Protein AF-0000000080884188 (afdb_homodimer)

Organism: NCBI:txid3140254

pLDDT: mean 85.02, std 20.29, range [23.5, 98.81]

Structure (mmCIF, N/CA/C/O backbone):
data_AF-0000000080884188-model_v1
#
loop_
_entity.id
_entity.type
_entity.pdbx_description
1 polymer 'N-terminal acetyltransferase'
#
loop_
_atom_site.group_PDB
_atom_site.id
_atom_site.type_symbol
_atom_site.label_atom_id
_atom_site.label_alt_id
_atom_site.label_comp_id
_atom_site.label_asym_id
_atom_site.label_entity_id
_atom_site.label_seq_id
_atom_site.pdbx_PDB_ins_code
_atom_site.Cartn_x
_atom_site.Cartn_y
_atom_site.Cartn_z
_atom_site.occupancy
_atom_site.B_iso_or_equiv
_atom_site.auth_seq_id
_atom_site.auth_comp_id
_atom_site.auth_asym_id
_atom_site.auth_atom_id
_atom_site.pdbx_PDB_model_num
ATOM 1 N N . MET A 1 1 ? 6.68 25.391 -14.719 1 25.48 1 MET A N 1
ATOM 2 C CA . MET A 1 1 ? 6.379 24.016 -14.344 1 25.48 1 MET A CA 1
ATOM 3 C C . MET A 1 1 ? 6.785 23.047 -15.461 1 25.48 1 MET A C 1
ATOM 5 O O . MET A 1 1 ? 6.293 23.156 -16.578 1 25.48 1 MET A O 1
ATOM 9 N N . SER A 1 2 ? 7.973 22.719 -15.477 1 29.36 2 SER A N 1
ATOM 10 C CA . SER A 1 2 ? 8.477 21.891 -16.562 1 29.36 2 SER A CA 1
ATOM 11 C C . SER A 1 2 ? 7.531 20.734 -16.859 1 29.36 2 SER A C 1
ATOM 13 O O . SER A 1 2 ? 6.785 20.297 -15.984 1 29.36 2 SER A O 1
ATOM 15 N N . ASN A 1 3 ? 7.16 20.531 -18.078 1 31.23 3 ASN A N 1
ATOM 16 C CA . ASN A 1 3 ? 6.355 19.484 -18.719 1 31.23 3 ASN A CA 1
ATOM 17 C C . ASN A 1 3 ? 6.785 18.094 -18.266 1 31.23 3 ASN A C 1
ATOM 19 O O . ASN A 1 3 ? 7.633 17.469 -18.891 1 31.23 3 ASN A O 1
ATOM 23 N N . CYS A 1 4 ? 7.07 17.953 -16.969 1 35.69 4 CYS A N 1
ATOM 24 C CA . CYS A 1 4 ? 7.43 16.594 -16.594 1 35.69 4 CYS A CA 1
ATOM 25 C C . CYS A 1 4 ? 6.273 15.633 -16.844 1 35.69 4 CYS A C 1
ATOM 27 O O . CYS A 1 4 ? 5.125 15.938 -16.516 1 35.69 4 CYS A O 1
ATOM 29 N N . THR A 1 5 ? 6.312 14.938 -17.953 1 39.62 5 THR A N 1
ATOM 30 C CA . THR A 1 5 ? 5.312 13.922 -18.234 1 39.62 5 THR A CA 1
ATOM 31 C C . THR A 1 5 ? 5.297 12.852 -17.141 1 39.62 5 THR A C 1
ATOM 33 O O . THR A 1 5 ? 6.254 12.727 -16.375 1 39.62 5 THR A O 1
ATOM 36 N N . ALA A 1 6 ? 4.137 12.312 -16.797 1 41.5 6 ALA A N 1
ATOM 37 C CA . ALA A 1 6 ? 4 11.172 -15.906 1 41.5 6 ALA A CA 1
ATOM 38 C C . ALA A 1 6 ? 5.109 10.148 -16.141 1 41.5 6 ALA A C 1
ATOM 40 O O . ALA A 1 6 ? 5.586 9.508 -15.195 1 41.5 6 ALA A O 1
ATOM 41 N N . THR A 1 7 ? 5.516 10.023 -17.453 1 41.81 7 THR A N 1
ATOM 42 C CA . THR A 1 7 ? 6.531 9.039 -17.812 1 41.81 7 THR A CA 1
ATOM 43 C C . THR A 1 7 ? 7.875 9.391 -17.172 1 41.81 7 THR A C 1
ATOM 45 O O . THR A 1 7 ? 8.695 8.508 -16.906 1 41.81 7 THR A O 1
ATOM 48 N N . ASP A 1 8 ? 7.969 10.641 -17.062 1 42.22 8 ASP A N 1
ATOM 49 C CA . ASP A 1 8 ? 9.266 11.086 -16.562 1 42.22 8 ASP A CA 1
ATOM 50 C C . ASP A 1 8 ? 9.453 10.688 -15.102 1 42.22 8 ASP A C 1
ATOM 52 O O . ASP A 1 8 ? 10.578 10.625 -14.609 1 42.22 8 ASP A O 1
ATOM 56 N N . PHE A 1 9 ? 8.406 10.641 -14.578 1 44.25 9 PHE A N 1
ATOM 57 C CA . PHE A 1 9 ? 8.531 10.336 -13.164 1 44.25 9 PHE A CA 1
ATOM 58 C C . PHE A 1 9 ? 8.422 8.828 -12.922 1 44.25 9 PHE A C 1
ATOM 60 O O . PHE A 1 9 ? 8.258 8.391 -11.781 1 44.25 9 PHE A O 1
ATOM 67 N N . GLY A 1 10 ? 8.68 8.086 -14.047 1 43.31 10 GLY A N 1
ATOM 68 C CA . GLY A 1 10 ? 8.695 6.641 -13.922 1 43.31 10 GLY A CA 1
ATOM 69 C C . GLY A 1 10 ? 7.355 6.059 -13.508 1 43.31 10 GLY A C 1
ATOM 70 O O . GLY A 1 10 ? 7.238 4.852 -13.289 1 43.31 10 GLY A O 1
ATOM 71 N N . TYR A 1 11 ? 6.688 7.074 -12.875 1 48.78 11 TYR A N 1
ATOM 72 C CA . TYR A 1 11 ? 5.398 6.488 -12.523 1 48.78 11 TYR A CA 1
ATOM 73 C C . TYR A 1 11 ? 4.699 5.934 -13.758 1 48.78 11 TYR A C 1
ATOM 75 O O . TYR A 1 11 ? 4.871 6.453 -14.859 1 48.78 11 TYR A O 1
ATOM 83 N N . LEU A 1 12 ? 3.787 4.875 -13.789 1 51.31 12 LEU A N 1
ATOM 84 C CA . LEU A 1 12 ? 3.346 3.764 -14.625 1 51.31 12 LEU A CA 1
ATOM 85 C C . LEU A 1 12 ? 2.441 4.254 -15.75 1 51.31 12 LEU A C 1
ATOM 87 O O . LEU A 1 12 ? 1.378 4.824 -15.492 1 51.31 12 LEU A O 1
ATOM 91 N N . GLU A 1 13 ? 2.934 4.855 -16.844 1 51.28 13 GLU A N 1
ATOM 92 C CA . GLU A 1 13 ? 2.049 4.875 -18 1 51.28 13 GLU A CA 1
ATOM 93 C C . GLU A 1 13 ? 0.921 3.857 -17.859 1 51.28 13 GLU A C 1
ATOM 95 O O . GLU A 1 13 ? -0.228 4.141 -18.203 1 51.28 13 GLU A O 1
ATOM 100 N N . GLY A 1 14 ? 1.145 2.771 -17.234 1 58.62 14 GLY A N 1
ATOM 101 C CA . GLY A 1 14 ? 0.171 1.691 -17.219 1 58.62 14 GLY A CA 1
ATOM 102 C C . GLY A 1 14 ? -0.686 1.683 -15.961 1 58.62 14 GLY A C 1
ATOM 103 O O . GLY A 1 14 ? -1.571 0.837 -15.812 1 58.62 14 GLY A O 1
ATOM 104 N N . ALA A 1 15 ? -0.556 2.834 -15.094 1 64.81 15 ALA A N 1
ATOM 105 C CA . ALA A 1 15 ? -1.295 2.725 -13.836 1 64.81 15 ALA A CA 1
ATOM 106 C C . ALA A 1 15 ? -2.533 3.615 -13.852 1 64.81 15 ALA A C 1
ATOM 108 O O . ALA A 1 15 ? -3.184 3.801 -12.812 1 64.81 15 ALA A O 1
ATOM 109 N N . LEU A 1 16 ? -2.939 4.082 -15.023 1 76.69 16 LEU A N 1
ATOM 110 C CA . LEU A 1 16 ? -4.098 4.969 -15.07 1 76.69 16 LEU A CA 1
ATOM 111 C C . LEU A 1 16 ? -5.352 4.199 -15.477 1 76.69 16 LEU A C 1
ATOM 113 O O . LEU A 1 16 ? -6.445 4.773 -15.531 1 76.69 16 LEU A O 1
ATOM 117 N N . GLU A 1 17 ? -5.156 2.975 -15.75 1 85.31 17 GLU A N 1
ATOM 118 C CA . GLU A 1 17 ? -6.23 2.033 -16.062 1 85.31 17 GLU A CA 1
ATOM 119 C C . GLU A 1 17 ? -5.969 0.669 -15.422 1 85.31 17 GLU A C 1
ATOM 121 O O . GLU A 1 17 ? -4.832 0.353 -15.07 1 85.31 17 GLU A O 1
ATOM 126 N N . PRO A 1 18 ? -7.062 -0.036 -15.258 1 92.06 18 PRO A N 1
ATOM 127 C CA . PRO A 1 18 ? -6.801 -1.403 -14.805 1 92.06 18 PRO A CA 1
ATOM 128 C C . PRO A 1 18 ? -5.957 -2.203 -15.797 1 92.06 18 PRO A C 1
ATOM 130 O O . PRO A 1 18 ? -6.008 -1.947 -17 1 92.06 18 PRO A O 1
ATOM 133 N N . PRO A 1 19 ? -5.168 -3.129 -15.305 1 93.62 19 PRO A N 1
ATOM 134 C CA . PRO A 1 19 ? -4.398 -3.969 -16.219 1 93.62 19 PRO A CA 1
ATOM 135 C C . PRO A 1 19 ? -5.27 -4.645 -17.281 1 93.62 19 PRO A C 1
ATOM 137 O O . PRO A 1 19 ? -6.309 -5.219 -16.953 1 93.62 19 PRO A O 1
ATOM 140 N N . ALA A 1 20 ? -4.824 -4.578 -18.5 1 94.62 20 ALA A N 1
ATOM 141 C CA . ALA A 1 20 ? -5.594 -5.137 -19.609 1 94.62 20 ALA A CA 1
ATOM 142 C C . ALA A 1 20 ? -4.676 -5.738 -20.672 1 94.62 20 ALA A C 1
ATOM 144 O O . ALA A 1 20 ? -3.564 -5.25 -20.875 1 94.62 20 ALA A O 1
ATOM 145 N N . LEU A 1 21 ? -5.18 -6.762 -21.297 1 97.38 21 LEU A N 1
ATOM 146 C CA . LEU A 1 21 ? -4.473 -7.43 -22.391 1 97.38 21 LEU A CA 1
ATOM 147 C C . LEU A 1 21 ? -5.223 -7.262 -23.703 1 97.38 21 LEU A C 1
ATOM 149 O O . LEU A 1 21 ? -6.457 -7.223 -23.719 1 97.38 21 LEU A O 1
ATOM 153 N N . THR A 1 22 ? -4.477 -7.145 -24.719 1 96.44 22 THR A N 1
ATOM 154 C CA . THR A 1 22 ? -5.094 -7.195 -26.031 1 96.44 22 THR A CA 1
ATOM 155 C C . THR A 1 22 ? -5.566 -8.609 -26.359 1 96.44 22 THR A C 1
ATOM 157 O O . THR A 1 22 ? -5.145 -9.57 -25.719 1 96.44 22 THR A O 1
ATOM 160 N N . ASP A 1 23 ? -6.406 -8.664 -27.359 1 95.94 23 ASP A N 1
ATOM 161 C CA . ASP A 1 23 ? -6.895 -9.977 -27.781 1 95.94 23 ASP A CA 1
ATOM 162 C C . ASP A 1 23 ? -5.734 -10.883 -28.188 1 95.94 23 ASP A C 1
ATOM 164 O O . ASP A 1 23 ? -5.738 -12.078 -27.891 1 95.94 23 ASP A O 1
ATOM 168 N N . SER A 1 24 ? -4.82 -10.32 -28.875 1 97.12 24 SER A N 1
ATOM 169 C CA . SER A 1 24 ? -3.666 -11.094 -29.312 1 97.12 24 SER A CA 1
ATOM 170 C C . SER A 1 24 ? -2.85 -11.594 -28.125 1 97.12 24 SER A C 1
ATOM 172 O O . SER A 1 24 ? -2.371 -12.727 -28.125 1 97.12 24 SER A O 1
ATOM 174 N N . GLU A 1 25 ? -2.711 -10.781 -27.125 1 97.75 25 GLU A N 1
ATOM 175 C CA . GLU A 1 25 ? -1.977 -11.172 -25.922 1 97.75 25 GLU A CA 1
ATOM 176 C C . GLU A 1 25 ? -2.715 -12.266 -25.156 1 97.75 25 GLU A C 1
ATOM 178 O O . GLU A 1 25 ? -2.088 -13.156 -24.594 1 97.75 25 GLU A O 1
ATOM 183 N N . VAL A 1 26 ? -4.027 -12.148 -25.156 1 97.81 26 VAL A N 1
ATOM 184 C CA . VAL A 1 26 ? -4.832 -13.172 -24.484 1 97.81 26 VAL A CA 1
ATOM 185 C C . VAL A 1 26 ? -4.59 -14.531 -25.156 1 97.81 26 VAL A C 1
ATOM 187 O O . VAL A 1 26 ? -4.355 -15.523 -24.469 1 97.81 26 VAL A O 1
ATOM 190 N N . ILE A 1 27 ? -4.582 -14.539 -26.406 1 96.81 27 ILE A N 1
ATOM 191 C CA . ILE A 1 27 ? -4.391 -15.781 -27.156 1 96.81 27 ILE A CA 1
ATOM 192 C C . ILE A 1 27 ? -2.977 -16.312 -26.906 1 96.81 27 ILE A C 1
ATOM 194 O O . ILE A 1 27 ? -2.781 -17.516 -26.719 1 96.81 27 ILE A O 1
ATOM 198 N N . GLU A 1 28 ? -1.988 -15.43 -26.953 1 97.69 28 GLU A N 1
ATOM 199 C CA . GLU A 1 28 ? -0.61 -15.828 -26.688 1 97.69 28 GLU A CA 1
ATOM 200 C C . GLU A 1 28 ? -0.472 -16.422 -25.297 1 97.69 28 GLU A C 1
ATOM 202 O O . GLU A 1 28 ? 0.2 -17.438 -25.109 1 97.69 28 GLU A O 1
ATOM 207 N N . TYR A 1 29 ? -1.124 -15.805 -24.359 1 98.44 29 TYR A N 1
ATOM 208 C CA . TYR A 1 29 ? -1.114 -16.25 -22.969 1 98.44 29 TYR A CA 1
ATOM 209 C C . TYR A 1 29 ? -1.756 -17.641 -22.844 1 98.44 29 TYR A C 1
ATOM 211 O O . TYR A 1 29 ? -1.186 -18.531 -22.219 1 98.44 29 TYR A O 1
ATOM 219 N N . LEU A 1 30 ? -2.889 -17.828 -23.422 1 97.88 30 LEU A N 1
ATOM 220 C CA . LEU A 1 30 ? -3.602 -19.094 -23.359 1 97.88 30 LEU A CA 1
ATOM 221 C C . LEU A 1 30 ? -2.84 -20.188 -24.094 1 97.88 30 LEU A C 1
ATOM 223 O O . LEU A 1 30 ? -2.842 -21.344 -23.672 1 97.88 30 LEU A O 1
ATOM 227 N N . ARG A 1 31 ? -2.209 -19.859 -25.188 1 97.12 31 ARG A N 1
ATOM 228 C CA . ARG A 1 31 ? -1.385 -20.828 -25.906 1 97.12 31 ARG A CA 1
ATOM 229 C C . ARG A 1 31 ? -0.219 -21.297 -25.031 1 97.12 31 ARG A C 1
ATOM 231 O O . ARG A 1 31 ? 0.137 -22.484 -25.047 1 97.12 31 ARG A O 1
ATOM 238 N N . PHE A 1 32 ? 0.342 -20.422 -24.344 1 97.25 32 PHE A N 1
ATOM 239 C CA . PHE A 1 32 ? 1.433 -20.734 -23.438 1 97.25 32 PHE A CA 1
ATOM 240 C C . PHE A 1 32 ? 0.973 -21.703 -22.359 1 97.25 32 PHE A C 1
ATOM 242 O O . PHE A 1 32 ? 1.666 -22.672 -22.047 1 97.25 32 PHE A O 1
ATOM 249 N N . LEU A 1 33 ? -0.262 -21.516 -21.812 1 96.62 33 LEU A N 1
ATOM 250 C CA . LEU A 1 33 ? -0.763 -22.312 -20.703 1 96.62 33 LEU A CA 1
ATOM 251 C C . LEU A 1 33 ? -1.332 -23.641 -21.188 1 96.62 33 LEU A C 1
ATOM 253 O O . LEU A 1 33 ? -1.262 -24.641 -20.484 1 96.62 33 LEU A O 1
ATOM 257 N N . PHE A 1 34 ? -2.021 -23.781 -22.312 1 94.12 34 PHE A N 1
ATOM 258 C CA . PHE A 1 34 ? -2.85 -24.922 -22.703 1 94.12 34 PHE A CA 1
ATOM 259 C C . PHE A 1 34 ? -2.416 -25.469 -24.047 1 94.12 34 PHE A C 1
ATOM 261 O O . PHE A 1 34 ? -2.729 -26.625 -24.375 1 94.12 34 PHE A O 1
ATOM 268 N N . GLY A 1 35 ? -1.848 -24.797 -24.875 1 87.94 35 GLY A N 1
ATOM 269 C CA . GLY A 1 35 ? -1.688 -25.156 -26.281 1 87.94 35 GLY A CA 1
ATOM 270 C C . GLY A 1 35 ? -2.875 -24.766 -27.141 1 87.94 35 GLY A C 1
ATOM 271 O O . GLY A 1 35 ? -3.961 -24.5 -26.625 1 87.94 35 GLY A O 1
ATOM 272 N N . ASN A 1 36 ? -2.818 -24.938 -28.344 1 85.69 36 ASN A N 1
ATOM 273 C CA . ASN A 1 36 ? -3.791 -24.406 -29.297 1 85.69 36 ASN A CA 1
ATOM 274 C C . ASN A 1 36 ? -5.105 -25.172 -29.25 1 85.69 36 ASN A C 1
ATOM 276 O O . ASN A 1 36 ? -6.184 -24.578 -29.281 1 85.69 36 ASN A O 1
ATOM 280 N N . ASP A 1 37 ? -5.141 -26.391 -29.078 1 85 37 ASP A N 1
ATOM 281 C CA . ASP A 1 37 ? -6.324 -27.219 -29.25 1 85 37 ASP A CA 1
ATOM 282 C C . ASP A 1 37 ? -7.262 -27.094 -28.047 1 85 37 ASP A C 1
ATOM 284 O O . ASP A 1 37 ? -8.469 -27.328 -28.172 1 85 37 ASP A O 1
ATOM 288 N N . GLU A 1 38 ? -6.875 -26.641 -26.984 1 87.12 38 GLU A N 1
ATOM 289 C CA . GLU A 1 38 ? -7.664 -26.562 -25.766 1 87.12 38 GLU A CA 1
ATOM 290 C C . GLU A 1 38 ? -8.289 -25.188 -25.578 1 87.12 38 GLU A C 1
ATOM 292 O O . GLU A 1 38 ? -9.188 -25 -24.75 1 87.12 38 GLU A O 1
ATOM 297 N N . ILE A 1 39 ? -7.953 -24.266 -26.344 1 88.56 39 ILE A N 1
ATOM 298 C CA . ILE A 1 39 ? -8.25 -22.844 -26.109 1 88.56 39 ILE A CA 1
ATOM 299 C C . ILE A 1 39 ? -9.758 -22.609 -26.188 1 88.56 39 ILE A C 1
ATOM 301 O O . ILE A 1 39 ? -10.344 -21.984 -25.312 1 88.56 39 ILE A O 1
ATOM 305 N N . PRO A 1 40 ? -10.484 -23.172 -27.172 1 86.06 40 PRO A N 1
ATOM 306 C CA . PRO A 1 40 ? -11.914 -22.875 -27.266 1 86.06 40 PRO A CA 1
ATOM 307 C C . PRO A 1 40 ? -12.688 -23.297 -26.016 1 86.06 40 PRO A C 1
ATOM 309 O O . PRO A 1 40 ? -13.586 -22.578 -25.578 1 86.06 40 PRO A O 1
ATOM 312 N N . GLY A 1 41 ? -12.312 -24.312 -25.438 1 88.94 41 GLY A N 1
ATOM 313 C CA . GLY A 1 41 ? -13.023 -24.844 -24.297 1 88.94 41 GLY A CA 1
ATOM 314 C C . GLY A 1 41 ? -12.773 -24.062 -23.016 1 88.94 41 GLY A C 1
ATOM 315 O O . GLY A 1 41 ? -13.57 -24.125 -22.078 1 88.94 41 GLY A O 1
ATOM 316 N N . ILE A 1 42 ? -11.711 -23.25 -23.031 1 91.44 42 ILE A N 1
ATOM 317 C CA . ILE A 1 42 ? -11.312 -22.594 -21.797 1 91.44 42 ILE A CA 1
ATOM 318 C C . ILE A 1 42 ? -11.773 -21.141 -21.828 1 91.44 42 ILE A C 1
ATOM 320 O O . ILE A 1 42 ? -11.719 -20.438 -20.812 1 91.44 42 ILE A O 1
ATOM 324 N N . LEU A 1 43 ? -12.375 -20.656 -22.828 1 92.56 43 LEU A N 1
ATOM 325 C CA . LEU A 1 43 ? -12.727 -19.25 -23.031 1 92.56 43 LEU A CA 1
ATOM 326 C C . LEU A 1 43 ? -13.898 -18.844 -22.156 1 92.56 43 LEU A C 1
ATOM 328 O O . LEU A 1 43 ? -13.898 -17.75 -21.578 1 92.56 43 LEU A O 1
ATOM 332 N N . PRO A 1 44 ? -15 -19.75 -22.016 1 95.75 44 PRO A N 1
ATOM 333 C CA . PRO A 1 44 ? -16.141 -19.312 -21.203 1 95.75 44 PRO A CA 1
ATOM 334 C C . PRO A 1 44 ? -15.758 -19.094 -19.734 1 95.75 44 PRO A C 1
ATOM 336 O O . PRO A 1 44 ? -15.07 -19.906 -19.141 1 95.75 44 PRO A O 1
ATOM 339 N N . PRO A 1 45 ? -16.203 -17.984 -19.156 1 97 45 PRO A N 1
ATOM 340 C CA . PRO A 1 45 ? -15.859 -17.641 -17.766 1 97 45 PRO A CA 1
ATOM 341 C C . PRO A 1 45 ? -16.672 -18.438 -16.75 1 97 45 PRO A C 1
ATOM 343 O O . PRO A 1 45 ? -17.5 -17.859 -16.031 1 97 45 PRO A O 1
ATOM 346 N N . THR A 1 46 ? -16.344 -19.703 -16.562 1 96.38 46 THR A N 1
ATOM 347 C CA . THR A 1 46 ? -17.016 -20.578 -15.602 1 96.38 46 THR A CA 1
ATOM 348 C C . THR A 1 46 ? -16.078 -20.922 -14.445 1 96.38 46 THR A C 1
ATOM 350 O O . THR A 1 46 ? -14.852 -20.781 -14.57 1 96.38 46 THR A O 1
ATOM 353 N N . LEU A 1 47 ? -16.688 -21.328 -13.344 1 96.62 47 LEU A N 1
ATOM 354 C CA . LEU A 1 47 ? -15.883 -21.75 -12.203 1 96.62 47 LEU A CA 1
ATOM 355 C C . LEU A 1 47 ? -14.977 -22.922 -12.578 1 96.62 47 LEU A C 1
ATOM 357 O O . LEU A 1 47 ? -13.828 -23 -12.133 1 96.62 47 LEU A O 1
ATOM 361 N N . GLY A 1 48 ? -15.516 -23.859 -13.352 1 96.62 48 GLY A N 1
ATOM 362 C CA . GLY A 1 48 ? -14.719 -24.969 -13.836 1 96.62 48 GLY A CA 1
ATOM 363 C C . GLY A 1 48 ? -13.508 -24.531 -14.633 1 96.62 48 GLY A C 1
ATOM 364 O O . GLY A 1 48 ? -12.398 -25.031 -14.414 1 96.62 48 GLY A O 1
ATOM 365 N N . ASN A 1 49 ? -13.719 -23.641 -15.586 1 97.44 49 ASN A N 1
ATOM 366 C CA . ASN A 1 49 ? -12.617 -23.141 -16.391 1 97.44 49 ASN A CA 1
ATOM 367 C C . ASN A 1 49 ? -11.617 -22.344 -15.547 1 97.44 49 ASN A C 1
ATOM 369 O O . ASN A 1 49 ? -10.406 -22.438 -15.766 1 97.44 49 ASN A O 1
ATOM 373 N N . LEU A 1 50 ? -12.109 -21.516 -14.594 1 98.38 50 LEU A N 1
ATOM 374 C CA . LEU A 1 50 ? -11.211 -20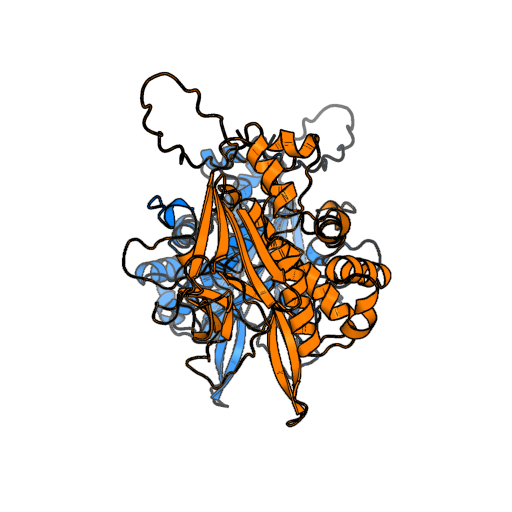.812 -13.688 1 98.38 50 LEU A CA 1
ATOM 375 C C . LEU A 1 50 ? -10.312 -21.781 -12.938 1 98.38 50 LEU A C 1
ATOM 377 O O . LEU A 1 50 ? -9.109 -21.547 -12.797 1 98.38 50 LEU A O 1
ATOM 381 N N . THR A 1 51 ? -10.906 -22.875 -12.438 1 97.69 51 THR A N 1
ATOM 382 C CA . THR A 1 51 ? -10.164 -23.906 -11.734 1 97.69 51 THR A CA 1
ATOM 383 C C . THR A 1 51 ? -9.055 -24.484 -12.617 1 97.69 51 THR A C 1
ATOM 385 O O . THR A 1 51 ? -7.914 -24.625 -12.188 1 97.69 51 THR A O 1
ATOM 388 N N . THR A 1 52 ? -9.422 -24.75 -13.82 1 97.06 52 THR A N 1
ATOM 389 C CA . THR A 1 52 ? -8.477 -25.312 -14.773 1 97.06 52 THR A CA 1
ATOM 390 C C . THR A 1 52 ? -7.367 -24.312 -15.094 1 97.06 52 THR A C 1
ATOM 392 O O . THR A 1 52 ? -6.188 -24.672 -15.141 1 97.06 52 THR A O 1
ATOM 395 N N . ILE A 1 53 ? -7.727 -23.062 -15.383 1 98.06 53 ILE A N 1
ATOM 396 C CA . ILE A 1 53 ? -6.754 -22.031 -15.711 1 98.06 53 ILE A CA 1
ATOM 397 C C . ILE A 1 53 ? -5.781 -21.844 -14.547 1 98.06 53 ILE A C 1
ATOM 399 O O . ILE A 1 53 ? -4.57 -21.719 -14.758 1 98.06 53 ILE A O 1
ATOM 403 N N . MET A 1 54 ? -6.289 -21.828 -13.297 1 98.31 54 MET A N 1
ATOM 404 C CA . MET A 1 54 ? -5.438 -21.672 -12.125 1 98.31 54 MET A CA 1
ATOM 405 C C . MET A 1 54 ? -4.414 -22.797 -12.039 1 98.31 54 MET A C 1
ATOM 407 O O . MET A 1 54 ? -3.219 -22.547 -11.867 1 98.31 54 MET A O 1
ATOM 411 N N . LEU A 1 55 ? -4.871 -24 -12.148 1 97.25 55 LEU A N 1
ATOM 412 C CA . LEU A 1 55 ? -3.975 -25.141 -12.023 1 97.25 55 LEU A CA 1
ATOM 413 C C . LEU A 1 55 ? -2.928 -25.141 -13.133 1 97.25 55 LEU A C 1
ATOM 415 O O . LEU A 1 55 ? -1.752 -25.422 -12.891 1 97.25 55 LEU A O 1
ATOM 419 N N . ARG A 1 56 ? -3.369 -24.844 -14.336 1 97.38 56 ARG A N 1
ATOM 420 C CA . ARG A 1 56 ? -2.428 -24.766 -15.453 1 97.38 56 ARG A CA 1
ATOM 421 C C . ARG A 1 56 ? -1.387 -23.672 -15.211 1 97.38 56 ARG A C 1
ATOM 423 O O . ARG A 1 56 ? -0.201 -23.875 -15.484 1 97.38 56 ARG A O 1
ATOM 430 N N . HIS A 1 57 ? -1.83 -22.562 -14.766 1 98.12 57 HIS A N 1
ATOM 431 C CA . HIS A 1 57 ? -0.912 -21.469 -14.477 1 98.12 57 HIS A CA 1
ATOM 432 C C . HIS A 1 57 ? 0.109 -21.875 -13.414 1 98.12 57 HIS A C 1
ATOM 434 O O . HIS A 1 57 ? 1.312 -21.672 -13.602 1 98.12 57 HIS A O 1
ATOM 440 N N . LEU A 1 58 ? -0.339 -22.453 -12.328 1 97.94 58 LEU A N 1
ATOM 441 C CA . LEU A 1 58 ? 0.517 -22.875 -11.227 1 97.94 58 LEU A CA 1
ATOM 442 C C . LEU A 1 58 ? 1.567 -23.859 -11.695 1 97.94 58 LEU A C 1
ATOM 444 O O . LEU A 1 58 ? 2.67 -23.922 -11.148 1 97.94 58 LEU A O 1
ATOM 448 N N . SER A 1 59 ? 1.237 -24.625 -12.711 1 96.88 59 SER A N 1
ATOM 449 C CA . SER A 1 59 ? 2.139 -25.672 -13.195 1 96.88 59 SER A CA 1
ATOM 450 C C . SER A 1 59 ? 3.078 -25.125 -14.266 1 96.88 59 SER A C 1
ATOM 452 O O . SER A 1 59 ? 4.184 -25.641 -14.445 1 96.88 59 SER A O 1
ATOM 454 N N . CYS A 1 60 ? 2.701 -24.094 -14.977 1 96.62 60 CYS A N 1
ATOM 455 C CA . CYS A 1 60 ? 3.469 -23.578 -16.109 1 96.62 60 CYS A CA 1
ATOM 456 C C . CYS A 1 60 ? 4.348 -22.406 -15.68 1 96.62 60 CYS A C 1
ATOM 458 O O . CYS A 1 60 ? 5.414 -22.172 -16.266 1 96.62 60 CYS A O 1
ATOM 460 N N . VAL A 1 61 ? 3.869 -21.641 -14.766 1 98.25 61 VAL A N 1
ATOM 461 C CA . VAL A 1 61 ? 4.516 -20.391 -14.406 1 98.25 61 VAL A CA 1
ATOM 462 C C . VAL A 1 61 ? 5.055 -20.469 -12.977 1 98.25 61 VAL A C 1
ATOM 464 O O . VAL A 1 61 ? 4.297 -20.312 -12.016 1 98.25 61 VAL A O 1
ATOM 467 N N . PRO A 1 62 ? 6.344 -20.641 -12.859 1 98.19 62 PRO A N 1
ATOM 468 C CA . PRO A 1 62 ? 6.891 -20.672 -11.5 1 98.19 62 PRO A CA 1
ATOM 469 C C . PRO A 1 62 ? 6.723 -19.344 -10.773 1 98.19 62 PRO A C 1
ATOM 471 O O . PRO A 1 62 ? 6.852 -18.266 -11.375 1 98.19 62 PRO A O 1
ATOM 474 N N . CYS A 1 63 ? 6.324 -19.391 -9.523 1 97.69 63 CYS A N 1
ATOM 475 C CA . CYS A 1 63 ? 6.41 -18.25 -8.625 1 97.69 63 CYS A CA 1
ATOM 476 C C . CYS A 1 63 ? 7.824 -18.094 -8.078 1 97.69 63 CYS A C 1
ATOM 478 O O . CYS A 1 63 ? 8.336 -18.984 -7.406 1 97.69 63 CYS A O 1
ATOM 480 N N . ASN A 1 64 ? 8.484 -16.938 -8.391 1 96.56 64 ASN A N 1
ATOM 481 C CA . ASN A 1 64 ? 9.891 -16.844 -8.023 1 96.56 64 ASN A CA 1
ATOM 482 C C . ASN A 1 64 ? 10.367 -15.398 -7.957 1 96.56 64 ASN A C 1
ATOM 484 O O . ASN A 1 64 ? 9.594 -14.477 -8.242 1 96.56 64 ASN A O 1
ATOM 488 N N . ASN A 1 65 ? 11.523 -15.234 -7.43 1 93.94 65 ASN A N 1
ATOM 489 C CA . ASN A 1 65 ? 12.18 -13.938 -7.395 1 93.94 65 ASN A CA 1
ATOM 490 C C . ASN A 1 65 ? 13.508 -13.961 -8.156 1 93.94 65 ASN A C 1
ATOM 492 O O . ASN A 1 65 ? 14.461 -13.281 -7.77 1 93.94 65 ASN A O 1
ATOM 496 N N . ILE A 1 66 ? 13.586 -14.758 -9.211 1 95.19 66 ILE A N 1
ATOM 497 C CA . ILE A 1 66 ? 14.812 -15.008 -9.945 1 95.19 66 ILE A CA 1
ATOM 498 C C . ILE A 1 66 ? 15.352 -13.695 -10.523 1 95.19 66 ILE A C 1
ATOM 500 O O . ILE A 1 66 ? 16.562 -13.477 -10.562 1 95.19 66 ILE A O 1
ATOM 504 N N . GLU A 1 67 ? 14.5 -12.844 -10.914 1 93.12 67 GLU A N 1
ATOM 505 C CA . GLU A 1 67 ? 14.891 -11.57 -11.523 1 93.12 67 GLU A CA 1
ATOM 506 C C . GLU A 1 67 ? 15.68 -10.711 -10.539 1 93.12 67 GLU A C 1
ATOM 508 O O . GLU A 1 67 ? 16.562 -9.953 -10.945 1 93.12 67 GLU A O 1
ATOM 513 N N . MET A 1 68 ? 15.445 -10.828 -9.328 1 91 68 MET A N 1
ATOM 514 C CA . MET A 1 68 ? 16.141 -10.055 -8.305 1 91 68 MET A CA 1
ATOM 515 C C . MET A 1 68 ? 17.594 -10.492 -8.188 1 91 68 MET A C 1
ATOM 517 O O . MET A 1 68 ? 18.438 -9.75 -7.68 1 91 68 MET A O 1
ATOM 521 N N . HIS A 1 69 ? 17.859 -11.695 -8.625 1 92.94 69 HIS A N 1
ATOM 522 C CA . HIS A 1 69 ? 19.172 -12.273 -8.414 1 92.94 69 HIS A CA 1
ATOM 523 C C . HIS A 1 69 ? 19.938 -12.422 -9.734 1 92.94 69 HIS A C 1
ATOM 525 O O . HIS A 1 69 ? 21.141 -12.219 -9.781 1 92.94 69 HIS A O 1
ATOM 531 N N . TYR A 1 70 ? 19.172 -12.781 -10.727 1 95.31 70 TYR A N 1
ATOM 532 C CA . TYR A 1 70 ? 19.781 -13.086 -12.016 1 95.31 70 TYR A CA 1
ATOM 533 C C . TYR A 1 70 ? 19.406 -12.031 -13.055 1 95.31 70 TYR A C 1
ATOM 535 O O . TYR A 1 70 ? 18.984 -12.367 -14.164 1 95.31 70 TYR A O 1
ATOM 543 N N . SER A 1 71 ? 19.484 -10.789 -12.75 1 93.25 71 SER A N 1
ATOM 544 C CA . SER A 1 71 ? 19.375 -9.641 -13.656 1 93.25 71 SER A CA 1
ATOM 545 C C . SER A 1 71 ? 20.312 -8.516 -13.227 1 93.25 71 SER A C 1
ATOM 547 O O . SER A 1 71 ? 20.594 -8.352 -12.039 1 93.25 71 SER A O 1
ATOM 549 N N . PRO A 1 72 ? 20.734 -7.773 -14.18 1 89.31 72 PRO A N 1
ATOM 550 C CA . PRO A 1 72 ? 21.672 -6.699 -13.836 1 89.31 72 PRO A CA 1
ATOM 551 C C . PRO A 1 72 ? 21.047 -5.645 -12.922 1 89.31 72 PRO A C 1
ATOM 553 O O . PRO A 1 72 ? 21.734 -5.043 -12.102 1 89.31 72 PRO A O 1
ATOM 556 N N . SER A 1 73 ? 19.781 -5.445 -13.047 1 85.81 73 SER A N 1
ATOM 557 C CA . SER A 1 73 ? 19.125 -4.41 -12.25 1 85.81 73 SER A CA 1
ATOM 558 C C . SER A 1 73 ? 18.828 -4.906 -10.836 1 85.81 73 SER A C 1
ATOM 560 O O . SER A 1 73 ? 18.641 -4.105 -9.922 1 85.81 73 SER A O 1
ATOM 562 N N . HIS A 1 74 ? 18.719 -6.203 -10.656 1 89.25 74 HIS A N 1
ATOM 563 C CA . HIS A 1 74 ? 18.344 -6.855 -9.406 1 89.25 74 HIS A CA 1
ATOM 564 C C . HIS A 1 74 ? 17.047 -6.301 -8.852 1 89.25 74 HIS A C 1
ATOM 566 O O . HIS A 1 74 ? 16.875 -6.199 -7.633 1 89.25 74 HIS A O 1
ATOM 572 N N . MET A 1 75 ? 16.172 -5.797 -9.781 1 87.06 75 MET A N 1
ATOM 573 C CA . MET A 1 75 ? 14.898 -5.207 -9.414 1 87.06 75 MET A CA 1
ATOM 574 C C . MET A 1 75 ? 13.766 -5.824 -10.234 1 87.06 75 MET A C 1
ATOM 576 O O . MET A 1 75 ? 13.953 -6.191 -11.391 1 87.06 75 MET A O 1
ATOM 580 N N . ILE A 1 76 ? 12.68 -5.91 -9.609 1 89.94 76 ILE A N 1
ATOM 581 C CA . ILE A 1 76 ? 11.461 -6.332 -10.305 1 89.94 76 ILE A CA 1
ATOM 582 C C . ILE A 1 76 ? 10.703 -5.105 -10.797 1 89.94 76 ILE A C 1
ATOM 584 O O . ILE A 1 76 ? 10.422 -4.188 -10.016 1 89.94 76 ILE A O 1
ATOM 588 N N . THR A 1 77 ? 10.352 -5.062 -12.039 1 88.06 77 THR A N 1
ATOM 589 C CA . THR A 1 77 ? 9.648 -3.953 -12.672 1 88.06 77 THR A CA 1
ATOM 590 C C . THR A 1 77 ? 8.156 -4.242 -12.781 1 88.06 77 THR A C 1
ATOM 592 O O . THR A 1 77 ? 7.758 -5.293 -13.289 1 88.06 77 THR A O 1
ATOM 595 N N . MET A 1 78 ? 7.352 -3.273 -12.328 1 91.44 78 MET A N 1
ATOM 596 C CA . MET A 1 78 ? 5.902 -3.439 -12.383 1 91.44 78 MET A CA 1
ATOM 597 C C . MET A 1 78 ? 5.312 -2.686 -13.57 1 91.44 78 MET A C 1
ATOM 599 O O . MET A 1 78 ? 4.824 -1.563 -13.422 1 91.44 78 MET A O 1
ATOM 603 N N . SER A 1 79 ? 5.383 -3.152 -14.672 1 91.69 79 SER A N 1
ATOM 604 C CA . SER A 1 79 ? 4.746 -2.75 -15.922 1 91.69 79 SER A CA 1
ATOM 605 C C . SER A 1 79 ? 4.125 -3.947 -16.641 1 91.69 79 SER A C 1
ATOM 607 O O . SER A 1 79 ? 4.789 -4.961 -16.859 1 91.69 79 SER A O 1
ATOM 609 N N . LEU A 1 80 ? 2.85 -3.768 -17 1 94.06 80 LEU A N 1
ATOM 610 C CA . LEU A 1 80 ? 2.141 -4.934 -17.516 1 94.06 80 LEU A CA 1
ATOM 611 C C . LEU A 1 80 ? 2.82 -5.469 -18.781 1 94.06 80 LEU A C 1
ATOM 613 O O . LEU A 1 80 ? 2.988 -6.68 -18.922 1 94.06 80 LEU A O 1
ATOM 617 N N . PRO A 1 81 ? 3.248 -4.562 -19.734 1 94.81 81 PRO A N 1
ATOM 618 C CA . PRO A 1 81 ? 3.969 -5.102 -20.891 1 94.81 81 PRO A CA 1
ATOM 619 C C . PRO A 1 81 ? 5.238 -5.855 -20.5 1 94.81 81 PRO A C 1
ATOM 621 O O . PRO A 1 81 ? 5.543 -6.898 -21.078 1 94.81 81 PRO A O 1
ATOM 624 N N . HIS A 1 82 ? 5.941 -5.348 -19.516 1 94.5 82 HIS A N 1
ATOM 625 C CA . HIS A 1 82 ? 7.152 -6.016 -19.062 1 94.5 82 HIS A CA 1
ATOM 626 C C . HIS A 1 82 ? 6.828 -7.352 -18.391 1 94.5 82 HIS A C 1
ATOM 628 O O . HIS A 1 82 ? 7.504 -8.352 -18.641 1 94.5 82 HIS A O 1
ATOM 634 N N . ILE A 1 83 ? 5.84 -7.305 -17.609 1 97.12 83 ILE A N 1
ATOM 635 C CA . ILE A 1 83 ? 5.426 -8.523 -16.922 1 97.12 83 ILE A CA 1
ATOM 636 C C . ILE A 1 83 ? 4.988 -9.57 -17.938 1 97.12 83 ILE A C 1
ATOM 638 O O . ILE A 1 83 ? 5.383 -10.734 -17.844 1 97.12 83 ILE A O 1
ATOM 642 N N . PHE A 1 84 ? 4.164 -9.18 -18.891 1 98.12 84 PHE A N 1
ATOM 643 C CA . PHE A 1 84 ? 3.695 -10.086 -19.922 1 98.12 84 PHE A CA 1
ATOM 644 C C . PHE A 1 84 ? 4.871 -10.719 -20.672 1 98.12 84 PHE A C 1
ATOM 646 O O . PHE A 1 84 ? 4.922 -11.938 -20.844 1 98.12 84 PHE A O 1
ATOM 653 N N . ASP A 1 85 ? 5.738 -9.891 -21.078 1 97.56 85 ASP A N 1
ATOM 654 C CA . ASP A 1 85 ? 6.906 -10.391 -21.797 1 97.56 85 ASP A CA 1
ATOM 655 C C . ASP A 1 85 ? 7.703 -11.367 -20.953 1 97.56 85 ASP A C 1
ATOM 657 O O . ASP A 1 85 ? 8.055 -12.461 -21.406 1 97.56 85 ASP A O 1
ATOM 661 N N . LYS A 1 86 ? 7.945 -11.023 -19.734 1 96.94 86 LYS A N 1
ATOM 662 C CA . LYS A 1 86 ? 8.742 -11.82 -18.797 1 96.94 86 LYS A CA 1
ATOM 663 C C . LYS A 1 86 ? 8.078 -13.172 -18.531 1 96.94 86 LYS A C 1
ATOM 665 O O . LYS A 1 86 ? 8.734 -14.219 -18.609 1 96.94 86 LYS A O 1
ATOM 670 N N . VAL A 1 87 ? 6.82 -13.172 -18.266 1 98.12 87 VAL A N 1
ATOM 671 C CA . VAL A 1 87 ? 6.121 -14.359 -17.781 1 98.12 87 VAL A CA 1
ATOM 672 C C . VAL A 1 87 ? 5.727 -15.242 -18.969 1 98.12 87 VAL A C 1
ATOM 674 O O . VAL A 1 87 ? 5.949 -16.453 -18.938 1 98.12 87 VAL A O 1
ATOM 677 N N . VAL A 1 88 ? 5.191 -14.641 -20 1 98.25 88 VAL A N 1
ATOM 678 C CA . VAL A 1 88 ? 4.57 -15.406 -21.078 1 98.25 88 VAL A CA 1
ATOM 679 C C . VAL A 1 88 ? 5.594 -15.68 -22.188 1 98.25 88 VAL A C 1
ATOM 681 O O . VAL A 1 88 ? 5.766 -16.828 -22.609 1 98.25 88 VAL A O 1
ATOM 684 N N . ARG A 1 89 ? 6.301 -14.727 -22.578 1 97.69 89 ARG A N 1
ATOM 685 C CA . ARG A 1 89 ? 7.172 -14.883 -23.75 1 97.69 89 ARG A CA 1
ATOM 686 C C . ARG A 1 89 ? 8.531 -15.445 -23.344 1 97.69 89 ARG A C 1
ATOM 688 O O . ARG A 1 89 ? 9.07 -16.328 -24.016 1 97.69 89 ARG A O 1
ATOM 695 N N . ARG A 1 90 ? 9.031 -14.961 -22.25 1 96.75 90 ARG A N 1
ATOM 696 C CA . ARG A 1 90 ? 10.359 -15.406 -21.812 1 96.75 90 ARG A CA 1
ATOM 697 C C . ARG A 1 90 ? 10.25 -16.547 -20.812 1 96.75 90 ARG A C 1
ATOM 699 O O . ARG A 1 90 ? 11.266 -17.141 -20.422 1 96.75 90 ARG A O 1
ATOM 706 N N . GLU A 1 91 ? 9.117 -16.812 -20.297 1 97.06 91 GLU A N 1
ATOM 707 C CA . GLU A 1 91 ? 8.82 -17.938 -19.438 1 97.06 91 GLU A CA 1
ATOM 708 C C . GLU A 1 91 ? 9.68 -17.922 -18.172 1 97.06 91 GLU A C 1
ATOM 710 O O . GLU A 1 91 ? 10.227 -18.938 -17.766 1 97.06 91 GLU A O 1
ATOM 715 N N . ARG A 1 92 ? 9.781 -16.766 -17.562 1 96.69 92 ARG A N 1
ATOM 716 C CA . ARG A 1 92 ? 10.688 -16.562 -16.453 1 96.69 92 ARG A CA 1
ATOM 717 C C . ARG A 1 92 ? 9.953 -16.656 -15.117 1 96.69 92 ARG A C 1
ATOM 719 O O . ARG A 1 92 ? 10.57 -16.609 -14.055 1 96.69 92 ARG A O 1
ATOM 726 N N . GLY A 1 93 ? 8.711 -16.781 -15.18 1 97.69 93 GLY A N 1
ATOM 727 C CA . GLY A 1 93 ? 7.945 -16.719 -13.945 1 97.69 93 GLY A CA 1
ATOM 728 C C . GLY A 1 93 ? 7.906 -15.32 -13.352 1 97.69 93 GLY A C 1
ATOM 729 O O . GLY A 1 93 ? 8.117 -14.336 -14.055 1 97.69 93 GLY A O 1
ATOM 730 N N . GLY A 1 94 ? 7.535 -15.273 -12.109 1 97.06 94 GLY A N 1
ATOM 731 C CA . GLY A 1 94 ? 7.418 -13.984 -11.445 1 97.06 94 GLY A CA 1
ATOM 732 C C . GLY A 1 94 ? 6.977 -14.094 -10 1 97.06 94 GLY A C 1
ATOM 733 O O . GLY A 1 94 ? 6.711 -15.195 -9.508 1 97.06 94 GLY A O 1
ATOM 734 N N . TRP A 1 95 ? 7.027 -13.016 -9.281 1 94.06 95 TRP A N 1
ATOM 735 C CA . TRP A 1 95 ? 6.555 -13.062 -7.902 1 94.06 95 TRP A CA 1
ATOM 736 C C . TRP A 1 95 ? 5.098 -12.633 -7.809 1 94.06 95 TRP A C 1
ATOM 738 O O . TRP A 1 95 ? 4.445 -12.398 -8.828 1 94.06 95 TRP A O 1
ATOM 748 N N . SER A 1 96 ? 4.555 -12.555 -6.625 1 95.31 96 SER A N 1
ATOM 749 C CA . SER A 1 96 ? 3.121 -12.539 -6.359 1 95.31 96 SER A CA 1
ATOM 750 C C . SER A 1 96 ? 2.445 -11.367 -7.062 1 95.31 96 SER A C 1
ATOM 752 O O . SER A 1 96 ? 1.446 -11.547 -7.762 1 95.31 96 SER A O 1
ATOM 754 N N . MET A 1 97 ? 3.029 -10.141 -6.965 1 94.88 97 MET A N 1
ATOM 755 C CA . MET A 1 97 ? 2.418 -8.945 -7.535 1 94.88 97 MET A CA 1
ATOM 756 C C . MET A 1 97 ? 2.391 -9.023 -9.062 1 94.88 97 MET A C 1
ATOM 758 O O . MET A 1 97 ? 1.424 -8.594 -9.688 1 94.88 97 MET A O 1
ATOM 762 N N . GLU A 1 98 ? 3.43 -9.547 -9.656 1 97 98 GLU A N 1
ATOM 763 C CA . GLU A 1 98 ? 3.48 -9.719 -11.102 1 97 98 GLU A CA 1
ATOM 764 C C . GLU A 1 98 ? 2.434 -10.719 -11.578 1 97 98 GLU A C 1
ATOM 766 O O . GLU A 1 98 ? 1.633 -10.422 -12.461 1 97 98 GLU A O 1
ATOM 771 N N . LEU A 1 99 ? 2.473 -11.828 -10.961 1 98.5 99 LEU A N 1
ATOM 772 C CA . LEU A 1 99 ? 1.658 -12.945 -11.438 1 98.5 99 LEU A CA 1
ATOM 773 C C . LEU A 1 99 ? 0.173 -12.648 -11.258 1 98.5 99 LEU A C 1
ATOM 775 O O . LEU A 1 99 ? -0.624 -12.875 -12.172 1 98.5 99 LEU A O 1
ATOM 779 N N . ASN A 1 100 ? -0.209 -12.117 -10.125 1 98.5 100 ASN A N 1
ATOM 780 C CA . ASN A 1 100 ? -1.625 -11.875 -9.875 1 98.5 100 ASN A CA 1
ATOM 781 C C . ASN A 1 100 ? -2.139 -10.672 -10.664 1 98.5 100 ASN A C 1
ATOM 783 O O . ASN A 1 100 ? -3.312 -10.625 -11.039 1 98.5 100 ASN A O 1
ATOM 787 N N . THR A 1 101 ? -1.27 -9.695 -10.953 1 97.25 101 THR A N 1
ATOM 788 C CA . THR A 1 101 ? -1.668 -8.602 -11.82 1 97.25 101 THR A CA 1
ATOM 789 C C . THR A 1 101 ? -1.887 -9.094 -13.25 1 97.25 101 THR A C 1
ATOM 791 O O . THR A 1 101 ? -2.873 -8.727 -13.898 1 97.25 101 THR A O 1
ATOM 794 N N . LEU A 1 102 ? -1.004 -9.883 -13.734 1 98.38 102 LEU A N 1
ATOM 795 C CA . LEU A 1 102 ? -1.147 -10.453 -15.062 1 98.38 102 LEU A CA 1
ATOM 796 C C . LEU A 1 102 ? -2.383 -11.344 -15.141 1 98.38 102 LEU A C 1
ATOM 798 O O . LEU A 1 102 ? -3.125 -11.297 -16.125 1 98.38 102 LEU A O 1
ATOM 802 N N . PHE A 1 103 ? -2.551 -12.086 -14.133 1 98.81 103 PHE A N 1
ATOM 803 C CA . PHE A 1 103 ? -3.674 -13.016 -14.062 1 98.81 103 PHE A CA 1
ATOM 804 C C . PHE A 1 103 ? -5 -12.258 -14.07 1 98.81 103 PHE A C 1
ATOM 806 O O . PHE A 1 103 ? -5.945 -12.672 -14.75 1 98.81 103 PHE A O 1
ATOM 813 N N . THR A 1 104 ? -5.109 -11.195 -13.32 1 98.31 104 THR A N 1
ATOM 814 C CA . THR A 1 104 ? -6.328 -10.391 -13.297 1 98.31 104 THR A CA 1
ATOM 815 C C . THR A 1 104 ? -6.652 -9.867 -14.695 1 98.31 104 THR A C 1
ATOM 817 O O . THR A 1 104 ? -7.816 -9.836 -15.094 1 98.31 104 THR A O 1
ATOM 820 N N . ALA A 1 105 ? -5.688 -9.438 -15.438 1 98.06 105 ALA A N 1
ATOM 821 C CA . ALA A 1 105 ? -5.875 -8.945 -16.797 1 98.06 105 ALA A CA 1
ATOM 822 C C . ALA A 1 105 ? -6.418 -10.039 -17.719 1 98.06 105 ALA A C 1
ATOM 824 O O . ALA A 1 105 ? -7.316 -9.797 -18.516 1 98.06 105 ALA A O 1
ATOM 825 N N . LEU A 1 106 ? -5.863 -11.234 -17.562 1 98.75 106 LEU A N 1
ATOM 826 C CA . LEU A 1 106 ? -6.324 -12.367 -18.359 1 98.75 106 LEU A CA 1
ATOM 827 C C . LEU A 1 106 ? -7.785 -12.688 -18.047 1 98.75 106 LEU A C 1
ATOM 829 O O . LEU A 1 106 ? -8.602 -12.805 -18.969 1 98.75 106 LEU A O 1
ATOM 833 N N . LEU A 1 107 ? -8.086 -12.812 -16.766 1 98.69 107 LEU A N 1
ATOM 834 C CA . LEU A 1 107 ? -9.438 -13.18 -16.359 1 98.69 107 LEU A CA 1
ATOM 835 C C . LEU A 1 107 ? -10.453 -12.141 -16.828 1 98.69 107 LEU A C 1
ATOM 837 O O . LEU A 1 107 ? -11.531 -12.492 -17.297 1 98.69 107 LEU A O 1
ATOM 841 N N . ALA A 1 108 ? -10.062 -10.914 -16.672 1 98 108 ALA A N 1
ATOM 842 C CA . ALA A 1 108 ? -10.945 -9.844 -17.125 1 98 108 ALA A CA 1
ATOM 843 C C . ALA A 1 108 ? -11.195 -9.945 -18.625 1 98 108 ALA A C 1
ATOM 845 O O . ALA A 1 108 ? -12.328 -9.797 -19.094 1 98 108 ALA A O 1
ATOM 846 N N . ALA A 1 109 ? -10.18 -10.148 -19.391 1 97.94 109 ALA A N 1
ATOM 847 C CA . ALA A 1 109 ? -10.281 -10.258 -20.844 1 97.94 109 ALA A CA 1
ATOM 848 C C . ALA A 1 109 ? -11.172 -11.43 -21.234 1 97.94 109 ALA A C 1
ATOM 850 O O . ALA A 1 109 ? -11.859 -11.375 -22.266 1 97.94 109 ALA A O 1
ATOM 851 N N . LEU A 1 110 ? -11.18 -12.461 -20.453 1 98.06 110 LEU A N 1
ATOM 852 C CA . LEU A 1 110 ? -11.977 -13.656 -20.734 1 98.06 110 LEU A CA 1
ATOM 853 C C . LEU A 1 110 ? -13.43 -13.445 -20.312 1 98.06 110 LEU A C 1
ATOM 855 O O . LEU A 1 110 ? -14.281 -14.305 -20.562 1 98.06 110 LEU A O 1
ATOM 859 N N . GLY A 1 111 ? -13.664 -12.383 -19.594 1 97.12 111 GLY A N 1
ATOM 860 C CA . GLY A 1 111 ? -15.047 -12.047 -19.266 1 97.12 111 GLY A CA 1
ATOM 861 C C . GLY A 1 111 ? -15.406 -12.312 -17.828 1 97.12 111 GLY A C 1
ATOM 862 O O . GLY A 1 111 ? -16.578 -12.203 -17.438 1 97.12 111 GLY A O 1
ATOM 863 N N . TYR A 1 112 ? -14.484 -12.68 -17.016 1 97.94 112 TYR A N 1
ATOM 864 C CA . TYR A 1 112 ? -14.766 -12.859 -15.594 1 97.94 112 TYR A CA 1
ATOM 865 C C . TYR A 1 112 ? -14.977 -11.516 -14.906 1 97.94 112 TYR A C 1
ATOM 867 O O . TYR A 1 112 ? -14.352 -10.516 -15.273 1 97.94 112 TYR A O 1
ATOM 875 N N . THR A 1 113 ? -15.883 -11.445 -13.938 1 96.88 113 THR A N 1
ATOM 876 C CA . THR A 1 113 ? -15.938 -10.336 -12.992 1 96.88 113 THR A CA 1
ATOM 877 C C . THR A 1 113 ? -14.867 -10.484 -11.914 1 96.88 113 THR A C 1
ATOM 879 O O . THR A 1 113 ? -15.062 -11.234 -10.953 1 96.88 113 THR A O 1
ATOM 882 N N . VAL A 1 114 ? -13.797 -9.797 -12.141 1 98.19 114 VAL A N 1
ATOM 883 C CA . VAL A 1 114 ? -12.617 -10.039 -11.305 1 98.19 114 VAL A CA 1
ATOM 884 C C . VAL A 1 114 ? -12.031 -8.703 -10.852 1 98.19 114 VAL A C 1
ATOM 886 O O . VAL A 1 114 ? -12.125 -7.703 -11.562 1 98.19 114 VAL A O 1
ATOM 889 N N . TRP A 1 115 ? -11.461 -8.68 -9.648 1 97.62 115 TRP A N 1
ATOM 890 C CA . TRP A 1 115 ? -10.672 -7.547 -9.172 1 97.62 115 TRP A CA 1
ATOM 891 C C . TRP A 1 115 ? -9.578 -8.008 -8.211 1 97.62 115 TRP A C 1
ATOM 893 O O . TRP A 1 115 ? -9.633 -9.133 -7.703 1 97.62 115 TRP A O 1
ATOM 903 N N . MET A 1 116 ? -8.586 -7.203 -8.078 1 97.5 116 MET A N 1
ATOM 904 C CA . MET A 1 116 ? -7.504 -7.496 -7.141 1 97.5 116 MET A CA 1
ATOM 905 C C . MET A 1 116 ? -7.832 -6.953 -5.754 1 97.5 116 MET A C 1
ATOM 907 O O . MET A 1 116 ? -8.422 -5.883 -5.625 1 97.5 116 MET A O 1
ATOM 911 N N . ALA A 1 117 ? -7.426 -7.664 -4.789 1 97.81 117 ALA A N 1
ATOM 912 C CA . ALA A 1 117 ? -7.578 -7.242 -3.4 1 97.81 117 ALA A CA 1
ATOM 913 C C . ALA A 1 117 ? -6.242 -7.285 -2.664 1 97.81 117 ALA A C 1
ATOM 915 O O . ALA A 1 117 ? -5.426 -8.172 -2.902 1 97.81 117 ALA A O 1
ATOM 916 N N . PRO A 1 118 ? -6.023 -6.316 -1.796 1 97.19 118 PRO A N 1
ATOM 917 C CA . PRO A 1 118 ? -4.789 -6.324 -1.009 1 97.19 118 PRO A CA 1
ATOM 918 C C . PRO A 1 118 ? -4.754 -7.453 0.019 1 97.19 118 PRO A C 1
ATOM 920 O O . PRO A 1 118 ? -5.762 -7.73 0.671 1 97.19 118 PRO A O 1
ATOM 923 N N . ALA A 1 119 ? -3.664 -8.055 0.122 1 97.75 119 ALA A N 1
ATOM 924 C CA . ALA A 1 119 ? -3.469 -9.141 1.087 1 97.75 119 ALA A CA 1
ATOM 925 C C . ALA A 1 119 ? -2.234 -8.883 1.949 1 97.75 119 ALA A C 1
ATOM 927 O O . ALA A 1 119 ? -1.211 -8.406 1.454 1 97.75 119 ALA A O 1
ATOM 928 N N . ARG A 1 120 ? -2.355 -9.172 3.215 1 95.69 120 ARG A N 1
ATOM 929 C CA . ARG A 1 120 ? -1.294 -8.969 4.195 1 95.69 120 ARG A CA 1
ATOM 930 C C . ARG A 1 120 ? -0.75 -10.297 4.695 1 95.69 120 ARG A C 1
ATOM 932 O O . ARG A 1 120 ? -1.443 -11.031 5.406 1 95.69 120 ARG A O 1
ATOM 939 N N . VAL A 1 121 ? 0.454 -10.578 4.379 1 94.06 121 VAL A N 1
ATOM 940 C CA . VAL A 1 121 ? 1.084 -11.859 4.688 1 94.06 121 VAL A CA 1
ATOM 941 C C . VAL A 1 121 ? 1.361 -11.945 6.188 1 94.06 121 VAL A C 1
ATOM 943 O O . VAL A 1 121 ? 1.807 -10.977 6.801 1 94.06 121 VAL A O 1
ATOM 946 N N . ALA A 1 122 ? 1.153 -13.109 6.73 1 92.75 122 ALA A N 1
ATOM 947 C CA . ALA A 1 122 ? 1.437 -13.344 8.141 1 92.75 122 ALA A CA 1
ATOM 948 C C . ALA A 1 122 ? 2.936 -13.266 8.422 1 92.75 122 ALA A C 1
ATOM 950 O O . ALA A 1 122 ? 3.742 -13.836 7.684 1 92.75 122 ALA A O 1
ATOM 951 N N . LEU A 1 123 ? 3.279 -12.609 9.5 1 86.62 123 LEU A N 1
ATOM 952 C CA . LEU A 1 123 ? 4.676 -12.469 9.891 1 86.62 123 LEU A CA 1
ATOM 953 C C . LEU A 1 123 ? 5.312 -13.836 10.133 1 86.62 123 LEU A C 1
ATOM 955 O O . LEU A 1 123 ? 6.504 -14.023 9.883 1 86.62 123 LEU A O 1
ATOM 959 N N . SER A 1 124 ? 4.48 -14.742 10.594 1 85.25 124 SER A N 1
ATOM 960 C CA . SER A 1 124 ? 4.949 -16.078 10.961 1 85.25 124 SER A CA 1
ATOM 961 C C . SER A 1 124 ? 5.465 -16.828 9.742 1 85.25 124 SER A C 1
ATOM 963 O O . SER A 1 124 ? 6.148 -17.844 9.883 1 85.25 124 SER A O 1
ATOM 965 N N . GLN A 1 125 ? 5.137 -16.422 8.594 1 85.62 125 GLN A N 1
ATOM 966 C CA . GLN A 1 125 ? 5.621 -17.062 7.383 1 85.62 125 GLN A CA 1
ATOM 967 C C . GLN A 1 125 ? 7.098 -16.766 7.145 1 85.62 125 GLN A C 1
ATOM 969 O O . GLN A 1 125 ? 7.777 -17.484 6.406 1 85.62 125 GLN A O 1
ATOM 974 N N . TRP A 1 126 ? 7.527 -15.727 7.785 1 75.62 126 TRP A N 1
ATOM 975 C CA . TRP A 1 126 ? 8.906 -15.328 7.539 1 75.62 126 TRP A CA 1
ATOM 976 C C . TRP A 1 126 ? 9.703 -15.273 8.844 1 75.62 126 TRP A C 1
ATOM 978 O O . TRP A 1 126 ? 10.93 -15.328 8.828 1 75.62 126 TRP A O 1
ATOM 988 N N . TYR A 1 127 ? 8.898 -15 9.914 1 65.19 127 TYR A N 1
ATOM 989 C CA . TYR A 1 127 ? 9.562 -14.844 11.195 1 65.19 127 TYR A CA 1
ATOM 990 C C . TYR A 1 127 ? 9.062 -15.875 12.203 1 65.19 127 TYR A C 1
ATOM 992 O O . TYR A 1 127 ? 7.883 -16.234 12.203 1 65.19 127 TYR A O 1
ATOM 1000 N N . LYS A 1 128 ? 10 -16.625 12.758 1 59.66 128 LYS A N 1
ATOM 1001 C CA . LYS A 1 128 ? 9.578 -17.453 13.883 1 59.66 128 LYS A CA 1
ATOM 1002 C C . LYS A 1 128 ? 9.484 -16.641 15.172 1 59.66 128 LYS A C 1
ATOM 1004 O O . LYS A 1 128 ? 10.492 -16.109 15.656 1 59.66 128 LYS A O 1
ATOM 1009 N N . PRO A 1 129 ? 8.281 -16.281 15.578 1 51.94 129 PRO A N 1
ATOM 1010 C CA . PRO A 1 129 ? 8.211 -15.469 16.797 1 51.94 129 PRO A CA 1
ATOM 1011 C C . PRO A 1 129 ? 8.844 -16.156 18 1 51.94 129 PRO A C 1
ATOM 1013 O O . PRO A 1 129 ? 8.758 -17.375 18.125 1 51.94 129 PRO A O 1
ATOM 1016 N N . SER A 1 130 ? 10.039 -15.586 18.469 1 47.06 130 SER A N 1
ATOM 1017 C CA . SER A 1 130 ? 10.609 -16.172 19.672 1 47.06 130 SER A CA 1
ATOM 1018 C C . SER A 1 130 ? 9.523 -16.5 20.688 1 47.06 130 SER A C 1
ATOM 1020 O O . SER A 1 130 ? 9.602 -17.516 21.391 1 47.06 130 SER A O 1
ATOM 1022 N N . THR A 1 131 ? 9.055 -15.406 21.281 1 48.59 131 THR A N 1
ATOM 1023 C CA . THR A 1 131 ? 8.125 -15.57 22.406 1 48.59 131 THR A CA 1
ATOM 1024 C C . THR A 1 131 ? 6.719 -15.875 21.891 1 48.59 131 THR A C 1
ATOM 1026 O O . THR A 1 131 ? 6.438 -15.711 20.703 1 48.59 131 THR A O 1
ATOM 1029 N N . GLY A 1 132 ? 5.652 -16.281 22.625 1 49.5 132 GLY A N 1
ATOM 1030 C CA . GLY A 1 132 ? 4.27 -16.641 22.375 1 49.5 132 GLY A CA 1
ATOM 1031 C C . GLY A 1 132 ? 3.723 -16.062 21.094 1 49.5 132 GLY A C 1
ATOM 1032 O O . GLY A 1 132 ? 4.273 -15.102 20.547 1 49.5 132 GLY A O 1
ATOM 1033 N N . ALA A 1 133 ? 2.818 -16.938 20.312 1 52.91 133 ALA A N 1
ATOM 1034 C CA . ALA A 1 133 ? 2.309 -16.906 18.938 1 52.91 133 ALA A CA 1
ATOM 1035 C C . ALA A 1 133 ? 1.6 -15.586 18.641 1 52.91 133 ALA A C 1
ATOM 1037 O O . ALA A 1 133 ? 0.431 -15.414 19 1 52.91 133 ALA A O 1
ATOM 1038 N N . MET A 1 134 ? 2.193 -14.359 18.75 1 62.56 134 MET A N 1
ATOM 1039 C CA . MET A 1 134 ? 1.326 -13.234 18.422 1 62.56 134 MET A CA 1
ATOM 1040 C C . MET A 1 134 ? 1.021 -13.195 16.938 1 62.56 134 MET A C 1
ATOM 1042 O O . MET A 1 134 ? 1.929 -13.312 16.109 1 62.56 134 MET A O 1
ATOM 1046 N N . ARG A 1 135 ? -0.271 -13.352 16.625 1 83.94 135 ARG A N 1
ATOM 1047 C CA . ARG A 1 135 ? -0.783 -13.141 15.281 1 83.94 135 ARG A CA 1
ATOM 1048 C C . ARG A 1 135 ? -0.477 -11.727 14.789 1 83.94 135 ARG A C 1
ATOM 1050 O O . ARG A 1 135 ? -0.725 -10.75 15.5 1 83.94 135 ARG A O 1
ATOM 1057 N N . GLY A 1 136 ? 0.303 -11.688 13.75 1 87.75 136 GLY A N 1
ATOM 1058 C CA . GLY A 1 136 ? 0.641 -10.422 13.125 1 87.75 136 GLY A CA 1
ATOM 1059 C C . GLY A 1 136 ? 0.837 -10.531 11.625 1 87.75 136 GLY A C 1
ATOM 1060 O O . GLY A 1 136 ? 1.098 -11.617 11.102 1 87.75 136 GLY A O 1
ATOM 1061 N N . PHE A 1 137 ? 0.624 -9.406 11.008 1 92.12 137 PHE A N 1
ATOM 1062 C CA . PHE A 1 137 ? 0.699 -9.375 9.555 1 92.12 137 PHE A CA 1
ATOM 1063 C C . PHE A 1 137 ? 1.528 -8.188 9.078 1 92.12 137 PHE A C 1
ATOM 1065 O O . PHE A 1 137 ? 1.588 -7.156 9.75 1 92.12 137 PHE A O 1
ATOM 1072 N N . PHE A 1 138 ? 2.164 -8.367 7.934 1 90.5 138 PHE A N 1
ATOM 1073 C CA . PHE A 1 138 ? 2.752 -7.23 7.23 1 90.5 138 PHE A CA 1
ATOM 1074 C C . PHE A 1 138 ? 1.667 -6.332 6.648 1 90.5 138 PHE A C 1
ATOM 1076 O O . PHE A 1 138 ? 0.479 -6.652 6.727 1 90.5 138 PHE A O 1
ATOM 1083 N N . GLY A 1 139 ? 2.105 -5.129 6.18 1 92.81 139 GLY A N 1
ATOM 1084 C CA . GLY A 1 139 ? 1.194 -4.406 5.305 1 92.81 139 GLY A CA 1
ATOM 1085 C C . GLY A 1 139 ? 0.832 -5.18 4.051 1 92.81 139 GLY A C 1
ATOM 1086 O O . GLY A 1 139 ? 1.149 -6.367 3.934 1 92.81 139 GLY A O 1
ATOM 1087 N N . ALA A 1 140 ? 0.135 -4.574 3.182 1 94.62 140 ALA A N 1
ATOM 1088 C CA . ALA A 1 140 ? -0.36 -5.242 1.981 1 94.62 140 ALA A CA 1
ATOM 1089 C C . ALA A 1 140 ? 0.764 -5.465 0.974 1 94.62 140 ALA A C 1
ATOM 1091 O O . ALA A 1 140 ? 0.845 -4.77 -0.04 1 94.62 140 ALA A O 1
ATOM 1092 N N . ILE A 1 141 ? 1.515 -6.543 1.202 1 93.44 141 ILE A N 1
ATOM 1093 C CA . ILE A 1 141 ? 2.654 -6.816 0.333 1 93.44 141 ILE A CA 1
ATOM 1094 C C . ILE A 1 141 ? 2.338 -8.008 -0.574 1 93.44 141 ILE A C 1
ATOM 1096 O O . ILE A 1 141 ? 3.238 -8.578 -1.19 1 93.44 141 ILE A O 1
ATOM 1100 N N . HIS A 1 142 ? 1.193 -8.484 -0.595 1 96.25 142 HIS A N 1
ATOM 1101 C CA . HIS A 1 142 ? 0.624 -9.484 -1.496 1 96.25 142 HIS A CA 1
ATOM 1102 C C . HIS A 1 142 ? -0.717 -9.016 -2.055 1 96.25 142 HIS A C 1
ATOM 1104 O O . HIS A 1 142 ? -1.278 -8.023 -1.586 1 96.25 142 HIS A O 1
ATOM 1110 N N . CYS A 1 143 ? -1.134 -9.539 -3.154 1 97.31 143 CYS A N 1
ATOM 1111 C CA . CYS A 1 143 ? -2.465 -9.305 -3.703 1 97.31 143 CYS A CA 1
ATOM 1112 C C . CYS A 1 143 ? -3.09 -10.609 -4.191 1 97.31 143 CYS A C 1
ATOM 1114 O O . CYS A 1 143 ? -2.379 -11.555 -4.527 1 97.31 143 CYS A O 1
ATOM 1116 N N . VAL A 1 144 ? -4.348 -10.617 -4.137 1 98.75 144 VAL A N 1
ATOM 1117 C CA . VAL A 1 144 ? -5.09 -11.781 -4.613 1 98.75 144 VAL A CA 1
ATOM 1118 C C . VAL A 1 144 ? -6.184 -11.328 -5.582 1 98.75 144 VAL A C 1
ATOM 1120 O O . VAL A 1 144 ? -6.516 -10.148 -5.652 1 98.75 144 VAL A O 1
ATOM 1123 N N . ASN A 1 145 ? -6.656 -12.258 -6.355 1 98.75 145 ASN A N 1
ATOM 1124 C CA . ASN A 1 145 ? -7.82 -11.992 -7.195 1 98.75 145 ASN A CA 1
ATOM 1125 C C . ASN A 1 145 ? -9.102 -12.523 -6.566 1 98.75 145 ASN A C 1
ATOM 1127 O O . ASN A 1 145 ? -9.109 -13.617 -6 1 98.75 145 ASN A O 1
ATOM 1131 N N . LEU A 1 146 ? -10.078 -11.734 -6.562 1 98.69 146 LEU A N 1
ATOM 1132 C CA . LEU A 1 146 ? -11.438 -12.148 -6.215 1 98.69 146 LEU A CA 1
ATOM 1133 C C . LEU A 1 146 ? -12.32 -12.188 -7.453 1 98.69 146 LEU A C 1
ATOM 1135 O O . LEU A 1 146 ? -12.281 -11.281 -8.281 1 98.69 146 LEU A O 1
ATOM 1139 N N . VAL A 1 147 ? -13.031 -13.258 -7.598 1 98.56 147 VAL A N 1
ATOM 1140 C CA . VAL A 1 147 ? -13.883 -13.477 -8.758 1 98.56 147 VAL A CA 1
ATOM 1141 C C . VAL A 1 147 ? -15.328 -13.688 -8.305 1 98.56 147 VAL A C 1
ATOM 1143 O O . VAL A 1 147 ? -15.594 -14.484 -7.402 1 98.56 147 VAL A O 1
ATOM 1146 N N . GLU A 1 148 ? -16.188 -12.953 -8.891 1 97 148 GLU A N 1
ATOM 1147 C CA . GLU A 1 148 ? -17.609 -13.039 -8.539 1 97 148 GLU A CA 1
ATOM 1148 C C . GLU A 1 148 ? -18.391 -13.812 -9.594 1 97 148 GLU A C 1
ATOM 1150 O O . GLU A 1 148 ? -18.266 -13.547 -10.789 1 97 148 GLU A O 1
ATOM 1155 N N . PHE A 1 149 ? -19.078 -14.812 -9.117 1 95.25 149 PHE A N 1
ATOM 1156 C CA . PHE A 1 149 ? -20.016 -15.547 -9.953 1 95.25 149 PHE A CA 1
ATOM 1157 C C . PHE A 1 149 ? -21.438 -15.344 -9.461 1 95.25 149 PHE A C 1
ATOM 1159 O O . PHE A 1 149 ? -21.672 -15.055 -8.289 1 95.25 149 PHE A O 1
ATOM 1166 N N . CYS A 1 150 ? -22.328 -15.336 -10.367 1 89 150 CYS A N 1
ATOM 1167 C CA . CYS A 1 150 ? -23.734 -15.375 -9.992 1 89 150 CYS A CA 1
ATOM 1168 C C . CYS A 1 150 ? -24.203 -16.812 -9.805 1 89 150 CYS A C 1
ATOM 1170 O O . CYS A 1 150 ? -24.062 -17.641 -10.703 1 89 150 CYS A O 1
ATOM 1172 N N . ASP A 1 151 ? -24.625 -17.047 -8.586 1 78.12 151 ASP A N 1
ATOM 1173 C CA . ASP A 1 151 ? -25.141 -18.391 -8.336 1 78.12 151 ASP A CA 1
ATOM 1174 C C . ASP A 1 151 ? -26.328 -18.688 -9.25 1 78.12 151 ASP A C 1
ATOM 1176 O O . ASP A 1 151 ? -27.281 -17.906 -9.312 1 78.12 151 ASP A O 1
ATOM 1180 N N . ALA A 1 152 ? -26.203 -19.781 -9.906 1 72.44 152 ALA A N 1
ATOM 1181 C CA . ALA A 1 152 ? -27.219 -20.109 -10.898 1 72.44 152 ALA A CA 1
ATOM 1182 C C . ALA A 1 152 ? -28.562 -20.391 -10.242 1 72.44 152 ALA A C 1
ATOM 1184 O O . ALA A 1 152 ? -29.625 -20.109 -10.82 1 72.44 152 ALA A O 1
ATOM 1185 N N . GLU A 1 153 ? -28.5 -20.906 -9.07 1 72.62 153 GLU A N 1
ATOM 1186 C CA . GLU A 1 153 ? -29.734 -21.297 -8.391 1 72.62 153 GLU A CA 1
ATOM 1187 C C . GLU A 1 153 ? -30.359 -20.109 -7.668 1 72.62 153 GLU A C 1
ATOM 1189 O O . GLU A 1 153 ? -31.562 -19.875 -7.781 1 72.62 153 GLU A O 1
ATOM 1194 N N . THR A 1 154 ? -29.641 -19.312 -6.934 1 80.19 154 THR A N 1
ATOM 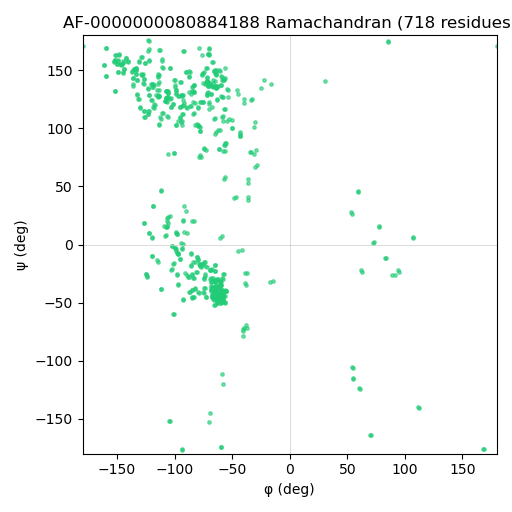1195 C CA . THR A 1 154 ? -30.172 -18.281 -6.043 1 80.19 154 THR A CA 1
ATOM 1196 C C . THR A 1 154 ? -30.078 -16.906 -6.703 1 80.19 154 THR A C 1
ATOM 1198 O O . THR A 1 154 ? -30.75 -15.961 -6.27 1 80.19 154 THR A O 1
ATOM 1201 N N . GLY A 1 155 ? -29.25 -16.859 -7.77 1 82.38 155 GLY A N 1
ATOM 1202 C CA . GLY A 1 155 ? -29.031 -15.562 -8.406 1 82.38 155 GLY A CA 1
ATOM 1203 C C . GLY A 1 155 ? -28.172 -14.625 -7.574 1 82.38 155 GLY A C 1
ATOM 1204 O O . GLY A 1 155 ? -27.969 -13.469 -7.957 1 82.38 155 GLY A O 1
ATOM 1205 N N . LYS A 1 156 ? -27.75 -15.164 -6.441 1 87.44 156 LYS A N 1
ATOM 1206 C CA . LYS A 1 156 ? -26.953 -14.32 -5.551 1 87.44 156 LYS A CA 1
ATOM 1207 C C . LYS A 1 156 ? -25.484 -14.367 -5.918 1 87.44 156 LYS A C 1
ATOM 1209 O O . LYS A 1 156 ? -24.984 -15.367 -6.434 1 87.44 156 LYS A O 1
ATOM 1214 N N . PRO A 1 157 ? -24.812 -13.273 -5.68 1 91.19 157 PRO A N 1
ATOM 1215 C CA . PRO A 1 157 ? -23.375 -13.25 -5.973 1 91.19 157 PRO A CA 1
ATOM 1216 C C . PRO A 1 157 ? -22.562 -14.102 -5.004 1 91.19 157 PRO A C 1
ATOM 1218 O O . PRO A 1 157 ? -22.859 -14.148 -3.809 1 91.19 157 PRO A O 1
ATOM 1221 N N . GLN A 1 158 ? -21.703 -14.93 -5.562 1 93.5 158 GLN A N 1
ATOM 1222 C CA . GLN A 1 158 ? -20.703 -15.688 -4.801 1 93.5 158 GLN A CA 1
ATOM 1223 C C . GLN A 1 158 ? -19.297 -15.312 -5.215 1 93.5 158 GLN A C 1
ATOM 1225 O O . GLN A 1 158 ? -18.938 -15.406 -6.395 1 93.5 158 GLN A O 1
ATOM 1230 N N . ILE A 1 159 ? -18.562 -14.828 -4.207 1 96.31 159 ILE A N 1
ATOM 1231 C CA . ILE A 1 159 ? -17.188 -14.406 -4.484 1 96.31 159 ILE A CA 1
ATOM 1232 C C . ILE A 1 159 ? -16.219 -15.547 -4.168 1 96.31 159 ILE A C 1
ATOM 1234 O O . ILE A 1 159 ? -16.391 -16.266 -3.178 1 96.31 159 ILE A O 1
ATOM 1238 N N . TYR A 1 160 ? -15.203 -15.734 -5.023 1 97.75 160 TYR A N 1
ATOM 1239 C CA . TYR A 1 160 ? -14.156 -16.75 -4.863 1 97.75 160 TYR A CA 1
ATOM 1240 C C . TYR A 1 160 ? -12.781 -16.094 -4.766 1 97.75 160 TYR A C 1
ATOM 1242 O O . TYR A 1 160 ? -12.492 -15.133 -5.477 1 97.75 160 TYR A O 1
ATOM 1250 N N . LEU A 1 161 ? -11.945 -16.625 -3.834 1 98.56 161 LEU A N 1
ATOM 1251 C CA . LEU A 1 161 ? -10.523 -16.312 -3.803 1 98.56 161 LEU A CA 1
ATOM 1252 C C . LEU A 1 161 ? -9.781 -17.047 -4.906 1 98.56 161 LEU A C 1
ATOM 1254 O O . LEU A 1 161 ? -9.883 -18.281 -5.016 1 98.56 161 LEU A O 1
ATOM 1258 N N . ALA A 1 162 ? -9.109 -16.391 -5.754 1 98.81 162 ALA A N 1
ATOM 1259 C CA . ALA A 1 162 ? -8.203 -16.953 -6.754 1 98.81 162 ALA A CA 1
ATOM 1260 C C . ALA A 1 162 ? -6.801 -16.375 -6.613 1 98.81 162 ALA A C 1
ATOM 1262 O O . ALA A 1 162 ? -6.59 -15.18 -6.848 1 98.81 162 ALA A O 1
ATOM 1263 N N . ASP A 1 163 ? -5.91 -17.172 -6.234 1 98.75 163 ASP A N 1
ATOM 1264 C CA . ASP A 1 163 ? -4.527 -16.766 -6.008 1 98.75 163 ASP A CA 1
ATOM 1265 C C . ASP A 1 163 ? -3.555 -17.734 -6.691 1 98.75 163 ASP A C 1
ATOM 1267 O O . ASP A 1 163 ? -3.57 -18.938 -6.426 1 98.75 163 ASP A O 1
ATOM 1271 N N . ILE A 1 164 ? -2.674 -17.172 -7.527 1 98.5 164 ILE A N 1
ATOM 1272 C CA . ILE A 1 164 ? -1.72 -18 -8.242 1 98.5 164 ILE A CA 1
ATOM 1273 C C . ILE A 1 164 ? -0.296 -17.547 -7.922 1 98.5 164 ILE A C 1
ATOM 1275 O O . ILE A 1 164 ? 0.651 -17.922 -8.617 1 98.5 164 ILE A O 1
ATOM 1279 N N . GLY A 1 165 ? -0.183 -16.641 -6.906 1 97.81 165 GLY A N 1
ATOM 1280 C CA . GLY A 1 165 ? 1.117 -16.016 -6.754 1 97.81 165 GLY A CA 1
ATOM 1281 C C . GLY A 1 165 ? 1.684 -16.141 -5.352 1 97.81 165 GLY A C 1
ATOM 1282 O O . GLY A 1 165 ? 2.584 -15.391 -4.969 1 97.81 165 GLY A O 1
ATOM 1283 N N . TYR A 1 166 ? 1.243 -17.031 -4.516 1 96.44 166 TYR A N 1
ATOM 1284 C CA . TYR A 1 166 ? 1.713 -17.078 -3.135 1 96.44 166 TYR A CA 1
ATOM 1285 C C . TYR A 1 166 ? 2.965 -17.938 -3.014 1 96.44 166 TYR A C 1
ATOM 1287 O O . TYR A 1 166 ? 3.75 -17.781 -2.078 1 96.44 166 TYR A O 1
ATOM 1295 N N . GLY A 1 167 ? 3.172 -18.922 -3.854 1 94.12 167 GLY A N 1
ATOM 1296 C CA . GLY A 1 167 ? 4.332 -19.797 -3.781 1 94.12 167 GLY A CA 1
ATOM 1297 C C . GLY A 1 167 ? 3.986 -21.219 -3.393 1 94.12 167 GLY A C 1
ATOM 1298 O O . GLY A 1 167 ? 3 -21.781 -3.877 1 94.12 167 GLY A O 1
ATOM 1299 N N . HIS A 1 168 ? 4.828 -21.859 -2.553 1 91.81 168 HIS A N 1
ATOM 1300 C CA . HIS A 1 168 ? 4.746 -23.297 -2.361 1 91.81 168 HIS A CA 1
ATOM 1301 C C . HIS A 1 168 ? 3.529 -23.672 -1.52 1 91.81 168 HIS A C 1
ATOM 1303 O O . HIS A 1 168 ? 3.113 -24.828 -1.504 1 91.81 168 HIS A O 1
ATOM 1309 N N . LYS A 1 169 ? 2.918 -22.734 -0.853 1 96 169 LYS A N 1
ATOM 1310 C CA . LYS A 1 169 ? 1.72 -23.016 -0.067 1 96 169 LYS A CA 1
ATOM 1311 C C . LYS A 1 169 ? 0.474 -22.453 -0.748 1 96 169 LYS A C 1
ATOM 1313 O O . LYS A 1 169 ? -0.531 -22.188 -0.089 1 96 169 LYS A O 1
ATOM 1318 N N . ASN A 1 170 ? 0.553 -22.203 -1.995 1 97.25 170 ASN A N 1
ATOM 1319 C CA . ASN A 1 170 ? -0.546 -21.641 -2.768 1 97.25 170 ASN A CA 1
ATOM 1320 C C . ASN A 1 170 ? -1.741 -22.594 -2.822 1 97.25 170 ASN A C 1
ATOM 1322 O O . ASN A 1 170 ? -1.572 -23.812 -2.807 1 97.25 170 ASN A O 1
ATOM 1326 N N . ILE A 1 171 ? -2.949 -22.062 -2.875 1 98.12 171 ILE A N 1
ATOM 1327 C CA . ILE A 1 171 ? -4.152 -22.844 -3.154 1 98.12 171 ILE A CA 1
ATOM 1328 C C . ILE A 1 171 ? -4.113 -23.359 -4.594 1 98.12 171 ILE A C 1
ATOM 1330 O O . ILE A 1 171 ? -3.5 -22.734 -5.465 1 98.12 171 ILE A O 1
ATOM 1334 N N . LEU A 1 172 ? -4.859 -24.469 -4.91 1 97.5 172 LEU A N 1
ATOM 1335 C CA . LEU A 1 172 ? -4.816 -25.078 -6.23 1 97.5 172 LEU A CA 1
ATOM 1336 C C . LEU A 1 172 ? -6.043 -24.703 -7.051 1 97.5 172 LEU A C 1
ATOM 1338 O O . LEU A 1 172 ? -6.055 -24.859 -8.273 1 97.5 172 LEU A O 1
ATOM 1342 N N . ALA A 1 173 ? -7.051 -24.312 -6.359 1 97.75 173 ALA A N 1
ATOM 1343 C CA . ALA A 1 173 ? -8.344 -23.984 -6.957 1 97.75 173 ALA A CA 1
ATOM 1344 C C . ALA A 1 173 ? -9 -22.812 -6.219 1 97.75 173 ALA A C 1
ATOM 1346 O O . ALA A 1 173 ? -8.625 -22.5 -5.086 1 97.75 173 ALA A O 1
ATOM 1347 N N . PRO A 1 174 ? -9.93 -22.125 -6.953 1 98.25 174 PRO A N 1
ATOM 1348 C CA . PRO A 1 174 ? -10.625 -21.047 -6.246 1 98.25 174 PRO A CA 1
ATOM 1349 C C . PRO A 1 174 ? -11.344 -21.531 -4.988 1 98.25 174 PRO A C 1
ATOM 1351 O O . PRO A 1 174 ? -11.891 -22.641 -4.973 1 98.25 174 PRO A O 1
ATOM 1354 N N . ILE A 1 175 ? -11.336 -20.719 -3.928 1 97.38 175 ILE A N 1
ATOM 1355 C CA . ILE A 1 175 ? -12.023 -21.031 -2.682 1 97.38 175 ILE A CA 1
ATOM 1356 C C . ILE A 1 175 ? -1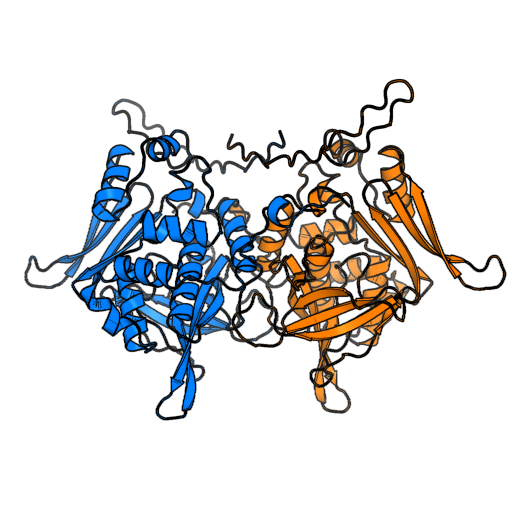3.156 -20.031 -2.461 1 97.38 175 ILE A C 1
ATOM 1358 O O . ILE A 1 175 ? -12.953 -18.828 -2.521 1 97.38 175 ILE A O 1
ATOM 1362 N N . PRO A 1 176 ? -14.383 -20.469 -2.209 1 95.44 176 PRO A N 1
ATOM 1363 C CA . PRO A 1 176 ? -15.508 -19.547 -2.006 1 95.44 176 PRO A CA 1
ATOM 1364 C C . PRO A 1 176 ? -15.414 -18.797 -0.681 1 95.44 176 PRO A C 1
ATOM 1366 O O . PRO A 1 176 ? -15.008 -19.375 0.333 1 95.44 176 PRO A O 1
ATOM 1369 N N . LEU A 1 177 ? -1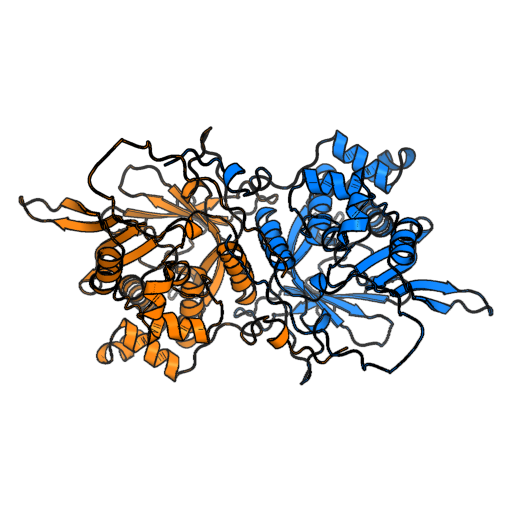5.695 -17.531 -0.737 1 95.19 177 LEU A N 1
ATOM 1370 C CA . LEU A 1 177 ? -15.859 -16.734 0.478 1 95.19 177 LEU A CA 1
ATOM 1371 C C . LEU A 1 177 ? -17.234 -16.969 1.099 1 95.19 177 LEU A C 1
ATOM 1373 O O . LEU A 1 177 ? -18.234 -16.438 0.63 1 95.19 177 LEU A O 1
ATOM 1377 N N . VAL A 1 178 ? -17.219 -17.75 2.1 1 89.81 178 VAL A N 1
ATOM 1378 C CA . VAL A 1 178 ? -18.484 -18.094 2.754 1 89.81 178 VAL A CA 1
ATOM 1379 C C . VAL A 1 178 ? -18.578 -17.359 4.086 1 89.81 178 VAL A C 1
ATOM 1381 O O . VAL A 1 178 ? -17.875 -17.688 5.047 1 89.81 178 VAL A O 1
ATOM 1384 N N . ARG A 1 179 ? -19.438 -16.406 4.207 1 79.62 179 ARG A N 1
ATOM 1385 C CA . ARG A 1 179 ? -19.531 -15.516 5.355 1 79.62 179 ARG A CA 1
ATOM 1386 C C . ARG A 1 179 ? -20.141 -16.234 6.555 1 79.62 179 ARG A C 1
ATOM 1388 O O . ARG A 1 179 ? -19.859 -15.891 7.703 1 79.62 179 ARG A O 1
ATOM 1395 N N . SER A 1 180 ? -20.922 -17.188 6.348 1 71.56 180 SER A N 1
ATOM 1396 C CA . SER A 1 180 ? -21.641 -17.859 7.422 1 71.56 180 SER A CA 1
ATOM 1397 C C . SER A 1 180 ? -20.781 -18.906 8.109 1 71.56 180 SER A C 1
ATOM 1399 O O . SER A 1 180 ? -21.094 -19.344 9.219 1 71.56 180 SER A O 1
ATOM 1401 N N . ALA A 1 181 ? -19.719 -19.281 7.543 1 60.81 181 ALA A N 1
ATOM 1402 C CA . ALA A 1 181 ? -18.922 -20.359 8.109 1 60.81 181 ALA A CA 1
ATOM 1403 C C . ALA A 1 181 ? -17.828 -19.828 9.023 1 60.81 181 ALA A C 1
ATOM 1405 O O . ALA A 1 181 ? -17 -19 8.602 1 60.81 181 ALA A O 1
ATOM 1406 N N . PHE A 1 182 ? -18.016 -19.906 10.336 1 62.06 182 PHE A N 1
ATOM 1407 C CA . PHE A 1 182 ? -16.984 -19.453 11.266 1 62.06 182 PHE A CA 1
ATOM 1408 C C . PHE A 1 182 ? -15.703 -20.25 11.094 1 62.06 182 PHE A C 1
ATOM 1410 O O . PHE A 1 182 ? -14.609 -19.688 11.086 1 62.06 182 PHE A O 1
ATOM 1417 N N . ASP A 1 183 ? -15.93 -21.578 10.969 1 67.5 183 ASP A N 1
ATOM 1418 C CA . ASP A 1 183 ? -14.758 -22.453 10.812 1 67.5 183 ASP A CA 1
ATOM 1419 C C . ASP A 1 183 ? -14.625 -22.938 9.375 1 67.5 183 ASP A C 1
ATOM 1421 O O . ASP A 1 183 ? -15.531 -23.578 8.844 1 67.5 183 ASP A O 1
ATOM 1425 N N . GLY A 1 184 ? -14.148 -22.172 8.492 1 77.5 184 GLY A N 1
ATOM 1426 C CA . GLY A 1 184 ? -13.945 -22.453 7.078 1 77.5 184 GLY A CA 1
ATOM 1427 C C . GLY A 1 184 ? -13.781 -23.922 6.781 1 77.5 184 GLY A C 1
ATOM 1428 O O . GLY A 1 184 ? -13.172 -24.656 7.57 1 77.5 184 GLY A O 1
ATOM 1429 N N . ASP A 1 185 ? -14.414 -24.484 5.781 1 88.56 185 ASP A N 1
ATOM 1430 C CA . ASP A 1 185 ? -14.203 -25.828 5.281 1 88.56 185 ASP A CA 1
ATOM 1431 C C . ASP A 1 185 ? -12.82 -25.969 4.645 1 88.56 185 ASP A C 1
ATOM 1433 O O . ASP A 1 185 ? -12.344 -25.047 3.98 1 88.56 185 ASP A O 1
ATOM 1437 N N . PRO A 1 186 ? -12.227 -27.125 4.961 1 93.88 186 PRO A N 1
ATOM 1438 C CA . PRO A 1 186 ? -10.93 -27.344 4.309 1 93.88 186 PRO A CA 1
ATOM 1439 C C . PRO A 1 186 ? -11.062 -27.609 2.811 1 93.88 186 PRO A C 1
ATOM 1441 O O . PRO A 1 186 ? -12.016 -28.266 2.377 1 93.88 186 PRO A O 1
ATOM 1444 N N . TYR A 1 187 ? -10.234 -27.078 2.082 1 96.12 187 TYR A N 1
ATOM 1445 C CA . TYR A 1 187 ? -10.094 -27.328 0.651 1 96.12 187 TYR A CA 1
ATOM 1446 C C . TYR A 1 187 ? -8.766 -28.016 0.347 1 96.12 187 TYR A C 1
ATOM 1448 O O . TYR A 1 187 ? -7.734 -27.672 0.938 1 96.12 187 TYR A O 1
ATOM 1456 N N . PRO A 1 188 ? -8.75 -28.953 -0.542 1 95 188 PRO A N 1
ATOM 1457 C CA . PRO A 1 188 ? -7.555 -29.781 -0.77 1 95 188 PRO A CA 1
ATOM 1458 C C . PRO A 1 188 ? -6.445 -29.031 -1.496 1 95 188 PRO A C 1
ATOM 1460 O O . PRO A 1 188 ? -6.723 -28.219 -2.383 1 95 188 PRO A O 1
ATOM 1463 N N . GLY A 1 189 ? -5.215 -29.219 -1.062 1 94.69 189 GLY A N 1
ATOM 1464 C CA . GLY A 1 189 ? -3.998 -28.859 -1.776 1 94.69 189 GLY A CA 1
ATOM 1465 C C . GLY A 1 189 ? -3.293 -30.062 -2.393 1 94.69 189 GLY A C 1
ATOM 1466 O O . GLY A 1 189 ? -3.941 -31 -2.85 1 94.69 189 GLY A O 1
ATOM 1467 N N . VAL A 1 190 ? -1.999 -29.922 -2.523 1 93.12 190 VAL A N 1
ATOM 1468 C CA . VAL A 1 190 ? -1.215 -31.047 -3.014 1 93.12 190 VAL A CA 1
ATOM 1469 C C . VAL A 1 190 ? -1.142 -32.125 -1.941 1 93.12 190 VAL A C 1
ATOM 1471 O O . VAL A 1 190 ? -0.852 -31.844 -0.777 1 93.12 190 VAL A O 1
ATOM 1474 N N . PHE A 1 191 ? -1.479 -33.375 -2.326 1 91.44 191 PHE A N 1
ATOM 1475 C CA . PHE A 1 191 ? -1.466 -34.531 -1.43 1 91.44 191 PHE A CA 1
ATOM 1476 C C . PHE A 1 191 ? -2.326 -34.25 -0.2 1 91.44 191 PHE A C 1
ATOM 1478 O O . PHE A 1 191 ? -3.533 -34.031 -0.317 1 91.44 191 PHE A O 1
ATOM 1485 N N . GLU A 1 192 ? -1.654 -34.188 1.061 1 91.06 192 GLU A N 1
ATOM 1486 C CA . GLU A 1 192 ? -2.42 -34.094 2.297 1 91.06 192 GLU A CA 1
ATOM 1487 C C . GLU A 1 192 ? -2.574 -32.625 2.721 1 91.06 192 GLU A C 1
ATOM 1489 O O . GLU A 1 192 ? -3.162 -32.344 3.764 1 91.06 192 GLU A O 1
ATOM 1494 N N . GLU A 1 193 ? -2.037 -31.75 1.917 1 95 193 GLU A N 1
ATOM 1495 C CA . GLU A 1 193 ? -2.158 -30.344 2.248 1 95 193 GLU A CA 1
ATOM 1496 C C . GLU A 1 193 ? -3.611 -29.875 2.176 1 95 193 GLU A C 1
ATOM 1498 O O . GLU A 1 193 ? -4.406 -30.422 1.412 1 95 193 GLU A O 1
ATOM 1503 N N . SER A 1 194 ? -3.932 -28.891 3.01 1 96.94 194 SER A N 1
ATOM 1504 C CA . SER A 1 194 ? -5.266 -28.297 2.969 1 96.94 194 SER A CA 1
ATOM 1505 C C . SER A 1 194 ? -5.219 -26.812 3.291 1 96.94 194 SER A C 1
ATOM 1507 O O . SER A 1 194 ? -4.281 -26.344 3.938 1 96.94 194 SER A O 1
ATOM 1509 N N . HIS A 1 195 ? -6.195 -26.109 2.809 1 97.44 195 HIS A N 1
ATOM 1510 C CA . HIS A 1 195 ? -6.402 -24.688 3.086 1 97.44 195 HIS A CA 1
ATOM 1511 C C . HIS A 1 195 ? -7.809 -24.438 3.615 1 97.44 195 HIS A C 1
ATOM 1513 O O . HIS A 1 195 ? -8.734 -25.203 3.328 1 97.44 195 HIS A O 1
ATOM 1519 N N . ARG A 1 196 ? -7.977 -23.359 4.328 1 96.56 196 ARG A N 1
ATOM 1520 C CA . ARG A 1 196 ? -9.312 -22.906 4.715 1 96.56 196 ARG A CA 1
ATOM 1521 C C . ARG A 1 196 ? -9.359 -21.391 4.867 1 96.56 196 ARG A C 1
ATOM 1523 O O . ARG A 1 196 ? -8.328 -20.75 5.055 1 96.56 196 ARG A O 1
ATOM 1530 N N . LEU A 1 197 ? -10.523 -20.859 4.711 1 96.69 197 LEU A N 1
ATOM 1531 C CA . LEU A 1 197 ? -10.781 -19.438 4.938 1 96.69 197 LEU A CA 1
ATOM 1532 C C . LEU A 1 197 ? -11.602 -19.234 6.207 1 96.69 197 LEU A C 1
ATOM 1534 O O . LEU A 1 197 ? -12.656 -19.844 6.375 1 96.69 197 LEU A O 1
ATOM 1538 N N . ILE A 1 198 ? -11.047 -18.469 7.062 1 95.12 198 ILE A N 1
ATOM 1539 C CA . ILE A 1 198 ? -11.789 -18.031 8.242 1 95.12 198 ILE A CA 1
ATOM 1540 C C . ILE A 1 198 ? -11.836 -16.5 8.289 1 95.12 198 ILE A C 1
ATOM 1542 O O . ILE A 1 198 ? -11.289 -15.828 7.41 1 95.12 198 ILE A O 1
ATOM 1546 N N . ARG A 1 199 ? -12.547 -15.977 9.234 1 93.88 199 ARG A N 1
ATOM 1547 C CA . ARG A 1 199 ? -12.625 -14.531 9.398 1 93.88 199 ARG A CA 1
ATOM 1548 C C . ARG A 1 199 ? -12.086 -14.102 10.766 1 93.88 199 ARG A C 1
ATOM 1550 O O . ARG A 1 199 ? -12.359 -14.758 11.773 1 93.88 199 ARG A O 1
ATOM 1557 N N . ILE A 1 200 ? -11.305 -13.07 10.727 1 92 200 ILE A N 1
ATOM 1558 C CA . ILE A 1 200 ? -10.719 -12.539 11.953 1 92 200 ILE A CA 1
ATOM 1559 C C . ILE A 1 200 ? -10.68 -11.016 11.898 1 92 200 ILE A C 1
ATOM 1561 O O . ILE A 1 200 ? -10.844 -10.43 10.82 1 92 200 ILE A O 1
ATOM 1565 N N . SER A 1 201 ? -10.562 -10.438 13.008 1 91.88 201 SER A N 1
ATOM 1566 C CA . SER A 1 201 ? -10.125 -9.055 13.094 1 91.88 201 SER A CA 1
ATOM 1567 C C . SER A 1 201 ? -8.617 -8.969 13.344 1 91.88 201 SER A C 1
ATOM 1569 O O . SER A 1 201 ? -8.148 -9.328 14.422 1 91.88 201 SER A O 1
ATOM 1571 N N . PRO A 1 202 ? -7.883 -8.562 12.383 1 92.75 202 PRO A N 1
ATOM 1572 C CA . PRO A 1 202 ? -6.438 -8.5 12.602 1 92.75 202 PRO A CA 1
ATOM 1573 C C . PRO A 1 202 ? -6.059 -7.609 13.781 1 92.75 202 PRO A C 1
ATOM 1575 O O . PRO A 1 202 ? -6.648 -6.543 13.969 1 92.75 202 PRO A O 1
ATOM 1578 N N . PRO A 1 203 ? -5.082 -8 14.5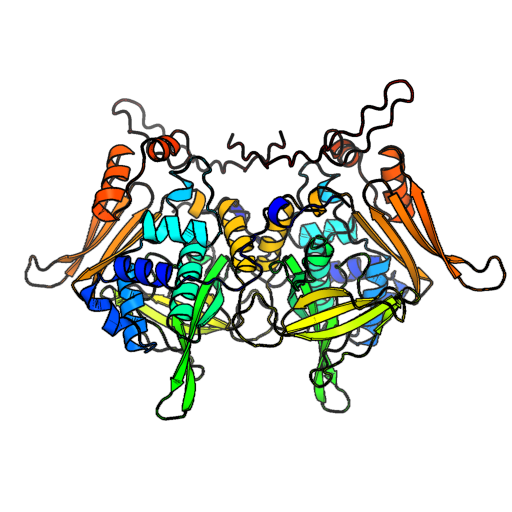23 1 90.19 203 PRO A N 1
ATOM 1579 C CA . PRO A 1 203 ? -4.699 -7.242 15.719 1 90.19 203 PRO A CA 1
ATOM 1580 C C . PRO A 1 203 ? -4.176 -5.848 15.383 1 90.19 203 PRO A C 1
ATOM 1582 O O . PRO A 1 203 ? -4.215 -4.953 16.234 1 90.19 203 PRO A O 1
ATOM 1585 N N . GLN A 1 204 ? -3.711 -5.652 14.219 1 91.69 204 GLN A N 1
ATOM 1586 C CA . GLN A 1 204 ? -3.123 -4.379 13.812 1 91.69 204 GLN A CA 1
ATOM 1587 C C . GLN A 1 204 ? -4.203 -3.359 13.469 1 91.69 204 GLN A C 1
ATOM 1589 O O . GLN A 1 204 ? -3.918 -2.17 13.312 1 91.69 204 GLN A O 1
ATOM 1594 N N . CYS A 1 205 ? -5.391 -3.811 13.32 1 92.69 205 CYS A N 1
ATOM 1595 C CA . CYS A 1 205 ? -6.5 -2.922 12.992 1 92.69 205 CYS A CA 1
ATOM 1596 C C . CYS A 1 205 ? -7.168 -2.389 14.258 1 92.69 205 CYS A C 1
ATOM 1598 O O . CYS A 1 205 ? -7.199 -3.072 15.281 1 92.69 205 CYS A O 1
ATOM 1600 N N . ARG A 1 206 ? -7.668 -1.205 14.164 1 92.62 206 ARG A N 1
ATOM 1601 C CA . ARG A 1 206 ? -8.414 -0.625 15.273 1 92.62 206 ARG A CA 1
ATOM 1602 C C . ARG A 1 206 ? -9.875 -1.062 15.234 1 92.62 206 ARG A C 1
ATOM 1604 O O . ARG A 1 206 ? -10.484 -1.302 16.281 1 92.62 206 ARG A O 1
ATOM 1611 N N . ARG A 1 207 ? -10.359 -1.112 14.031 1 91.81 207 ARG A N 1
ATOM 1612 C CA . ARG A 1 207 ? -11.75 -1.507 13.875 1 91.81 207 ARG A CA 1
ATOM 1613 C C . ARG A 1 207 ? -11.922 -3.012 14.055 1 91.81 207 ARG A C 1
ATOM 1615 O O . ARG A 1 207 ? -11.039 -3.787 13.68 1 91.81 207 ARG A O 1
ATOM 1622 N N . ALA A 1 208 ? -12.992 -3.412 14.594 1 87.56 208 ALA A N 1
ATOM 1623 C CA . ALA A 1 208 ? -13.281 -4.828 14.805 1 87.56 208 ALA A CA 1
ATOM 1624 C C . ALA A 1 208 ? -13.867 -5.465 13.539 1 87.56 208 ALA A C 1
ATOM 1626 O O . ALA A 1 208 ? -14.43 -6.559 13.594 1 87.56 208 ALA A O 1
ATOM 1627 N N . GLN A 1 209 ? -13.633 -4.836 12.461 1 89.56 209 GLN A N 1
ATOM 1628 C CA . GLN A 1 209 ? -14.125 -5.414 11.211 1 89.56 209 GLN A CA 1
ATOM 1629 C C . GLN A 1 209 ? -13.406 -6.723 10.891 1 89.56 209 GLN A C 1
ATOM 1631 O O . GLN A 1 209 ? -12.203 -6.844 11.102 1 89.56 209 GLN A O 1
ATOM 1636 N N . LEU A 1 210 ? -14.156 -7.645 10.383 1 91.56 210 LEU A N 1
ATOM 1637 C CA . LEU A 1 210 ? -13.602 -8.961 10.07 1 91.56 210 LEU A CA 1
ATOM 1638 C C . LEU A 1 210 ? -12.953 -8.961 8.688 1 91.56 210 LEU A C 1
ATOM 1640 O O . LEU A 1 210 ? -13.5 -8.383 7.742 1 91.56 210 LEU A O 1
ATOM 1644 N N . HIS A 1 211 ? -11.812 -9.531 8.617 1 94.31 211 HIS A N 1
ATOM 1645 C CA . HIS A 1 211 ? -11.07 -9.812 7.391 1 94.31 211 HIS A CA 1
ATOM 1646 C C . HIS A 1 211 ? -11.031 -11.312 7.105 1 94.31 211 HIS A C 1
ATOM 1648 O O . HIS A 1 211 ? -11.188 -12.125 8.016 1 94.31 211 HIS A O 1
ATOM 1654 N N . TRP A 1 212 ? -10.938 -11.609 5.898 1 96.44 212 TRP A N 1
ATOM 1655 C CA . TRP A 1 212 ? -10.68 -13 5.543 1 96.44 212 TRP A CA 1
ATOM 1656 C C . TRP A 1 212 ? -9.258 -13.398 5.898 1 96.44 212 TRP A C 1
ATOM 1658 O O . TRP A 1 212 ? -8.32 -12.617 5.715 1 96.44 212 TRP A O 1
ATOM 1668 N N . LEU A 1 213 ? -9.094 -14.609 6.41 1 96.81 213 LEU A N 1
ATOM 1669 C CA . LEU A 1 213 ? -7.797 -15.203 6.699 1 96.81 213 LEU A CA 1
ATOM 1670 C C . LEU A 1 213 ? -7.66 -16.562 6.035 1 96.81 213 LEU A C 1
ATOM 1672 O O . LEU A 1 213 ? -8.438 -17.484 6.324 1 96.81 213 LEU A O 1
ATOM 1676 N N . LEU A 1 214 ? -6.75 -16.641 5.121 1 97.81 214 LEU A N 1
ATOM 1677 C CA . LEU A 1 214 ? -6.414 -17.953 4.566 1 97.81 214 LEU A CA 1
ATOM 1678 C C . LEU A 1 214 ? -5.418 -18.672 5.461 1 97.81 214 LEU A C 1
ATOM 1680 O O . LEU A 1 214 ? -4.391 -18.109 5.844 1 97.81 214 LEU A O 1
ATOM 1684 N N . GLN A 1 215 ? -5.738 -19.891 5.738 1 96.94 215 GLN A N 1
ATOM 1685 C CA . GLN A 1 215 ? -4.855 -20.734 6.527 1 96.94 215 GLN A CA 1
ATOM 1686 C C . GLN A 1 215 ? -4.484 -22 5.762 1 96.94 215 GLN A C 1
ATOM 1688 O O . GLN A 1 215 ? -5.18 -22.406 4.824 1 96.94 215 GLN A O 1
ATOM 1693 N N . TYR A 1 216 ? -3.389 -22.609 6.156 1 97.06 216 TYR A N 1
ATOM 1694 C CA . TYR A 1 216 ? -2.787 -23.766 5.504 1 97.06 216 TYR A CA 1
ATOM 1695 C C . TYR A 1 216 ? -2.352 -24.812 6.527 1 97.06 216 TYR A C 1
ATOM 1697 O O . TYR A 1 216 ? -1.925 -24.453 7.633 1 97.06 216 TYR A O 1
ATOM 1705 N N . ARG A 1 217 ? -2.502 -26.031 6.188 1 96.44 217 ARG A N 1
ATOM 1706 C CA . ARG A 1 217 ? -1.846 -27.094 6.934 1 96.44 217 ARG A CA 1
ATOM 1707 C C . ARG A 1 217 ? -1.248 -28.125 5.992 1 96.44 217 ARG A C 1
ATOM 1709 O O . ARG A 1 217 ? -1.82 -28.422 4.941 1 96.44 217 ARG A O 1
ATOM 1716 N N . SER A 1 218 ? -0.156 -28.75 6.383 1 92.25 218 SER A N 1
ATOM 1717 C CA . SER A 1 218 ? 0.595 -29.656 5.531 1 92.25 218 SER A CA 1
ATOM 1718 C C . SER A 1 218 ? -0.013 -31.062 5.551 1 92.25 218 SER A C 1
ATOM 1720 O O . SER A 1 218 ? 0.187 -31.844 4.621 1 92.25 218 SER A O 1
ATOM 1722 N N . LYS A 1 219 ? -0.627 -31.422 6.609 1 91.38 219 LYS A N 1
ATOM 1723 C CA . LYS A 1 219 ? -1.301 -32.719 6.754 1 91.38 219 LYS A CA 1
ATOM 1724 C C . LYS A 1 219 ? -2.457 -32.625 7.742 1 91.38 219 LYS A C 1
ATOM 1726 O O . LYS A 1 219 ? -2.506 -31.703 8.562 1 91.38 219 LYS A O 1
ATOM 1731 N N . ASP A 1 220 ? -3.244 -33.562 7.527 1 89.19 220 ASP A N 1
ATOM 1732 C CA . ASP A 1 220 ? -4.367 -33.594 8.461 1 89.19 220 ASP A CA 1
ATOM 1733 C C . ASP A 1 220 ? -3.883 -33.75 9.898 1 89.19 220 ASP A C 1
ATOM 1735 O O . ASP A 1 220 ? -2.955 -34.5 10.164 1 89.19 220 ASP A O 1
ATOM 1739 N N . GLY A 1 221 ? -4.441 -33.031 10.789 1 89.94 221 GLY A N 1
ATOM 1740 C CA . GLY A 1 221 ? -4.082 -33.094 12.195 1 89.94 221 GLY A CA 1
ATOM 1741 C C . GLY A 1 221 ? -3.059 -32.062 12.609 1 89.94 221 GLY A C 1
ATOM 1742 O O . GLY A 1 221 ? -2.918 -31.766 13.797 1 89.94 221 GLY A O 1
ATOM 1743 N N . GLU A 1 222 ? -2.283 -31.578 11.68 1 93.06 222 GLU A N 1
ATOM 1744 C CA . GLU A 1 222 ? -1.334 -30.516 11.992 1 93.06 222 GLU A CA 1
ATOM 1745 C C . GLU A 1 222 ? -2.051 -29.188 12.234 1 93.06 222 GLU A C 1
ATOM 1747 O O . GLU A 1 222 ? -3.154 -28.969 11.727 1 93.06 222 GLU A O 1
ATOM 1752 N N . PRO A 1 223 ? -1.455 -28.375 13.016 1 92.75 223 PRO A N 1
ATOM 1753 C CA . PRO A 1 223 ? -2.074 -27.062 13.273 1 92.75 223 PRO A CA 1
ATOM 1754 C C . PRO A 1 223 ? -2.16 -26.203 12.016 1 92.75 223 PRO A C 1
ATOM 1756 O O . PRO A 1 223 ? -1.278 -26.266 11.156 1 92.75 223 PRO A O 1
ATOM 1759 N N . TRP A 1 224 ? -3.211 -25.422 11.953 1 94.56 224 TRP A N 1
ATOM 1760 C CA . TRP A 1 224 ? -3.357 -24.453 10.875 1 94.56 224 TRP A CA 1
ATOM 1761 C C . TRP A 1 224 ? -2.326 -23.328 11.016 1 94.56 224 TRP A C 1
ATOM 1763 O O . TRP A 1 224 ? -2.072 -22.844 12.117 1 94.56 224 TRP A O 1
ATOM 1773 N N . GLN A 1 225 ? -1.764 -23 9.914 1 94 225 GLN A N 1
ATOM 1774 C CA . GLN A 1 225 ? -0.845 -21.875 9.812 1 94 225 GLN A CA 1
ATOM 1775 C C . GLN A 1 225 ? -1.496 -20.688 9.094 1 94 225 GLN A C 1
ATOM 1777 O O . GLN A 1 225 ? -2.121 -20.875 8.047 1 94 225 GLN A O 1
ATOM 1782 N N . ASP A 1 226 ? -1.375 -19.484 9.68 1 95.12 226 ASP A N 1
ATOM 1783 C CA . ASP A 1 226 ? -1.859 -18.281 9 1 95.12 226 ASP A CA 1
ATOM 1784 C C . ASP A 1 226 ? -1.012 -17.969 7.77 1 95.12 226 ASP A C 1
ATOM 1786 O O . ASP A 1 226 ? 0.218 -17.922 7.852 1 95.12 226 ASP A O 1
ATOM 1790 N N . LEU A 1 227 ? -1.635 -17.75 6.652 1 96.88 227 LEU A N 1
ATOM 1791 C CA . LEU A 1 227 ? -0.889 -17.328 5.469 1 96.88 227 LEU A CA 1
ATOM 1792 C C . LEU A 1 227 ? -1.018 -15.828 5.242 1 96.88 227 LEU A C 1
ATOM 1794 O O . LEU A 1 227 ? -0.027 -15.102 5.316 1 96.88 227 LEU A O 1
ATOM 1798 N N . TYR A 1 228 ? -2.215 -15.375 5.07 1 97.19 228 TYR A N 1
ATOM 1799 C CA . TYR A 1 228 ? -2.426 -13.945 4.871 1 97.19 228 TYR A CA 1
ATOM 1800 C C . TYR A 1 228 ? -3.879 -13.562 5.137 1 97.19 228 TYR A C 1
ATOM 1802 O O . TYR A 1 228 ? -4.777 -14.398 5 1 97.19 228 TYR A O 1
ATOM 1810 N N . THR A 1 229 ? -4.094 -12.328 5.5 1 97.06 229 THR A N 1
ATOM 1811 C CA . THR A 1 229 ? -5.43 -11.75 5.594 1 97.06 229 THR A CA 1
ATOM 1812 C C . THR A 1 229 ? -5.711 -10.836 4.406 1 97.06 229 THR A C 1
ATOM 1814 O O . THR A 1 229 ? -4.785 -10.297 3.795 1 97.06 229 THR A O 1
ATOM 1817 N N . PHE A 1 230 ? -6.984 -10.695 4.027 1 97.06 230 PHE A N 1
ATOM 1818 C CA . PHE A 1 230 ? -7.352 -9.781 2.951 1 97.06 230 PHE A CA 1
ATOM 1819 C C . PHE A 1 230 ? -8.781 -9.281 3.133 1 97.06 230 PHE A C 1
ATOM 1821 O O . PHE A 1 230 ? -9.547 -9.836 3.92 1 97.06 230 PHE A O 1
ATOM 1828 N N . GLN A 1 231 ? -9.023 -8.164 2.529 1 92.94 231 GLN A N 1
ATOM 1829 C CA . GLN A 1 231 ? -10.367 -7.609 2.424 1 92.94 231 GLN A CA 1
ATOM 1830 C C . GLN A 1 231 ? -10.852 -7.621 0.979 1 92.94 231 GLN A C 1
ATOM 1832 O O . GLN A 1 231 ? -10.086 -7.906 0.06 1 92.94 231 GLN A O 1
ATOM 1837 N N . GLU A 1 232 ? -12.125 -7.383 0.837 1 95 232 GLU A N 1
ATOM 1838 C CA . GLU A 1 232 ? -12.727 -7.5 -0.487 1 95 232 GLU A CA 1
ATOM 1839 C C . GLU A 1 232 ? -12.57 -6.207 -1.281 1 95 232 GLU A C 1
ATOM 1841 O O . GLU A 1 232 ? -12.836 -6.176 -2.484 1 95 232 GLU A O 1
ATOM 1846 N N . SER A 1 233 ? -12.094 -5.172 -0.664 1 94.06 233 SER A N 1
ATOM 1847 C CA . SER A 1 233 ? -11.891 -3.902 -1.358 1 94.06 233 SER A CA 1
ATOM 1848 C C . SER A 1 233 ? -10.844 -4.031 -2.459 1 94.06 233 SER A C 1
ATOM 1850 O O . SER A 1 233 ? -9.883 -4.789 -2.316 1 94.06 233 SER A O 1
ATOM 1852 N N . GLU A 1 234 ? -10.984 -3.219 -3.512 1 95.81 234 GLU A N 1
ATOM 1853 C CA . GLU A 1 234 ? -10.141 -3.336 -4.695 1 95.81 234 GLU A CA 1
ATOM 1854 C C . GLU A 1 234 ? -8.828 -2.58 -4.516 1 95.81 234 GLU A C 1
ATOM 1856 O O . GLU A 1 234 ? -8.82 -1.462 -4 1 95.81 234 GLU A O 1
ATOM 1861 N N . MET A 1 235 ? -7.82 -3.244 -4.84 1 94.75 235 MET A N 1
ATOM 1862 C CA . MET A 1 235 ? -6.504 -2.625 -4.953 1 94.75 235 MET A CA 1
ATOM 1863 C C . MET A 1 235 ? -6.16 -2.346 -6.414 1 94.75 235 MET A C 1
ATOM 1865 O O . MET A 1 235 ? -6.473 -3.148 -7.293 1 94.75 235 MET A O 1
ATOM 1869 N N . THR A 1 236 ? -5.516 -1.217 -6.723 1 94.75 236 THR A N 1
ATOM 1870 C CA . THR A 1 236 ? -5.172 -0.834 -8.086 1 94.75 236 THR A CA 1
ATOM 1871 C C . THR A 1 236 ? -3.771 -1.324 -8.453 1 94.75 236 THR A C 1
ATOM 1873 O O . THR A 1 236 ? -3.006 -1.734 -7.578 1 94.75 236 THR A O 1
ATOM 1876 N N . PHE A 1 237 ? -3.484 -1.266 -9.766 1 94.5 237 PHE A N 1
ATOM 1877 C CA . PHE A 1 237 ? -2.143 -1.595 -10.227 1 94.5 237 PHE A CA 1
ATOM 1878 C C . PHE A 1 237 ? -1.109 -0.667 -9.594 1 94.5 237 PHE A C 1
ATOM 1880 O O . PHE A 1 237 ? 0.014 -1.086 -9.312 1 94.5 237 PHE A O 1
ATOM 1887 N N . GLY A 1 238 ? -1.497 0.58 -9.383 1 92.19 238 GLY A N 1
ATOM 1888 C CA . GLY A 1 238 ? -0.629 1.523 -8.695 1 92.19 238 GLY A CA 1
ATOM 1889 C C . GLY A 1 238 ? -0.281 1.095 -7.285 1 92.19 238 GLY A C 1
ATOM 1890 O O . GLY A 1 238 ? 0.848 1.293 -6.828 1 92.19 238 GLY A O 1
ATOM 1891 N N . ASP A 1 239 ? -1.234 0.555 -6.602 1 94.94 239 ASP A N 1
ATOM 1892 C CA . ASP A 1 239 ? -0.976 0.016 -5.27 1 94.94 239 ASP A CA 1
ATOM 1893 C C . ASP A 1 239 ? 0.03 -1.132 -5.328 1 94.94 239 ASP A C 1
ATOM 1895 O O . ASP A 1 239 ? 0.912 -1.235 -4.473 1 94.94 239 ASP A O 1
ATOM 1899 N N . CYS A 1 240 ? -0.131 -1.971 -6.305 1 94.94 240 CYS A N 1
ATOM 1900 C CA . CYS A 1 240 ? 0.769 -3.107 -6.465 1 94.94 240 CYS A CA 1
ATOM 1901 C C . CYS A 1 240 ? 2.199 -2.639 -6.707 1 94.94 240 CYS A C 1
ATOM 1903 O O . CYS A 1 240 ? 3.148 -3.248 -6.211 1 94.94 240 CYS A O 1
ATOM 1905 N N . GLU A 1 241 ? 2.307 -1.621 -7.469 1 91.81 241 GLU A N 1
ATOM 1906 C CA . GLU A 1 241 ? 3.627 -1.061 -7.734 1 91.81 241 GLU A CA 1
ATOM 1907 C C . GLU A 1 241 ? 4.297 -0.584 -6.445 1 91.81 241 GLU A C 1
ATOM 1909 O O . GLU A 1 241 ? 5.48 -0.834 -6.227 1 91.81 241 GLU A O 1
ATOM 1914 N N . ILE A 1 242 ? 3.57 0.09 -5.648 1 91.31 242 ILE A N 1
ATOM 1915 C CA . ILE A 1 242 ? 4.082 0.593 -4.379 1 91.31 242 ILE A CA 1
ATOM 1916 C C . ILE A 1 242 ? 4.543 -0.575 -3.51 1 91.31 242 ILE A C 1
ATOM 1918 O O . ILE A 1 242 ? 5.652 -0.558 -2.975 1 91.31 242 ILE A O 1
ATOM 1922 N N . SER A 1 243 ? 3.701 -1.568 -3.42 1 92.62 243 SER A N 1
ATOM 1923 C CA . SER A 1 243 ? 4.012 -2.74 -2.607 1 92.62 243 SER A CA 1
ATOM 1924 C C . SER A 1 243 ? 5.227 -3.484 -3.15 1 92.62 243 SER A C 1
ATOM 1926 O O . SER A 1 243 ? 6.105 -3.889 -2.385 1 92.62 243 SER A O 1
ATOM 1928 N N . SER A 1 244 ? 5.281 -3.629 -4.445 1 91.38 244 SER A N 1
ATOM 1929 C CA . SER A 1 244 ? 6.391 -4.332 -5.078 1 91.38 244 SER A CA 1
ATOM 1930 C C . SER A 1 244 ? 7.703 -3.582 -4.875 1 91.38 244 SER A C 1
ATOM 1932 O O . SER A 1 244 ? 8.758 -4.199 -4.699 1 91.38 244 SER A O 1
ATOM 1934 N N . TRP A 1 245 ? 7.613 -2.283 -4.902 1 87.75 245 TRP A N 1
ATOM 1935 C CA . TRP A 1 245 ? 8.805 -1.474 -4.688 1 87.75 245 TRP A CA 1
ATOM 1936 C C . TRP A 1 245 ? 9.352 -1.668 -3.275 1 87.75 245 TRP A C 1
ATOM 1938 O O . TRP A 1 245 ? 10.562 -1.749 -3.072 1 87.75 245 TRP A O 1
ATOM 1948 N N . TRP A 1 246 ? 8.508 -1.697 -2.355 1 87.56 246 TRP A N 1
ATOM 1949 C CA . TRP A 1 246 ? 8.914 -1.949 -0.976 1 87.56 246 TRP A CA 1
ATOM 1950 C C . TRP A 1 246 ? 9.609 -3.301 -0.85 1 87.56 246 TRP A C 1
ATOM 1952 O O . TRP A 1 246 ? 10.672 -3.404 -0.236 1 87.56 246 TRP A O 1
ATOM 1962 N N . LEU A 1 247 ? 9.086 -4.25 -1.505 1 85.94 247 LEU A N 1
ATOM 1963 C CA . LEU A 1 247 ? 9.641 -5.598 -1.471 1 85.94 247 LEU A CA 1
ATOM 1964 C C . LEU A 1 247 ? 11 -5.637 -2.166 1 85.94 247 LEU A C 1
ATOM 1966 O O . LEU A 1 247 ? 11.891 -6.387 -1.759 1 85.94 247 LEU A O 1
ATOM 1970 N N . ASN A 1 248 ? 11.133 -4.805 -3.166 1 82.81 248 ASN A N 1
ATOM 1971 C CA . ASN A 1 248 ? 12.391 -4.715 -3.9 1 82.81 248 ASN A CA 1
ATOM 1972 C C . ASN A 1 248 ? 13.523 -4.195 -3.016 1 82.81 248 ASN A C 1
ATOM 1974 O O . ASN A 1 248 ? 14.688 -4.555 -3.213 1 82.81 248 ASN A O 1
ATOM 1978 N N . THR A 1 249 ? 13.117 -3.357 -2.123 1 75.94 249 THR A N 1
ATOM 1979 C CA . THR A 1 249 ? 14.164 -2.525 -1.534 1 75.94 249 THR A CA 1
ATOM 1980 C C . THR A 1 249 ? 14.328 -2.836 -0.05 1 75.94 249 THR A C 1
ATOM 1982 O O . THR A 1 249 ? 15.273 -2.363 0.587 1 75.94 249 THR A O 1
ATOM 1985 N N . ARG A 1 250 ? 13.516 -3.449 0.468 1 71.12 250 ARG A N 1
ATOM 1986 C CA . ARG A 1 250 ? 13.672 -3.746 1.889 1 71.12 250 ARG A CA 1
ATOM 1987 C C . ARG A 1 250 ? 14.266 -5.133 2.096 1 71.12 250 ARG A C 1
ATOM 1989 O O . ARG A 1 250 ? 14.055 -6.035 1.281 1 71.12 250 ARG A O 1
ATOM 1996 N N . GLN A 1 251 ? 15.297 -5.082 2.881 1 54.5 251 GLN A N 1
ATOM 1997 C CA . GLN A 1 251 ? 15.992 -6.32 3.207 1 54.5 251 GLN A CA 1
ATOM 1998 C C . GLN A 1 251 ? 15.039 -7.34 3.828 1 54.5 251 GLN A C 1
ATOM 2000 O O . GLN A 1 251 ? 14.602 -7.176 4.969 1 54.5 251 GLN A O 1
ATOM 2005 N N . MET A 1 252 ? 14.484 -8.008 2.979 1 58.06 252 MET A N 1
ATOM 2006 C CA . MET A 1 252 ? 13.648 -9.078 3.514 1 58.06 252 MET A CA 1
ATOM 2007 C C . MET A 1 252 ? 14.086 -10.438 2.969 1 58.06 252 MET A C 1
ATOM 2009 O O . MET A 1 252 ? 15.008 -10.516 2.158 1 58.06 252 MET A O 1
ATOM 2013 N N . MET A 1 253 ? 13.594 -11.422 3.594 1 52.72 253 MET A N 1
ATOM 2014 C CA . MET A 1 253 ? 13.82 -12.82 3.25 1 52.72 253 MET A CA 1
ATOM 2015 C C . MET A 1 253 ? 13.867 -13.008 1.737 1 52.72 253 MET A C 1
ATOM 2017 O O . MET A 1 253 ? 14.68 -13.789 1.232 1 52.72 253 MET A O 1
ATOM 2021 N N . VAL A 1 254 ? 13.234 -12.109 1.053 1 57.66 254 VAL A N 1
ATOM 2022 C CA . VAL A 1 254 ? 13.117 -12.352 -0.382 1 57.66 254 VAL A CA 1
ATOM 2023 C C . VAL A 1 254 ? 14.375 -11.852 -1.09 1 57.66 254 VAL A C 1
ATOM 2025 O O . VAL A 1 254 ? 14.781 -12.414 -2.109 1 57.66 254 VAL A O 1
ATOM 2028 N N . VAL A 1 255 ? 14.992 -10.938 -0.473 1 63.31 255 VAL A N 1
ATOM 2029 C CA . VAL A 1 255 ? 16.219 -10.438 -1.1 1 63.31 255 VAL A CA 1
ATOM 2030 C C . VAL A 1 255 ? 17.391 -11.312 -0.694 1 63.31 255 VAL A C 1
ATOM 2032 O O . VAL A 1 255 ? 18.344 -11.477 -1.463 1 63.31 255 VAL A O 1
ATOM 2035 N N . ASP A 1 256 ? 17.141 -11.977 0.292 1 75 256 ASP A N 1
ATOM 2036 C CA . ASP A 1 256 ? 18.266 -12.711 0.848 1 75 256 ASP A CA 1
ATOM 2037 C C . ASP A 1 256 ? 18.266 -14.164 0.362 1 75 256 ASP A C 1
ATOM 2039 O O . ASP A 1 256 ? 19.25 -14.891 0.579 1 75 256 ASP A O 1
ATOM 2043 N N . ASN A 1 257 ? 17.203 -14.523 -0.314 1 85.88 257 ASN A N 1
ATOM 2044 C CA . ASN A 1 257 ? 17.062 -15.914 -0.746 1 85.88 257 ASN A CA 1
ATOM 2045 C C . ASN A 1 257 ? 16.578 -16.016 -2.188 1 85.88 257 ASN A C 1
ATOM 2047 O O . ASN A 1 257 ? 15.672 -15.273 -2.59 1 85.88 257 ASN A O 1
ATOM 2051 N N . VAL A 1 258 ? 17.25 -16.953 -2.877 1 93.19 258 VAL A N 1
ATOM 2052 C CA . VAL A 1 258 ? 16.719 -17.328 -4.188 1 93.19 258 VAL A CA 1
ATOM 2053 C C . VAL A 1 258 ? 15.602 -18.359 -4.023 1 93.19 258 VAL A C 1
ATOM 2055 O O . VAL A 1 258 ? 15.82 -19.438 -3.465 1 93.19 258 VAL A O 1
ATOM 2058 N N . VAL A 1 259 ? 14.453 -18.016 -4.52 1 94.19 259 VAL A N 1
ATOM 2059 C CA . VAL A 1 259 ? 13.328 -18.938 -4.34 1 94.19 259 VAL A CA 1
ATOM 2060 C C . VAL A 1 259 ? 12.609 -19.125 -5.672 1 94.19 259 VAL A C 1
ATOM 2062 O O . VAL A 1 259 ? 12.453 -18.188 -6.449 1 94.19 259 VAL A O 1
ATOM 2065 N N . SER A 1 260 ? 12.156 -20.344 -5.953 1 97 260 SER A N 1
ATOM 2066 C CA . SER A 1 260 ? 11.289 -20.688 -7.074 1 97 260 SER A CA 1
ATOM 2067 C C . SER A 1 260 ? 10.422 -21.906 -6.746 1 97 260 SER A C 1
ATOM 2069 O O . SER A 1 260 ? 10.906 -22.875 -6.156 1 97 260 SER A O 1
ATOM 2071 N N . THR A 1 261 ? 9.188 -21.781 -7.023 1 97.69 261 THR A N 1
ATOM 2072 C CA . THR A 1 261 ? 8.266 -22.875 -6.766 1 97.69 261 THR A CA 1
ATOM 2073 C C . THR A 1 261 ? 7.355 -23.109 -7.969 1 97.69 261 THR A C 1
ATOM 2075 O O . THR A 1 261 ? 7.059 -22.188 -8.719 1 97.69 261 THR A O 1
ATOM 2078 N N . ARG A 1 262 ? 6.914 -24.359 -8.102 1 97.38 262 ARG A N 1
ATOM 2079 C CA . ARG A 1 262 ? 6.016 -24.734 -9.188 1 97.38 262 ARG A CA 1
ATOM 2080 C C . ARG A 1 262 ? 5.273 -26.031 -8.859 1 97.38 262 ARG A C 1
ATOM 2082 O O . ARG A 1 262 ? 5.844 -26.938 -8.258 1 97.38 262 ARG A O 1
ATOM 2089 N N . ILE A 1 263 ? 4.066 -26.078 -9.297 1 97.5 263 ILE A N 1
ATOM 2090 C CA . ILE A 1 263 ? 3.281 -27.297 -9.148 1 97.5 263 ILE A CA 1
ATOM 2091 C C . ILE A 1 263 ? 3.619 -28.266 -10.281 1 97.5 263 ILE A C 1
ATOM 2093 O O . ILE A 1 263 ? 3.793 -27.859 -11.43 1 97.5 263 ILE A O 1
ATOM 2097 N N . VAL A 1 264 ? 3.766 -29.516 -9.93 1 96.62 264 VAL A N 1
ATOM 2098 C CA . VAL A 1 264 ? 3.881 -30.562 -10.93 1 96.62 264 VAL A CA 1
ATOM 2099 C C . VAL A 1 264 ? 2.508 -31.172 -11.195 1 96.62 264 VAL A C 1
ATOM 2101 O O . VAL A 1 264 ? 1.799 -31.562 -10.266 1 96.62 264 VAL A O 1
ATOM 2104 N N . ARG A 1 265 ? 2.207 -31.219 -12.461 1 95.19 265 ARG A N 1
ATOM 2105 C CA . ARG A 1 265 ? 0.869 -31.656 -12.828 1 95.19 265 ARG A CA 1
ATOM 2106 C C . ARG A 1 265 ? 0.929 -32.781 -13.867 1 95.19 265 ARG A C 1
ATOM 2108 O O . ARG A 1 265 ? 1.807 -32.781 -14.734 1 95.19 265 ARG A O 1
ATOM 2115 N N . VAL A 1 266 ? 0.001 -33.688 -13.781 1 92.81 266 VAL A N 1
ATOM 2116 C CA . VAL A 1 266 ? -0.335 -34.656 -14.828 1 92.81 266 VAL A CA 1
ATOM 2117 C C . VAL A 1 266 ? -1.807 -34.5 -15.211 1 92.81 266 VAL A C 1
ATOM 2119 O O . VAL A 1 266 ? -2.693 -34.719 -14.375 1 92.81 266 VAL A O 1
ATOM 2122 N N . GLY A 1 267 ? -2.041 -34.094 -16.438 1 89.12 267 GLY A N 1
ATOM 2123 C CA . GLY A 1 267 ? -3.408 -33.75 -16.797 1 89.12 267 GLY A CA 1
ATOM 2124 C C . GLY A 1 267 ? -3.971 -32.625 -15.961 1 89.12 267 GLY A C 1
ATOM 2125 O O . GLY A 1 267 ? -3.359 -31.547 -15.867 1 89.12 267 GLY A O 1
ATOM 2126 N N . ASP A 1 268 ? -5.055 -32.812 -15.305 1 87.94 268 ASP A N 1
ATOM 2127 C CA . ASP A 1 268 ? -5.707 -31.797 -14.508 1 87.94 268 ASP A CA 1
ATOM 2128 C C . ASP A 1 268 ? -5.52 -32.062 -13.016 1 87.94 268 ASP A C 1
ATOM 2130 O O . ASP A 1 268 ? -6.312 -31.594 -12.195 1 87.94 268 ASP A O 1
ATOM 2134 N N . GLU A 1 269 ? -4.457 -32.812 -12.742 1 91.75 269 GLU A N 1
ATOM 2135 C CA . GLU A 1 269 ? -4.215 -33.156 -11.344 1 91.75 269 GLU A CA 1
ATOM 2136 C C . GLU A 1 269 ? -2.822 -32.688 -10.906 1 91.75 269 GLU A C 1
ATOM 2138 O O . GLU A 1 269 ? -1.843 -32.906 -11.625 1 91.75 269 GLU A O 1
ATOM 2143 N N . ALA A 1 270 ? -2.809 -32.062 -9.742 1 95.25 270 ALA A N 1
ATOM 2144 C CA . ALA A 1 270 ? -1.524 -31.766 -9.117 1 95.25 270 ALA A CA 1
ATOM 2145 C C . ALA A 1 270 ? -0.908 -33 -8.469 1 95.25 270 ALA A C 1
ATOM 2147 O O . ALA A 1 270 ? -1.502 -33.594 -7.57 1 95.25 270 ALA A O 1
ATOM 2148 N N . VAL A 1 271 ? 0.306 -33.375 -8.867 1 93.75 271 VAL A N 1
ATOM 2149 C CA . VAL A 1 271 ? 0.895 -34.625 -8.375 1 93.75 271 VAL A CA 1
ATOM 2150 C C . VAL A 1 271 ? 2.191 -34.344 -7.629 1 93.75 271 VAL A C 1
ATOM 2152 O O . VAL A 1 271 ? 2.965 -35.25 -7.32 1 93.75 271 VAL A O 1
ATOM 2155 N N . GLY A 1 272 ? 2.438 -33.125 -7.477 1 95.31 272 GLY A N 1
ATOM 2156 C CA . GLY A 1 272 ? 3.629 -32.75 -6.73 1 95.31 272 GLY A CA 1
ATOM 2157 C C . GLY A 1 272 ? 3.965 -31.281 -6.832 1 95.31 272 GLY A C 1
ATOM 2158 O O . GLY A 1 272 ? 3.182 -30.484 -7.367 1 95.31 272 GLY A O 1
ATOM 2159 N N . LYS A 1 273 ? 5.098 -30.906 -6.234 1 96.56 273 LYS A N 1
ATOM 2160 C CA . LYS A 1 273 ? 5.598 -29.547 -6.34 1 96.56 273 LYS A CA 1
ATOM 2161 C C . LYS A 1 273 ? 7.121 -29.516 -6.273 1 96.56 273 LYS A C 1
ATOM 2163 O O . LYS A 1 273 ? 7.746 -30.422 -5.742 1 96.56 273 LYS A O 1
ATOM 2168 N N . LEU A 1 274 ? 7.684 -28.594 -6.934 1 97.56 274 LEU A N 1
ATOM 2169 C CA . LEU A 1 274 ? 9.109 -28.266 -6.906 1 97.56 274 LEU A CA 1
ATOM 2170 C C . LEU A 1 274 ? 9.352 -26.984 -6.121 1 97.56 274 LEU A C 1
ATOM 2172 O O . LEU A 1 274 ? 8.625 -26 -6.285 1 97.56 274 LEU A O 1
ATOM 2176 N N . 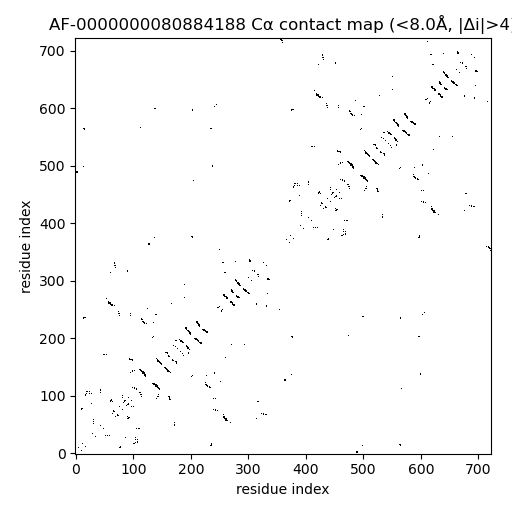ILE A 1 275 ? 10.297 -27.031 -5.191 1 97.06 275 ILE A N 1
ATOM 2177 C CA . ILE A 1 275 ? 10.648 -25.891 -4.359 1 97.06 275 ILE A CA 1
ATOM 2178 C C . ILE A 1 275 ? 12.164 -25.688 -4.371 1 97.06 275 ILE A C 1
ATOM 2180 O O . ILE A 1 275 ? 12.914 -26.578 -3.973 1 97.06 275 ILE A O 1
ATOM 2184 N N . LEU A 1 276 ? 12.586 -24.562 -4.852 1 97.06 276 LEU A N 1
ATOM 2185 C CA . LEU A 1 276 ? 13.984 -24.172 -4.785 1 97.06 276 LEU A CA 1
ATOM 2186 C C . LEU A 1 276 ? 14.188 -23.062 -3.76 1 97.06 276 LEU A C 1
ATOM 2188 O O . LEU A 1 276 ? 13.508 -22.031 -3.809 1 97.06 276 LEU A O 1
ATOM 2192 N N . ILE A 1 277 ? 15.016 -23.25 -2.809 1 93.75 277 ILE A N 1
ATOM 2193 C CA . ILE A 1 277 ? 15.484 -22.234 -1.873 1 93.75 277 ILE A CA 1
ATOM 2194 C C . ILE A 1 277 ? 17.016 -22.203 -1.867 1 93.75 277 ILE A C 1
ATOM 2196 O O . ILE A 1 277 ? 17.656 -23.141 -1.386 1 93.75 277 ILE A O 1
ATOM 2200 N N . ASN A 1 278 ? 17.469 -21.094 -2.439 1 93.31 278 ASN A N 1
ATOM 2201 C CA . ASN A 1 278 ? 18.922 -20.922 -2.58 1 93.31 278 ASN A CA 1
ATOM 2202 C C . ASN A 1 278 ? 19.547 -22.094 -3.309 1 93.31 278 ASN A C 1
ATOM 2204 O O . ASN A 1 278 ? 19.344 -22.281 -4.512 1 93.31 278 ASN A O 1
ATOM 2208 N N . GLY A 1 279 ? 20.25 -22.969 -2.641 1 94.38 279 GLY A N 1
ATOM 2209 C CA . GLY A 1 279 ? 20.922 -24.109 -3.275 1 94.38 279 GLY A CA 1
ATOM 2210 C C . GLY A 1 279 ? 20.25 -25.438 -2.973 1 94.38 279 GLY A C 1
ATOM 2211 O O . GLY A 1 279 ? 20.859 -26.484 -3.172 1 94.38 279 GLY A O 1
ATOM 2212 N N . SER A 1 280 ? 19.078 -25.422 -2.5 1 96 280 SER A N 1
ATOM 2213 C CA . SER A 1 280 ? 18.359 -26.656 -2.16 1 96 280 SER A CA 1
ATOM 2214 C C . SER A 1 280 ? 17.094 -26.812 -2.998 1 96 280 SER A C 1
ATOM 2216 O O . SER A 1 280 ? 16.188 -25.984 -2.912 1 96 280 SER A O 1
ATOM 2218 N N . LEU A 1 281 ? 17.078 -27.875 -3.781 1 97.19 281 LEU A N 1
ATOM 2219 C CA . LEU A 1 281 ? 15.898 -28.188 -4.59 1 97.19 281 LEU A CA 1
ATOM 2220 C C . LEU A 1 281 ? 15.102 -29.328 -3.973 1 97.19 281 LEU A C 1
ATOM 2222 O O . LEU A 1 281 ? 15.633 -30.422 -3.785 1 97.19 281 LEU A O 1
ATOM 2226 N N . THR A 1 282 ? 13.906 -29.062 -3.625 1 96.56 282 THR A N 1
ATOM 2227 C CA . THR A 1 282 ? 13.016 -30.078 -3.072 1 96.56 282 THR A CA 1
ATOM 2228 C C . THR A 1 282 ? 11.945 -30.469 -4.086 1 96.56 282 THR A C 1
ATOM 2230 O O . THR A 1 282 ? 11.266 -29.609 -4.645 1 96.56 282 THR A O 1
ATOM 2233 N N . HIS A 1 283 ? 11.836 -31.734 -4.348 1 95.44 283 HIS A N 1
ATOM 2234 C CA . HIS A 1 283 ? 10.766 -32.281 -5.156 1 95.44 283 HIS A CA 1
ATOM 2235 C C . HIS A 1 283 ? 9.828 -33.156 -4.312 1 95.44 283 HIS A C 1
ATOM 2237 O O . HIS A 1 283 ? 10.219 -34.219 -3.828 1 95.44 283 HIS A O 1
ATOM 2243 N N . LEU A 1 284 ? 8.633 -32.656 -4.102 1 93.62 284 LEU A N 1
ATOM 2244 C CA . LEU A 1 284 ? 7.59 -33.406 -3.432 1 93.62 284 LEU A CA 1
ATOM 2245 C C . LEU A 1 284 ? 6.77 -34.219 -4.441 1 93.62 284 LEU A C 1
ATOM 2247 O O . LEU A 1 284 ? 6.172 -33.625 -5.352 1 93.62 284 LEU A O 1
ATOM 2251 N N . HIS A 1 285 ? 6.789 -35.531 -4.332 1 91.62 285 HIS A N 1
ATOM 2252 C CA . HIS A 1 285 ? 6.047 -36.375 -5.25 1 91.62 285 HIS A CA 1
ATOM 2253 C C . HIS A 1 285 ? 5.637 -37.688 -4.574 1 91.62 285 HIS A C 1
ATOM 2255 O O . HIS A 1 285 ? 6.09 -38 -3.465 1 91.62 285 HIS A O 1
ATOM 2261 N N . GLU A 1 286 ? 4.703 -38.312 -5.199 1 86.75 286 GLU A N 1
ATOM 2262 C CA . GLU A 1 286 ? 4.273 -39.625 -4.688 1 86.75 286 GLU A CA 1
ATOM 2263 C C . GLU A 1 286 ? 5.145 -40.75 -5.242 1 86.75 286 GLU A C 1
ATOM 2265 O O . GLU A 1 286 ? 5.539 -40.719 -6.41 1 86.75 286 GLU A O 1
ATOM 2270 N N . SER A 1 287 ? 5.637 -41.594 -4.359 1 78.88 287 SER A N 1
ATOM 2271 C CA . SER A 1 287 ? 6.395 -42.781 -4.75 1 78.88 287 SER A CA 1
ATOM 2272 C C . SER A 1 287 ? 5.652 -44.062 -4.371 1 78.88 287 SER A C 1
ATOM 2274 O O . SER A 1 287 ? 4.965 -44.094 -3.35 1 78.88 287 SER A O 1
ATOM 2276 N N . SER A 1 288 ? 5.445 -45.031 -5.398 1 71.69 288 SER A N 1
ATOM 2277 C CA . SER A 1 288 ? 4.84 -46.344 -5.125 1 71.69 288 SER A CA 1
ATOM 2278 C C . SER A 1 288 ? 5.895 -47.375 -4.762 1 71.69 288 SER A C 1
ATOM 2280 O O . SER A 1 288 ? 5.621 -48.562 -4.773 1 71.69 288 SER A O 1
ATOM 2282 N N . ALA A 1 289 ? 7.121 -47.188 -4.516 1 59.28 289 ALA A N 1
ATOM 2283 C CA . ALA A 1 289 ? 8.117 -48.25 -4.34 1 59.28 289 ALA A CA 1
ATOM 2284 C C . ALA A 1 289 ? 7.551 -49.406 -3.535 1 59.28 289 ALA A C 1
ATOM 2286 O O . ALA A 1 289 ? 7.82 -50.562 -3.842 1 59.28 289 ALA A O 1
ATOM 2287 N N . ALA A 1 290 ? 7.332 -49.406 -2.4 1 52.66 290 ALA A N 1
ATOM 2288 C CA . ALA A 1 290 ? 7.074 -50.594 -1.612 1 52.66 290 ALA A CA 1
ATOM 2289 C C . ALA A 1 290 ? 5.586 -50.938 -1.569 1 52.66 290 ALA A C 1
ATOM 2291 O O . ALA A 1 290 ? 5.094 -51.5 -0.594 1 52.66 290 ALA A O 1
ATOM 2292 N N . GLY A 1 291 ? 4.754 -50.594 -2.625 1 59.44 291 GLY A N 1
ATOM 2293 C CA . GLY A 1 291 ? 3.357 -51 -2.645 1 59.44 291 GLY A CA 1
ATOM 2294 C C . GLY A 1 291 ? 2.426 -49.969 -2.027 1 59.44 291 GLY A C 1
ATOM 2295 O O . GLY A 1 291 ? 1.208 -50.062 -2.203 1 59.44 291 GLY A O 1
ATOM 2296 N N . GLU A 1 292 ? 2.91 -49.094 -1.073 1 63.47 292 GLU A N 1
ATOM 2297 C CA . GLU A 1 292 ? 2.08 -48.062 -0.485 1 63.47 292 GLU A CA 1
ATOM 2298 C C . GLU A 1 292 ? 2.469 -46.688 -1.019 1 63.47 292 GLU A C 1
ATOM 2300 O O . GLU A 1 292 ? 3.652 -46.375 -1.203 1 63.47 292 GLU A O 1
ATOM 2305 N N . TYR A 1 293 ? 1.475 -45.938 -1.547 1 69.12 293 TYR A N 1
ATOM 2306 C CA . TYR A 1 293 ? 1.724 -44.594 -2.018 1 69.12 293 TYR A CA 1
ATOM 2307 C C . TYR A 1 293 ? 2.121 -43.688 -0.864 1 69.12 293 TYR A C 1
ATOM 2309 O O . TYR A 1 293 ? 1.428 -43.625 0.154 1 69.12 293 TYR A O 1
ATOM 2317 N N . GLU A 1 294 ? 3.447 -43.344 -0.924 1 79.94 294 GLU A N 1
ATOM 2318 C CA . GLU A 1 294 ? 3.904 -42.375 0.087 1 79.94 294 GLU A CA 1
ATOM 2319 C C . GLU A 1 294 ? 4.426 -41.094 -0.556 1 79.94 294 GLU A C 1
ATOM 2321 O O . GLU A 1 294 ? 5.016 -41.125 -1.638 1 79.94 294 GLU A O 1
ATOM 2326 N N . VAL A 1 295 ? 4.055 -40 0.058 1 85.06 295 VAL A N 1
ATOM 2327 C CA . VAL A 1 295 ? 4.594 -38.719 -0.367 1 85.06 295 VAL A CA 1
ATOM 2328 C C . VAL A 1 295 ? 6.07 -38.625 0.015 1 85.06 295 VAL A C 1
ATOM 2330 O O . VAL A 1 295 ? 6.434 -38.844 1.174 1 85.06 295 VAL A O 1
ATOM 2333 N N . VAL A 1 296 ? 6.93 -38.406 -0.921 1 86.75 296 VAL A N 1
ATOM 2334 C CA . VAL A 1 296 ? 8.375 -38.375 -0.707 1 86.75 296 VAL A CA 1
ATOM 2335 C C . VAL A 1 296 ? 8.891 -36.969 -0.985 1 86.75 296 VAL A C 1
ATOM 2337 O O . VAL A 1 296 ? 8.461 -36.312 -1.942 1 86.75 296 VAL A O 1
ATOM 2340 N N . GLU A 1 297 ? 9.695 -36.5 -0.083 1 89 297 GLU A N 1
ATOM 2341 C CA . GLU A 1 297 ? 10.445 -35.281 -0.269 1 89 297 GLU A CA 1
ATOM 2342 C C . GLU A 1 297 ? 11.883 -35.562 -0.706 1 89 297 GLU A C 1
ATOM 2344 O O . GLU A 1 297 ? 12.711 -36 0.102 1 89 297 GLU A O 1
ATOM 2349 N N . GLN A 1 298 ? 12.172 -35.375 -1.977 1 90.81 298 GLN A N 1
ATOM 2350 C CA . GLN A 1 298 ? 13.523 -35.562 -2.5 1 90.81 298 GLN A CA 1
ATOM 2351 C C . GLN A 1 298 ? 14.281 -34.25 -2.545 1 90.81 298 GLN A C 1
ATOM 2353 O O . GLN A 1 298 ? 13.883 -33.312 -3.258 1 90.81 298 GLN A O 1
ATOM 2358 N N . VAL A 1 299 ? 15.336 -34.188 -1.835 1 95.38 299 VAL A N 1
ATOM 2359 C CA . VAL A 1 299 ? 16.125 -32.938 -1.758 1 95.38 299 VAL A CA 1
ATOM 2360 C C . VAL A 1 299 ? 17.422 -33.125 -2.539 1 95.38 299 VAL A C 1
ATOM 2362 O O . VAL A 1 299 ? 18.141 -34.125 -2.361 1 95.38 299 VAL A O 1
ATOM 2365 N N . THR A 1 300 ? 17.703 -32.281 -3.432 1 95.44 300 THR A N 1
ATOM 2366 C CA . THR A 1 300 ? 18.953 -32.188 -4.184 1 95.44 300 THR A CA 1
ATOM 2367 C C . THR A 1 300 ? 19.719 -30.922 -3.85 1 95.44 300 THR A C 1
ATOM 2369 O O . THR A 1 300 ? 19.172 -29.812 -3.947 1 95.44 300 THR A O 1
ATOM 2372 N N . GLU A 1 301 ? 20.938 -31.062 -3.516 1 95.19 301 GLU A N 1
ATOM 2373 C CA . GLU A 1 301 ? 21.781 -29.906 -3.201 1 95.19 301 GLU A CA 1
ATOM 2374 C C . GLU A 1 301 ? 22.516 -29.406 -4.441 1 95.19 301 GLU A C 1
ATOM 2376 O O . GLU A 1 301 ? 23.203 -30.172 -5.113 1 95.19 301 GLU A O 1
ATOM 2381 N N . LEU A 1 302 ? 22.25 -28.203 -4.691 1 95.06 302 LEU A N 1
ATOM 2382 C CA . LEU A 1 302 ? 22.922 -27.531 -5.793 1 95.06 302 LEU A CA 1
ATOM 2383 C C . LEU A 1 302 ? 24.156 -26.766 -5.293 1 95.06 302 LEU A C 1
ATOM 2385 O O . LEU A 1 302 ? 24.031 -25.625 -4.82 1 95.06 302 LEU A O 1
ATOM 2389 N N . VAL A 1 303 ? 25.297 -27.234 -5.531 1 92 303 VAL A N 1
ATOM 2390 C CA . VAL A 1 303 ? 26.5 -26.781 -4.84 1 92 303 VAL A CA 1
ATOM 2391 C C . VAL A 1 303 ? 27.188 -25.672 -5.645 1 92 303 VAL A C 1
ATOM 2393 O O . VAL A 1 303 ? 28.203 -25.125 -5.219 1 92 303 VAL A O 1
ATOM 2396 N N . SER A 1 304 ? 26.672 -25.359 -6.801 1 94.06 304 SER A N 1
ATOM 2397 C CA . SER A 1 304 ? 27.281 -24.312 -7.625 1 94.06 304 SER A CA 1
ATOM 2398 C C . SER A 1 304 ? 26.219 -23.578 -8.438 1 94.06 304 SER A C 1
ATOM 2400 O O . SER A 1 304 ? 25.109 -24.078 -8.633 1 94.06 304 SER A O 1
ATOM 2402 N N . GLU A 1 305 ? 26.641 -22.422 -8.914 1 95.94 305 GLU A N 1
ATOM 2403 C CA . GLU A 1 305 ? 25.75 -21.656 -9.789 1 95.94 305 GLU A CA 1
ATOM 2404 C C . GLU A 1 305 ? 25.438 -22.422 -11.062 1 95.94 305 GLU A C 1
ATOM 2406 O O . GLU A 1 305 ? 24.312 -22.344 -11.578 1 95.94 305 GLU A O 1
ATOM 2411 N N . LYS A 1 306 ? 26.391 -23.109 -11.531 1 95.75 306 LYS A N 1
ATOM 2412 C CA . LYS A 1 306 ? 26.172 -23.906 -12.742 1 95.75 306 LYS A CA 1
ATOM 2413 C C . LYS A 1 306 ? 25.047 -24.906 -12.539 1 95.75 306 LYS A C 1
ATOM 2415 O O . LYS A 1 306 ? 24.172 -25.047 -13.391 1 95.75 306 LYS A O 1
ATOM 2420 N N . LYS A 1 307 ? 25.094 -25.562 -11.414 1 96.31 307 LYS A N 1
ATOM 2421 C CA . LYS A 1 307 ? 24.062 -26.562 -11.109 1 96.31 307 LYS A CA 1
ATOM 2422 C C . LYS A 1 307 ? 22.703 -25.891 -10.875 1 96.31 307 LYS A C 1
ATOM 2424 O O . LYS A 1 307 ? 21.672 -26.422 -11.305 1 96.31 307 LYS A O 1
ATOM 2429 N N . ARG A 1 308 ? 22.734 -24.734 -10.203 1 97.31 308 ARG A N 1
ATOM 2430 C CA . ARG A 1 308 ? 21.469 -24.047 -9.953 1 97.31 308 ARG A CA 1
ATOM 2431 C C . ARG A 1 308 ? 20.844 -23.562 -11.258 1 97.31 308 ARG A C 1
ATOM 2433 O O . ARG A 1 308 ? 19.656 -23.766 -11.484 1 97.31 308 ARG A O 1
ATOM 2440 N N . VAL A 1 309 ? 21.625 -23 -12.117 1 97.5 309 VAL A N 1
ATOM 2441 C CA . VAL A 1 309 ? 21.141 -22.5 -13.398 1 97.5 309 VAL A CA 1
ATOM 2442 C C . VAL A 1 309 ? 20.594 -23.656 -14.234 1 97.5 309 VAL A C 1
ATOM 2444 O O . VAL A 1 309 ? 19.547 -23.531 -14.875 1 97.5 309 VAL A O 1
ATOM 2447 N N . LYS A 1 310 ? 21.297 -24.75 -14.195 1 96.94 310 LYS A N 1
ATOM 2448 C CA . LYS A 1 310 ? 20.828 -25.938 -14.914 1 96.94 310 LYS A CA 1
ATOM 2449 C C . LYS A 1 310 ? 19.484 -26.438 -14.375 1 96.94 310 LYS A C 1
ATOM 2451 O O . LYS A 1 310 ? 18.609 -26.812 -15.141 1 96.94 310 LYS A O 1
ATOM 2456 N N . SER A 1 311 ? 19.375 -26.438 -13.109 1 96.81 311 SER A N 1
ATOM 2457 C CA . SER A 1 311 ? 18.125 -26.859 -12.484 1 96.81 311 SER A CA 1
ATOM 2458 C C . SER A 1 311 ? 16.984 -25.906 -12.812 1 96.81 311 SER A C 1
ATOM 2460 O O . SER A 1 311 ? 15.844 -26.344 -13.008 1 96.81 311 SER A O 1
ATOM 2462 N N . LEU A 1 312 ? 17.25 -24.578 -12.797 1 97.81 312 LEU A N 1
ATOM 2463 C CA . LEU A 1 312 ? 16.234 -23.609 -13.188 1 97.81 312 LEU A CA 1
ATOM 2464 C C . LEU A 1 312 ? 15.703 -23.906 -14.586 1 97.81 312 LEU A C 1
ATOM 2466 O O . LEU A 1 312 ? 14.5 -23.859 -14.82 1 97.81 312 LEU A O 1
ATOM 2470 N N . SER A 1 313 ? 16.594 -24.281 -15.445 1 97.56 313 SER A N 1
ATOM 2471 C CA . SER A 1 313 ? 16.219 -24.578 -16.828 1 97.56 313 SER A CA 1
ATOM 2472 C C . SER A 1 313 ? 15.461 -25.906 -16.906 1 97.56 313 SER A C 1
ATOM 2474 O O . SER A 1 313 ? 14.367 -25.969 -17.469 1 97.56 313 SER A O 1
ATOM 2476 N N . LYS A 1 314 ? 15.898 -26.938 -16.266 1 96.81 314 LYS A N 1
ATOM 2477 C CA . LYS A 1 314 ? 15.367 -28.281 -16.422 1 96.81 314 LYS A CA 1
ATOM 2478 C C . LYS A 1 314 ? 14.07 -28.453 -15.625 1 96.81 314 LYS A C 1
ATOM 2480 O O . LYS A 1 314 ? 13.141 -29.125 -16.078 1 96.81 314 LYS A O 1
ATOM 2485 N N . LYS A 1 315 ? 14.078 -27.891 -14.438 1 96.62 315 LYS A N 1
ATOM 2486 C CA . LYS A 1 315 ? 12.984 -28.188 -13.516 1 96.62 315 LYS A CA 1
ATOM 2487 C C . LYS A 1 315 ? 11.922 -27.094 -13.539 1 96.62 315 LYS A C 1
ATOM 2489 O O . LYS A 1 315 ? 10.742 -27.359 -13.305 1 96.62 315 LYS A O 1
ATOM 2494 N N . PHE A 1 316 ? 12.297 -25.891 -13.891 1 97.62 316 PHE A N 1
ATOM 2495 C CA . PHE A 1 316 ? 11.352 -24.781 -13.805 1 97.62 316 PHE A CA 1
ATOM 2496 C C . PHE A 1 316 ? 11.125 -24.156 -15.172 1 97.62 316 PHE A C 1
ATOM 2498 O O . PHE A 1 316 ? 10.281 -23.281 -15.328 1 97.62 316 PHE A O 1
ATOM 2505 N N . GLY A 1 317 ? 11.93 -24.531 -16.219 1 96.25 317 GLY A N 1
ATOM 2506 C CA . GLY A 1 317 ? 11.773 -24 -17.562 1 96.25 317 GLY A CA 1
ATOM 2507 C C . GLY A 1 317 ? 12.336 -22.594 -17.719 1 96.25 317 GLY A C 1
ATOM 2508 O O . GLY A 1 317 ? 12 -21.891 -18.672 1 96.25 317 GLY A O 1
ATOM 2509 N N . ILE A 1 318 ? 13.141 -22.172 -16.781 1 97.5 318 ILE A N 1
ATOM 2510 C CA . ILE A 1 318 ? 13.695 -20.828 -16.797 1 97.5 318 ILE A CA 1
ATOM 2511 C C . ILE A 1 318 ? 15.055 -20.828 -17.484 1 97.5 318 ILE A C 1
ATOM 2513 O O . ILE A 1 318 ? 16.031 -21.359 -16.938 1 97.5 318 ILE A O 1
ATOM 2517 N N . LYS A 1 319 ? 15.156 -20.219 -18.625 1 96.44 319 LYS A N 1
ATOM 2518 C CA . LYS A 1 319 ? 16.422 -20.094 -19.359 1 96.44 319 LYS A CA 1
ATOM 2519 C C . LYS A 1 319 ? 17.031 -18.703 -19.172 1 96.44 319 LYS A C 1
ATOM 2521 O O . LYS A 1 319 ? 16.406 -17.703 -19.531 1 96.44 319 LYS A O 1
ATOM 2526 N N . LEU A 1 320 ? 18.188 -18.688 -18.656 1 96.88 320 LEU A N 1
ATOM 2527 C CA . LEU A 1 320 ? 18.891 -17.438 -18.406 1 96.88 320 LEU A CA 1
ATOM 2528 C C . LEU A 1 320 ? 19.906 -17.141 -19.5 1 96.88 320 LEU A C 1
ATOM 2530 O O . LEU A 1 320 ? 20.594 -18.047 -19.969 1 96.88 320 LEU A O 1
ATOM 2534 N N . SER A 1 321 ? 19.953 -15.969 -19.938 1 95.75 321 SER A N 1
ATOM 2535 C CA . SER A 1 321 ? 21 -15.539 -20.859 1 95.75 321 SER A CA 1
ATOM 2536 C C . SER A 1 321 ? 22.344 -15.469 -20.156 1 95.75 321 SER A C 1
ATOM 2538 O O . SER A 1 321 ? 22.422 -15.469 -18.922 1 95.75 321 SER A O 1
ATOM 2540 N N . PRO A 1 322 ? 23.391 -15.43 -20.969 1 95.5 322 PRO A N 1
ATOM 2541 C CA . PRO A 1 322 ? 24.719 -15.281 -20.375 1 95.5 322 PRO A CA 1
ATOM 2542 C C . PRO A 1 322 ? 24.828 -14.047 -19.484 1 95.5 322 PRO A C 1
ATOM 2544 O O . PRO A 1 322 ? 25.438 -14.109 -18.406 1 95.5 322 PRO A O 1
ATOM 2547 N N . LYS A 1 323 ? 24.25 -13.047 -19.938 1 95.56 323 LYS A N 1
ATOM 2548 C CA . LYS A 1 323 ? 24.281 -11.812 -19.172 1 95.56 323 LYS A CA 1
ATOM 2549 C C . LYS A 1 323 ? 23.562 -11.984 -17.828 1 95.56 323 LYS A C 1
ATOM 2551 O O . LYS A 1 323 ? 24.047 -11.516 -16.797 1 95.56 323 LYS A O 1
ATOM 2556 N N . GLU A 1 324 ? 22.484 -12.633 -17.812 1 95.69 324 GLU A N 1
ATOM 2557 C CA . GLU A 1 324 ? 21.703 -12.875 -16.609 1 95.69 324 GLU A CA 1
ATOM 2558 C C . GLU A 1 324 ? 22.438 -13.805 -15.648 1 95.69 324 GLU A C 1
ATOM 2560 O O . GLU A 1 324 ? 22.438 -13.578 -14.43 1 95.69 324 GLU A O 1
ATOM 2565 N N . LYS A 1 325 ? 23.109 -14.773 -16.172 1 96 325 LYS A N 1
ATOM 2566 C CA . LYS A 1 325 ? 23.906 -15.703 -15.359 1 96 325 LYS A CA 1
ATOM 2567 C C . LYS A 1 325 ? 25.031 -14.977 -14.633 1 96 325 LYS A C 1
ATOM 2569 O O . LYS A 1 325 ? 25.344 -15.281 -13.484 1 96 325 LYS A O 1
ATOM 2574 N N . LYS A 1 326 ? 25.547 -14.023 -15.289 1 95.38 326 LYS A N 1
ATOM 2575 C CA . LYS A 1 326 ? 26.703 -13.305 -14.75 1 95.38 326 LYS A CA 1
ATOM 2576 C C . LYS A 1 326 ? 26.281 -12.328 -13.664 1 95.38 326 LYS A C 1
ATOM 2578 O O . LYS A 1 326 ? 27.094 -11.938 -12.82 1 95.38 326 LYS A O 1
ATOM 2583 N N . ALA A 1 327 ? 25.047 -12.031 -13.703 1 94.75 327 ALA A N 1
ATOM 2584 C CA . ALA A 1 327 ? 24.562 -10.992 -12.797 1 94.75 327 ALA A CA 1
ATOM 2585 C C . ALA A 1 327 ? 24.625 -11.461 -11.344 1 94.75 327 ALA A C 1
ATOM 2587 O O . ALA A 1 327 ? 24.641 -10.641 -10.422 1 94.75 327 ALA A O 1
ATOM 2588 N N . ILE A 1 328 ? 24.641 -12.727 -11.086 1 94.75 328 ILE A N 1
ATOM 2589 C CA . ILE A 1 328 ? 24.625 -13.266 -9.727 1 94.75 328 ILE A CA 1
ATOM 2590 C C . ILE A 1 328 ? 26.016 -13.148 -9.109 1 94.75 328 ILE A C 1
ATOM 2592 O O . ILE A 1 328 ? 26.188 -13.297 -7.898 1 94.75 328 ILE A O 1
ATOM 2596 N N . ARG A 1 329 ? 27 -12.945 -9.953 1 93 329 ARG A N 1
ATOM 2597 C CA . ARG A 1 329 ? 28.375 -12.875 -9.453 1 93 329 ARG A CA 1
ATOM 2598 C C . ARG A 1 329 ? 28.547 -11.688 -8.508 1 93 329 ARG A C 1
ATOM 2600 O O . ARG A 1 329 ? 28.25 -10.547 -8.875 1 93 329 ARG A O 1
ATOM 2607 N N . GLY A 1 330 ? 29.016 -12 -7.34 1 88.75 330 GLY A N 1
ATOM 2608 C CA . GLY A 1 330 ? 29.219 -10.953 -6.352 1 88.75 330 GLY A CA 1
ATOM 2609 C C . GLY A 1 330 ? 27.953 -10.594 -5.586 1 88.75 330 GLY A C 1
ATOM 2610 O O . GLY A 1 330 ? 28 -9.828 -4.621 1 88.75 330 GLY A O 1
ATOM 2611 N N . TRP A 1 331 ? 26.891 -11.117 -6.109 1 88.75 331 TRP A N 1
ATOM 2612 C CA . TRP A 1 331 ? 25.625 -10.891 -5.418 1 88.75 331 TRP A CA 1
ATOM 2613 C C . TRP A 1 331 ? 25.516 -11.766 -4.168 1 88.75 331 TRP A C 1
ATOM 2615 O O . TRP A 1 331 ? 26.078 -12.859 -4.121 1 88.75 331 TRP A O 1
ATOM 2625 N N . PRO A 1 332 ? 24.844 -11.289 -3.139 1 83.69 332 PRO A N 1
ATOM 2626 C CA . PRO A 1 332 ? 24.859 -11.961 -1.838 1 83.69 332 PRO A CA 1
ATOM 2627 C C . PRO A 1 332 ? 24.375 -13.406 -1.917 1 83.69 332 PRO A C 1
ATOM 2629 O O . PRO A 1 332 ? 24.781 -14.242 -1.109 1 83.69 332 PRO A O 1
ATOM 2632 N N . THR A 1 333 ? 23.578 -13.781 -2.852 1 90.69 333 THR A N 1
ATOM 2633 C CA . THR A 1 333 ? 22.969 -15.109 -2.908 1 90.69 333 THR A CA 1
ATOM 2634 C C . THR A 1 333 ? 23.734 -16.016 -3.857 1 90.69 333 THR A C 1
ATOM 2636 O O . THR A 1 333 ? 23.281 -17.125 -4.176 1 90.69 333 THR A O 1
ATOM 2639 N N . GLU A 1 334 ? 24.891 -15.562 -4.27 1 93.31 334 GLU A N 1
ATOM 2640 C CA . GLU A 1 334 ? 25.734 -16.391 -5.129 1 93.31 334 GLU A CA 1
ATOM 2641 C C . GLU A 1 334 ? 26.172 -17.672 -4.41 1 93.31 334 GLU A C 1
ATOM 2643 O O . GLU A 1 334 ? 26.531 -17.625 -3.234 1 93.31 334 GLU A O 1
ATOM 2648 N N . LEU A 1 335 ? 26.094 -18.75 -5.109 1 92.81 335 LEU A N 1
ATOM 2649 C CA . LEU A 1 335 ? 26.625 -20 -4.57 1 92.81 335 LEU A CA 1
ATOM 2650 C C . LEU A 1 335 ? 28.125 -20.094 -4.82 1 92.81 335 LEU A C 1
ATOM 2652 O O . LEU A 1 335 ? 28.562 -20.156 -5.969 1 92.81 335 LEU A O 1
ATOM 2656 N N . LEU A 1 336 ? 28.891 -20.047 -3.713 1 85.75 336 LEU A N 1
ATOM 2657 C CA . LEU A 1 336 ? 30.344 -20.109 -3.828 1 85.75 336 LEU A CA 1
ATOM 2658 C C . LEU A 1 336 ? 30.844 -21.547 -3.691 1 85.75 336 LEU A C 1
ATOM 2660 O O . LEU A 1 336 ? 30.297 -22.328 -2.902 1 85.75 336 LEU A O 1
ATOM 2664 N N . GLU A 1 337 ? 31.5 -22.141 -4.652 1 71.62 337 GLU A N 1
ATOM 2665 C CA . GLU A 1 337 ? 32.062 -23.484 -4.633 1 71.62 337 GLU A CA 1
ATOM 2666 C C . GLU A 1 337 ? 32.906 -23.719 -3.393 1 71.62 337 GLU A C 1
ATOM 2668 O O . GLU A 1 337 ? 33.625 -22.812 -2.957 1 71.62 337 GLU A O 1
ATOM 2673 N N . SER A 1 338 ? 32.469 -24.484 -2.426 1 53.81 338 SER A N 1
ATOM 2674 C CA . SER A 1 338 ? 33.312 -24.859 -1.304 1 53.81 338 SER A CA 1
ATOM 2675 C C . SER A 1 338 ? 34.719 -25.234 -1.773 1 53.81 338 SER A C 1
ATOM 2677 O O . SER A 1 338 ? 34.875 -26.062 -2.666 1 53.81 338 SER A O 1
ATOM 2679 N N . GLN A 1 339 ? 35.781 -24.453 -1.857 1 41.81 339 GLN A N 1
ATOM 2680 C CA . GLN A 1 339 ? 37.156 -24.969 -1.892 1 41.81 339 GLN A CA 1
ATOM 2681 C C . GLN A 1 339 ? 37.312 -26.141 -0.934 1 41.81 339 GLN A C 1
ATOM 2683 O O . GLN A 1 339 ? 36.75 -26.156 0.156 1 41.81 339 GLN A O 1
ATOM 2688 N N . SER A 1 340 ? 37.781 -27.406 -1.267 1 35.47 340 SER A N 1
ATOM 2689 C CA . SER A 1 340 ? 38.125 -28.594 -0.49 1 35.47 340 SER A CA 1
ATOM 2690 C C . SER A 1 340 ? 38.812 -28.234 0.815 1 35.47 340 SER A C 1
ATOM 2692 O O . SER A 1 340 ? 38.906 -29.047 1.738 1 35.47 340 SER A O 1
ATOM 2694 N N . ASP A 1 341 ? 40.188 -27.656 0.773 1 33.25 341 ASP A N 1
ATOM 2695 C CA . ASP A 1 341 ? 41.125 -27.953 1.849 1 33.25 341 ASP A CA 1
ATOM 2696 C C . ASP A 1 341 ? 40.562 -27.516 3.201 1 33.25 341 ASP A C 1
ATOM 2698 O O . ASP A 1 341 ? 40.562 -28.297 4.156 1 33.25 341 ASP A O 1
ATOM 2702 N N . CYS A 1 342 ? 41.406 -26.453 3.979 1 28.12 342 CYS A N 1
ATOM 2703 C CA . CYS A 1 342 ? 41.781 -26.344 5.387 1 28.12 342 CYS A CA 1
ATOM 2704 C C . CYS A 1 342 ? 40.562 -26.031 6.246 1 28.12 342 CYS A C 1
ATOM 2706 O O . CYS A 1 342 ? 39.469 -25.766 5.723 1 28.12 342 CYS A O 1
ATOM 2708 N N . GLY A 1 343 ? 40.875 -25.141 7.395 1 28 343 GLY A N 1
ATOM 2709 C CA . GLY A 1 343 ? 40.25 -24.844 8.68 1 28 343 GLY A CA 1
ATOM 2710 C C . GLY A 1 343 ? 38.844 -24.344 8.555 1 28 343 GLY A C 1
ATOM 2711 O O . GLY A 1 343 ? 38.469 -23.781 7.523 1 28 343 GLY A O 1
ATOM 2712 N N . GLY A 1 344 ? 38 -25.047 9.297 1 26.22 344 GLY A N 1
ATOM 2713 C CA . GLY A 1 344 ? 36.594 -24.906 9.609 1 26.22 344 GLY A CA 1
ATOM 2714 C C . GLY A 1 344 ? 36.156 -23.469 9.758 1 26.22 344 GLY A C 1
ATOM 2715 O O . GLY A 1 344 ? 36.219 -22.891 10.852 1 26.22 344 GLY A O 1
ATOM 2716 N N . ARG A 1 345 ? 36.719 -22.531 8.883 1 26.77 345 ARG A N 1
ATOM 2717 C CA . ARG A 1 345 ? 36.125 -21.281 9.328 1 26.77 345 ARG A CA 1
ATOM 2718 C C . ARG A 1 345 ? 34.594 -21.422 9.438 1 26.77 345 ARG A C 1
ATOM 2720 O O . ARG A 1 345 ? 33.969 -21.938 8.523 1 26.77 345 ARG A O 1
ATOM 2727 N N . SER A 1 346 ? 34.188 -21.625 10.703 1 25.33 346 SER A N 1
ATOM 2728 C CA . SER A 1 346 ? 32.812 -21.453 11.133 1 25.33 346 SER A CA 1
ATOM 2729 C C . SER A 1 346 ? 32.094 -20.359 10.312 1 25.33 346 SER A C 1
ATOM 2731 O O . SER A 1 346 ? 32.719 -19.359 9.961 1 25.33 346 SER A O 1
ATOM 2733 N N . GLY A 1 347 ? 31.359 -20.844 9.422 1 26.83 347 GLY A N 1
ATOM 2734 C CA . GLY A 1 347 ? 30.484 -20 8.641 1 26.83 347 GLY A CA 1
ATOM 2735 C C . GLY A 1 347 ? 30.031 -18.766 9.391 1 26.83 347 GLY A C 1
ATOM 2736 O O . GLY A 1 347 ? 29.297 -18.859 10.375 1 26.83 347 GLY A O 1
ATOM 2737 N N . VAL A 1 348 ? 31.062 -17.828 9.633 1 25.56 348 VAL A N 1
ATOM 2738 C CA . VAL A 1 348 ? 30.719 -16.5 10.117 1 25.56 348 VAL A CA 1
ATOM 2739 C C . VAL A 1 348 ? 29.359 -16.078 9.539 1 25.56 348 VAL A C 1
ATOM 2741 O O . VAL A 1 348 ? 29.031 -16.438 8.414 1 25.56 348 VAL A O 1
ATOM 2744 N N . ASP A 1 349 ? 28.484 -15.734 10.438 1 26.22 349 ASP A N 1
ATOM 2745 C CA . ASP A 1 349 ? 27.203 -15.055 10.422 1 26.22 349 ASP A CA 1
ATOM 2746 C C . ASP A 1 349 ? 27.172 -13.945 9.375 1 26.22 349 ASP A C 1
ATOM 2748 O O . ASP A 1 349 ? 27.812 -12.906 9.547 1 26.22 349 ASP A O 1
ATOM 2752 N N . ALA A 1 350 ? 27.422 -14.266 8.234 1 29.02 350 ALA A N 1
ATOM 2753 C CA . ALA A 1 350 ? 27.344 -13.359 7.082 1 29.02 350 ALA A CA 1
ATOM 2754 C C . ALA A 1 350 ? 26.078 -12.523 7.121 1 29.02 350 ALA A C 1
ATOM 2756 O O . ALA A 1 350 ? 25.75 -11.836 6.148 1 29.02 350 ALA A O 1
ATOM 2757 N N . HIS A 1 351 ? 25.312 -12.844 8.055 1 27.72 351 HIS A N 1
ATOM 2758 C CA . HIS A 1 351 ? 24.094 -12.062 8.094 1 27.72 351 HIS A CA 1
ATOM 2759 C C . HIS A 1 351 ? 24.391 -10.578 8.289 1 27.72 351 HIS A C 1
ATOM 2761 O O . HIS A 1 351 ? 23.547 -9.828 8.789 1 27.72 351 HIS A O 1
ATOM 2767 N N . ALA A 1 352 ? 25.672 -10.219 8.273 1 27.59 352 ALA A N 1
ATOM 2768 C CA . ALA A 1 352 ? 25.75 -8.766 8.422 1 27.59 352 ALA A CA 1
ATOM 2769 C C . ALA A 1 352 ? 24.922 -8.062 7.359 1 27.59 352 ALA A C 1
ATOM 2771 O O . ALA A 1 352 ? 25.125 -8.258 6.16 1 27.59 352 ALA A O 1
ATOM 2772 N N . GLY A 1 353 ? 23.625 -7.824 7.562 1 27.86 353 GLY A N 1
ATOM 2773 C CA . GLY A 1 353 ? 22.594 -7.09 6.844 1 27.86 353 GLY A CA 1
ATOM 2774 C C . GLY A 1 353 ? 23.141 -5.926 6.039 1 27.86 353 GLY A C 1
ATOM 2775 O O . GLY A 1 353 ? 23.844 -5.066 6.582 1 27.86 353 GLY A O 1
ATOM 2776 N N . ARG A 1 354 ? 23.625 -6.207 4.922 1 28.48 354 ARG A N 1
ATOM 2777 C CA . ARG A 1 354 ? 23.969 -5.113 4.023 1 28.48 354 ARG A CA 1
ATOM 2778 C C . ARG A 1 354 ? 22.891 -4.043 4.008 1 28.48 354 ARG A C 1
ATOM 2780 O O . ARG A 1 354 ? 21.703 -4.348 3.795 1 28.48 354 ARG A O 1
ATOM 2787 N N . ARG A 1 355 ? 23.062 -3.078 4.828 1 30.55 355 ARG A N 1
ATOM 2788 C CA . ARG A 1 355 ? 22.266 -1.856 4.805 1 30.55 355 ARG A CA 1
ATOM 2789 C C . ARG A 1 355 ? 22.297 -1.202 3.426 1 30.55 355 ARG A C 1
ATOM 2791 O O . ARG A 1 355 ? 23.359 -1.153 2.787 1 30.55 355 ARG A O 1
ATOM 2798 N N . LEU A 1 356 ? 21.281 -1.263 2.695 1 30.36 356 LEU A N 1
ATOM 2799 C CA . LEU A 1 356 ? 21.156 -0.416 1.514 1 30.36 356 LEU A CA 1
ATOM 2800 C C . LEU A 1 356 ? 21.828 0.933 1.74 1 30.36 356 LEU A C 1
ATOM 2802 O O . LEU A 1 356 ? 21.5 1.65 2.684 1 30.36 356 LEU A O 1
ATOM 2806 N N . GLN A 1 357 ? 23.109 0.912 1.604 1 28.61 357 GLN A N 1
ATOM 2807 C CA . GLN A 1 357 ? 23.688 2.25 1.597 1 28.61 357 GLN A CA 1
ATOM 2808 C C . GLN A 1 357 ? 23.219 3.049 0.387 1 28.61 357 GLN A C 1
ATOM 2810 O O . GLN A 1 357 ? 23.266 2.564 -0.745 1 28.61 357 GLN A O 1
ATOM 2815 N N . PHE A 1 358 ? 22.219 3.809 0.549 1 27.62 358 PHE A N 1
ATOM 2816 C CA . PHE A 1 358 ? 21.781 4.801 -0.43 1 27.62 358 PHE A CA 1
ATOM 2817 C C . PHE A 1 358 ? 22.922 5.77 -0.75 1 27.62 358 PHE A C 1
ATOM 2819 O O . PHE A 1 358 ? 23.5 6.379 0.153 1 27.62 358 PHE A O 1
ATOM 2826 N N . THR A 1 359 ? 23.781 5.383 -1.559 1 27.09 359 THR A N 1
ATOM 2827 C CA . THR A 1 359 ? 24.766 6.395 -1.948 1 27.09 359 THR A CA 1
ATOM 2828 C C . THR A 1 359 ? 24.203 7.289 -3.051 1 27.09 359 THR A C 1
ATOM 2830 O O . THR A 1 359 ? 23.672 6.797 -4.043 1 27.09 359 THR A O 1
ATOM 2833 N N . TRP A 1 360 ? 23.812 8.406 -2.736 1 23.88 360 TRP A N 1
ATOM 2834 C CA . TRP A 1 360 ? 23.484 9.461 -3.691 1 23.88 360 TRP A CA 1
ATOM 2835 C C . TRP A 1 360 ? 24.703 9.836 -4.527 1 23.88 360 TRP A C 1
ATOM 2837 O O . TRP A 1 360 ? 25.781 10.102 -3.98 1 23.88 360 TRP A O 1
ATOM 2847 N N . THR A 1 361 ? 25.047 9.133 -5.586 1 26.02 361 THR A N 1
ATOM 2848 C CA . THR A 1 361 ? 26.109 9.672 -6.43 1 26.02 361 THR A CA 1
ATOM 2849 C C . THR A 1 361 ? 25.578 10.758 -7.355 1 26.02 361 THR A C 1
ATOM 2851 O O . THR A 1 361 ? 24.469 10.641 -7.883 1 26.02 361 THR A O 1
ATOM 2854 N N . MET B 1 1 ? 17.297 -22.016 11.258 1 25.17 1 MET B N 1
ATOM 2855 C CA . MET B 1 1 ? 16.547 -20.781 11.047 1 25.17 1 MET B CA 1
ATOM 2856 C C . MET B 1 1 ? 16.969 -19.719 12.047 1 25.17 1 MET B C 1
ATOM 2858 O O . MET B 1 1 ? 16.844 -19.906 13.258 1 25.17 1 MET B O 1
ATOM 2862 N N . SER B 1 2 ? 17.984 -19.062 11.758 1 29.08 2 SER B N 1
ATOM 2863 C CA . SER B 1 2 ? 18.484 -18.094 12.711 1 29.08 2 SER B CA 1
ATOM 2864 C C . SER B 1 2 ? 17.359 -17.234 13.281 1 29.08 2 SER B C 1
ATOM 2866 O O . SER B 1 2 ? 16.328 -17.062 12.641 1 29.08 2 SER B O 1
ATOM 2868 N N . ASN B 1 3 ? 17.297 -17.047 14.547 1 30.89 3 ASN B N 1
ATOM 2869 C CA . ASN B 1 3 ? 16.422 -16.25 15.398 1 30.89 3 ASN B CA 1
ATOM 2870 C C . ASN B 1 3 ? 16.281 -14.812 14.875 1 30.89 3 ASN B C 1
ATOM 2872 O O . ASN B 1 3 ? 17.047 -13.938 15.266 1 30.89 3 ASN B O 1
ATOM 2876 N N . CYS B 1 4 ? 16.172 -14.672 13.555 1 35.69 4 CYS B N 1
ATOM 2877 C CA . CYS B 1 4 ? 16 -13.289 13.117 1 35.69 4 CYS B CA 1
ATOM 2878 C C . CYS B 1 4 ? 14.734 -12.672 13.711 1 35.69 4 CYS B C 1
ATOM 2880 O O . CYS B 1 4 ? 13.68 -13.305 13.703 1 35.69 4 CYS B O 1
ATOM 2882 N N . THR B 1 5 ? 14.875 -11.914 14.789 1 39.25 5 THR B N 1
ATOM 2883 C CA . THR B 1 5 ? 13.75 -11.195 15.375 1 39.25 5 THR B CA 1
ATOM 2884 C C . THR B 1 5 ? 13.148 -10.227 14.367 1 39.25 5 THR B C 1
ATOM 2886 O O . THR B 1 5 ? 13.789 -9.875 13.367 1 39.25 5 THR B O 1
ATOM 2889 N N . ALA B 1 6 ? 11.836 -10.031 14.391 1 41.34 6 ALA B N 1
ATOM 2890 C CA . ALA B 1 6 ? 11.148 -9.008 13.609 1 41.34 6 ALA B CA 1
ATOM 2891 C C . ALA B 1 6 ? 11.961 -7.715 13.555 1 41.34 6 ALA B C 1
ATOM 2893 O O . ALA B 1 6 ? 11.945 -7.008 12.547 1 41.34 6 ALA B O 1
ATOM 2894 N N . THR B 1 7 ? 12.688 -7.449 14.68 1 42.25 7 THR B N 1
ATOM 2895 C CA . THR B 1 7 ? 13.445 -6.207 14.758 1 42.25 7 THR B CA 1
ATOM 2896 C C . THR B 1 7 ? 14.586 -6.207 13.75 1 42.25 7 THR B C 1
ATOM 2898 O O . THR B 1 7 ? 15.031 -5.148 13.297 1 42.25 7 THR B O 1
ATOM 2901 N N . ASP B 1 8 ? 14.961 -7.391 13.555 1 42.22 8 ASP B N 1
ATOM 2902 C CA . ASP B 1 8 ? 16.125 -7.484 12.68 1 42.22 8 ASP B CA 1
ATOM 2903 C C . ASP B 1 8 ? 15.766 -7.105 11.25 1 42.22 8 ASP B C 1
ATOM 2905 O O . ASP B 1 8 ? 16.641 -6.762 10.453 1 42.22 8 ASP B O 1
ATOM 2909 N N . PHE B 1 9 ? 14.648 -7.367 11.055 1 44.34 9 PHE B N 1
ATOM 2910 C CA . PHE B 1 9 ? 14.266 -7.086 9.672 1 44.34 9 PHE B CA 1
ATOM 2911 C C . PHE B 1 9 ? 13.68 -5.684 9.547 1 44.34 9 PHE B C 1
ATOM 2913 O O . PHE B 1 9 ? 13.07 -5.348 8.531 1 44.34 9 PHE B O 1
ATOM 2920 N N . GLY B 1 10 ? 14.031 -4.855 10.562 1 43.25 10 GLY B N 1
ATOM 2921 C CA . GLY B 1 10 ? 13.609 -3.467 10.516 1 43.25 10 GLY B CA 1
ATOM 2922 C C . GLY B 1 10 ? 12.102 -3.305 10.523 1 43.25 10 GLY B C 1
ATOM 2923 O O . GLY B 1 10 ? 11.586 -2.189 10.398 1 43.25 10 GLY B O 1
ATOM 2924 N N . TYR B 1 11 ? 11.578 -4.496 10.07 1 49.03 11 TYR B N 1
ATOM 2925 C CA . TYR B 1 11 ? 10.133 -4.316 10.141 1 49.03 11 TYR B CA 1
ATOM 2926 C C . TYR B 1 11 ? 9.703 -3.941 11.547 1 49.03 11 TYR B C 1
ATOM 2928 O O . TYR B 1 11 ? 10.297 -4.387 12.531 1 49.03 11 TYR B O 1
ATOM 2936 N N . LEU B 1 12 ? 8.656 -3.035 11.844 1 51.75 12 LEU B N 1
ATOM 2937 C CA . LEU B 1 12 ? 8.258 -2.055 12.852 1 51.75 12 LEU B CA 1
ATOM 2938 C C . LEU B 1 12 ? 7.816 -2.744 14.141 1 51.75 12 LEU B C 1
ATOM 2940 O O . LEU B 1 12 ? 6.895 -3.564 14.117 1 51.75 12 LEU B O 1
ATOM 2944 N N . GLU B 1 13 ? 8.688 -3.191 15.062 1 51.72 13 GLU B N 1
ATOM 2945 C CA . GLU B 1 13 ? 8.195 -3.422 16.422 1 51.72 13 GLU B CA 1
ATOM 2946 C C . GLU B 1 13 ? 6.84 -2.758 16.625 1 51.72 13 GLU B C 1
ATOM 2948 O O . GLU B 1 13 ? 5.953 -3.332 17.266 1 51.72 13 GLU B O 1
ATOM 2953 N N . GLY B 1 14 ? 6.582 -1.689 15.984 1 58.47 14 GLY B N 1
ATOM 2954 C CA . GLY B 1 14 ? 5.383 -0.918 16.266 1 58.47 14 GLY B CA 1
ATOM 2955 C C . GLY B 1 14 ? 4.246 -1.197 15.305 1 58.47 14 GLY B C 1
ATOM 2956 O O . GLY B 1 14 ? 3.158 -0.635 15.445 1 58.47 14 GLY B O 1
ATOM 2957 N N . ALA B 1 15 ? 4.434 -2.295 14.398 1 64.94 15 ALA B N 1
ATOM 2958 C CA . ALA B 1 15 ? 3.379 -2.441 13.398 1 64.94 15 ALA B CA 1
ATOM 2959 C C . ALA B 1 15 ? 2.49 -3.643 13.711 1 64.94 15 ALA B C 1
ATOM 2961 O O . ALA B 1 15 ? 1.659 -4.039 12.891 1 64.94 15 ALA B O 1
ATOM 2962 N N . LEU B 1 16 ? 2.57 -4.156 14.922 1 77.06 16 LEU B N 1
ATOM 2963 C CA . LEU B 1 16 ? 1.766 -5.328 15.25 1 77.06 16 LEU B CA 1
ATOM 2964 C C . LEU B 1 16 ? 0.508 -4.93 16.016 1 77.06 16 LEU B C 1
ATOM 2966 O O . LEU B 1 16 ? -0.317 -5.781 16.359 1 77.06 16 LEU B O 1
ATOM 2970 N N . GLU B 1 17 ? 0.416 -3.689 16.281 1 85.44 17 GLU B N 1
ATOM 2971 C CA . GLU B 1 17 ? -0.75 -3.078 16.906 1 85.44 17 GLU B CA 1
ATOM 2972 C C . GLU B 1 17 ? -1.066 -1.722 16.281 1 85.44 17 GLU B C 1
ATOM 2974 O O . GLU B 1 17 ? -0.209 -1.113 15.641 1 85.44 17 GLU B O 1
ATOM 2979 N N . PRO B 1 18 ? -2.322 -1.354 16.469 1 91.94 18 PRO B N 1
ATOM 2980 C CA . PRO B 1 18 ? -2.588 0.013 16.016 1 91.94 18 PRO B CA 1
ATOM 2981 C C . PRO B 1 18 ? -1.76 1.054 16.766 1 91.94 18 PRO B C 1
ATOM 2983 O O . PRO B 1 18 ? -1.396 0.841 17.922 1 91.94 18 PRO B O 1
ATOM 2986 N N . PRO B 1 19 ? -1.44 2.146 16.109 1 93.62 19 PRO B N 1
ATOM 2987 C CA . PRO B 1 19 ? -0.708 3.203 16.812 1 93.62 19 PRO B CA 1
ATOM 2988 C C . PRO B 1 19 ? -1.404 3.65 18.094 1 93.62 19 PRO B C 1
ATOM 2990 O O . PRO B 1 19 ? -2.613 3.898 18.094 1 93.62 19 PRO B O 1
ATOM 2993 N N . ALA B 1 20 ? -0.638 3.764 19.141 1 94.56 20 ALA B N 1
ATOM 2994 C CA . ALA B 1 20 ? -1.197 4.125 20.438 1 94.56 20 ALA B CA 1
ATOM 2995 C C . ALA B 1 20 ? -0.228 5 21.234 1 94.56 20 ALA B C 1
ATOM 2997 O O . ALA B 1 20 ? 0.99 4.855 21.109 1 94.56 20 ALA B O 1
ATOM 2998 N N . LEU B 1 21 ? -0.805 5.871 22.016 1 97.38 21 LEU B N 1
ATOM 2999 C CA . LEU B 1 21 ? -0.042 6.754 22.891 1 97.38 21 LEU B CA 1
ATOM 3000 C C . LEU B 1 21 ? -0.321 6.438 24.359 1 97.38 21 LEU B C 1
ATOM 3002 O O . LEU B 1 21 ? -1.438 6.059 24.719 1 97.38 21 LEU B O 1
ATOM 3006 N N . THR B 1 22 ? 0.68 6.574 25.125 1 96.5 22 THR B N 1
ATOM 3007 C CA . THR B 1 22 ? 0.463 6.504 26.562 1 96.5 22 THR B CA 1
ATOM 3008 C C . THR B 1 22 ? -0.278 7.742 27.062 1 96.5 22 THR B C 1
ATOM 3010 O O . THR B 1 22 ? -0.335 8.758 26.375 1 96.5 22 THR B O 1
ATOM 3013 N N . ASP B 1 23 ? -0.794 7.613 28.266 1 96 23 ASP B N 1
ATOM 3014 C CA . ASP B 1 23 ? -1.487 8.75 28.859 1 96 23 ASP B CA 1
ATOM 3015 C C . ASP B 1 23 ? -0.564 9.961 28.969 1 96 23 ASP B C 1
ATOM 3017 O O . ASP B 1 23 ? -0.984 11.094 28.719 1 96 23 ASP B O 1
ATOM 3021 N N . SER B 1 24 ? 0.617 9.703 29.344 1 97.12 24 SER B N 1
ATOM 3022 C CA . SER B 1 24 ? 1.582 10.789 29.484 1 97.12 24 SER B CA 1
ATOM 3023 C C . SER B 1 24 ? 1.869 11.445 28.141 1 97.12 24 SER B C 1
ATOM 3025 O O . SER B 1 24 ? 1.993 12.664 28.047 1 97.12 24 SER B O 1
ATOM 3027 N N . GLU B 1 25 ? 1.95 10.656 27.109 1 97.75 25 GLU B N 1
ATOM 3028 C CA . GLU B 1 25 ? 2.188 11.18 25.766 1 97.75 25 GLU B CA 1
ATOM 3029 C C . GLU B 1 25 ? 0.993 11.992 25.266 1 97.75 25 GLU B C 1
ATOM 3031 O O . GLU B 1 25 ? 1.162 13 24.578 1 97.75 25 GLU B O 1
ATOM 3036 N N . VAL B 1 26 ? -0.192 11.523 25.625 1 97.81 26 VAL B N 1
ATOM 3037 C CA . VAL B 1 26 ? -1.4 12.25 25.25 1 97.81 26 VAL B CA 1
ATOM 3038 C C . VAL B 1 26 ? -1.375 13.648 25.859 1 97.81 26 VAL B C 1
ATOM 3040 O O . VAL B 1 26 ? -1.624 14.641 25.172 1 97.81 26 VAL B O 1
ATOM 3043 N N . ILE B 1 27 ? -1.021 13.711 27.062 1 96.81 27 ILE B N 1
ATOM 3044 C CA . ILE B 1 27 ? -0.985 14.984 27.781 1 96.81 27 ILE B CA 1
ATOM 3045 C C . ILE B 1 27 ? 0.103 15.875 27.172 1 96.81 27 ILE B C 1
ATOM 3047 O O . ILE B 1 27 ? -0.106 17.078 26.984 1 96.81 27 ILE B O 1
ATOM 3051 N N . GLU B 1 28 ? 1.271 15.305 26.922 1 97.69 28 GLU B N 1
ATOM 3052 C CA . GLU B 1 28 ? 2.354 16.062 26.297 1 97.69 28 GLU B CA 1
ATOM 3053 C C . GLU B 1 28 ? 1.928 16.609 24.938 1 97.69 28 GLU B C 1
ATOM 3055 O O . GLU B 1 28 ? 2.215 17.766 24.609 1 97.69 28 GLU B O 1
ATOM 3060 N N . TYR B 1 29 ? 1.243 15.805 24.188 1 98.44 29 TYR B N 1
ATOM 3061 C CA . TYR B 1 29 ? 0.743 16.188 22.875 1 98.44 29 TYR B CA 1
ATOM 3062 C C . TYR B 1 29 ? -0.267 17.312 22.984 1 98.44 29 TYR B C 1
ATOM 3064 O O . TYR B 1 29 ? -0.168 18.312 22.266 1 98.44 29 TYR B O 1
ATOM 3072 N N . LEU B 1 30 ? -1.201 17.219 23.875 1 97.88 30 LEU B N 1
ATOM 3073 C CA . LEU B 1 30 ? -2.23 18.234 24.047 1 97.88 30 LEU B CA 1
ATOM 3074 C C . LEU B 1 30 ? -1.631 19.531 24.594 1 97.88 30 LEU B C 1
ATOM 3076 O O . LEU B 1 30 ? -2.072 20.625 24.234 1 97.88 30 LEU B O 1
ATOM 3080 N N . ARG B 1 31 ? -0.652 19.438 25.453 1 97.12 31 ARG B N 1
ATOM 3081 C CA . ARG B 1 31 ? 0.031 20.625 25.938 1 97.12 31 ARG B CA 1
ATOM 3082 C C . ARG B 1 31 ? 0.733 21.359 24.812 1 97.12 31 ARG B C 1
ATOM 3084 O O . ARG B 1 31 ? 0.737 22.594 24.766 1 97.12 31 ARG B O 1
ATOM 3091 N N . PHE B 1 32 ? 1.289 20.641 23.969 1 97.19 32 PHE B N 1
ATOM 3092 C CA . PHE B 1 32 ? 1.952 21.203 22.797 1 97.19 32 PHE B CA 1
ATOM 3093 C C . PHE B 1 32 ? 0.96 21.969 21.922 1 97.19 32 PHE B C 1
ATOM 3095 O O . PHE B 1 32 ? 1.242 23.078 21.469 1 97.19 32 PHE B O 1
ATOM 3102 N N . LEU B 1 33 ? -0.267 21.406 21.734 1 96.56 33 LEU B N 1
ATOM 3103 C CA . LEU B 1 33 ? -1.257 22 20.844 1 96.56 33 LEU B CA 1
ATOM 3104 C C . LEU B 1 33 ? -2.016 23.125 21.531 1 96.56 33 LEU B C 1
ATOM 3106 O O . LEU B 1 33 ? -2.43 24.094 20.875 1 96.56 33 LEU B O 1
ATOM 3110 N N . PHE B 1 34 ? -2.385 23.125 22.797 1 94.06 34 PHE B N 1
ATOM 3111 C CA . PHE B 1 34 ? -3.359 24 23.438 1 94.06 34 PHE B CA 1
ATOM 3112 C C . PHE B 1 34 ? -2.746 24.719 24.641 1 94.06 34 PHE B C 1
ATOM 3114 O O . PHE B 1 34 ? -3.26 25.734 25.094 1 94.06 34 PHE B O 1
ATOM 3121 N N . GLY B 1 35 ? -1.806 24.25 25.25 1 87.81 35 GLY B N 1
ATOM 3122 C CA . GLY B 1 35 ? -1.373 24.703 26.578 1 87.81 35 GLY B CA 1
ATOM 3123 C C . GLY B 1 35 ? -2.119 24.031 27.703 1 87.81 35 GLY B C 1
ATOM 3124 O O . GLY B 1 35 ? -3.193 23.469 27.5 1 87.81 35 GLY B O 1
ATOM 3125 N N . ASN B 1 36 ? -1.778 24.25 28.859 1 85.62 36 ASN B N 1
ATOM 3126 C CA . ASN B 1 36 ? -2.268 23.516 30.016 1 85.62 36 ASN B CA 1
ATOM 3127 C C . ASN B 1 36 ? -3.707 23.891 30.359 1 85.62 36 ASN B C 1
ATOM 3129 O O . ASN B 1 36 ? -4.527 23.016 30.656 1 85.62 36 ASN B O 1
ATOM 3133 N N . ASP B 1 37 ? -4.109 25.047 30.25 1 84.88 37 ASP B N 1
ATOM 3134 C CA . ASP B 1 37 ? -5.387 25.516 30.766 1 84.88 37 ASP B CA 1
ATOM 3135 C C . ASP B 1 37 ? -6.543 25.078 29.875 1 84.88 37 ASP B C 1
ATOM 3137 O O . ASP B 1 37 ? -7.684 24.984 30.328 1 84.88 37 ASP B O 1
ATOM 3141 N N . GLU B 1 38 ? -6.355 24.703 28.719 1 87.12 38 GLU B N 1
ATOM 3142 C CA . GLU B 1 38 ? -7.402 24.375 27.766 1 87.12 38 GLU B CA 1
ATOM 3143 C C . GLU B 1 38 ? -7.645 22.875 27.703 1 87.12 38 GLU B C 1
ATOM 3145 O O . GLU B 1 38 ? -8.648 22.406 27.156 1 87.12 38 GLU B O 1
ATOM 3150 N N . ILE B 1 39 ? -6.875 22.094 28.328 1 88.75 39 ILE B N 1
ATOM 3151 C CA . ILE B 1 39 ? -6.82 20.656 28.125 1 88.75 39 ILE B CA 1
ATOM 3152 C C . ILE B 1 39 ? -8.117 20.016 28.609 1 88.75 39 ILE B C 1
ATOM 3154 O O . ILE B 1 39 ? -8.727 19.219 27.906 1 88.75 39 ILE B O 1
ATOM 3158 N N . PRO B 1 40 ? -8.664 20.391 29.766 1 86.25 40 PRO B N 1
ATOM 3159 C CA . PRO B 1 40 ? -9.875 19.703 30.234 1 86.25 40 PRO B CA 1
ATOM 3160 C C . PRO B 1 40 ? -11.039 19.844 29.266 1 86.25 40 PRO B C 1
ATOM 3162 O O . PRO B 1 40 ? -11.797 18.891 29.062 1 86.25 40 PRO B O 1
ATOM 3165 N N . GLY B 1 41 ? -11.148 20.906 28.656 1 89.31 41 GLY B N 1
ATOM 3166 C CA . GLY B 1 41 ? -12.266 21.172 27.766 1 89.31 41 GLY B CA 1
ATOM 3167 C C . GLY B 1 41 ? -12.164 20.438 26.453 1 89.31 41 GLY B C 1
ATOM 3168 O O . GLY B 1 41 ? -13.172 20.234 25.766 1 89.31 41 GLY B O 1
ATOM 3169 N N . ILE B 1 42 ? -10.953 19.953 26.141 1 91.75 42 ILE B N 1
ATOM 3170 C CA . ILE B 1 42 ? -10.742 19.375 24.812 1 91.75 42 ILE B CA 1
ATOM 3171 C C . ILE B 1 42 ? -10.75 17.859 24.922 1 91.75 42 ILE B C 1
ATOM 3173 O O . ILE B 1 42 ? -10.781 17.156 23.891 1 91.75 42 ILE B O 1
ATOM 3177 N N . LEU B 1 43 ? -10.898 17.266 26.031 1 92.88 43 LEU B N 1
ATOM 3178 C CA . LEU B 1 43 ? -10.766 15.836 26.266 1 92.88 43 LEU B CA 1
ATOM 3179 C C . LEU B 1 43 ? -11.977 15.078 25.734 1 92.88 43 LEU B C 1
ATOM 3181 O O . LEU B 1 43 ? -11.836 14.016 25.125 1 92.88 43 LEU B O 1
ATOM 3185 N N . PRO B 1 44 ? -13.281 15.633 25.922 1 95.75 44 PRO B N 1
ATOM 3186 C CA . PRO B 1 44 ? -14.43 14.867 25.438 1 95.75 44 PRO B CA 1
ATOM 3187 C C . PRO B 1 44 ? -14.422 14.695 23.922 1 95.75 44 PRO B C 1
ATOM 3189 O O . PRO B 1 44 ? -14.18 15.648 23.188 1 95.75 44 PRO B O 1
ATOM 3192 N N . PRO B 1 45 ? -14.688 13.484 23.438 1 96.94 45 PRO B N 1
ATOM 3193 C CA . PRO B 1 45 ? -14.648 13.203 22 1 96.94 45 PRO B CA 1
ATOM 3194 C C . PRO B 1 45 ? -15.898 13.688 21.266 1 96.94 45 PRO B C 1
ATOM 3196 O O . PRO B 1 45 ? -16.688 12.875 20.781 1 96.94 45 PRO B O 1
ATOM 3199 N N . THR B 1 46 ? -16 14.984 21.062 1 96.31 46 THR B N 1
ATOM 3200 C CA . THR B 1 46 ? -17.125 15.602 20.359 1 96.31 46 THR B CA 1
ATOM 3201 C C . THR B 1 46 ? -16.672 16.156 19.016 1 96.31 46 THR B C 1
ATOM 3203 O O . THR B 1 46 ? -15.484 16.359 18.781 1 96.31 46 THR B O 1
ATOM 3206 N N . LEU B 1 47 ? -17.656 16.312 18.141 1 96.56 47 LEU B N 1
ATOM 3207 C CA . LEU B 1 47 ? -17.359 16.906 16.828 1 96.56 47 LEU B CA 1
ATOM 3208 C C . LEU B 1 47 ? -16.75 18.297 17 1 96.56 47 LEU B C 1
ATOM 3210 O O . LEU B 1 47 ? -15.836 18.672 16.25 1 96.56 47 LEU B O 1
ATOM 3214 N N . GLY B 1 48 ? -17.297 19.078 17.922 1 96.5 48 GLY B N 1
ATOM 3215 C CA . GLY B 1 48 ? -16.734 20.391 18.203 1 96.5 48 GLY B CA 1
ATOM 3216 C C . GLY B 1 48 ? -15.273 20.344 18.625 1 96.5 48 GLY B C 1
ATOM 3217 O O . GLY B 1 48 ? -14.453 21.125 18.125 1 96.5 48 GLY B O 1
ATOM 3218 N N . ASN B 1 49 ? -14.953 19.453 19.562 1 97.38 49 ASN B N 1
ATOM 3219 C CA . ASN B 1 49 ? -13.57 19.328 20 1 97.38 49 ASN B CA 1
ATOM 3220 C C . ASN B 1 49 ? -12.672 18.797 18.891 1 97.38 49 ASN B C 1
ATOM 3222 O O . ASN B 1 49 ? -11.523 19.234 18.766 1 97.38 49 ASN B O 1
ATOM 3226 N N . LEU B 1 50 ? -13.156 17.828 18.078 1 98.38 50 LEU B N 1
ATOM 3227 C CA . LEU B 1 50 ? -12.383 17.359 16.938 1 98.38 50 LEU B CA 1
ATOM 3228 C C . LEU B 1 50 ? -12.039 18.531 16 1 98.38 50 LEU B C 1
ATOM 3230 O O . LEU B 1 50 ? -10.906 18.625 15.531 1 98.38 50 LEU B O 1
ATOM 3234 N N . THR B 1 51 ? -13.023 19.375 15.734 1 97.75 51 THR B N 1
ATOM 3235 C CA . THR B 1 51 ? -12.82 20.562 14.891 1 97.75 51 THR B CA 1
ATOM 3236 C C . THR B 1 51 ? -11.727 21.453 15.461 1 97.75 51 THR B C 1
ATOM 3238 O O . THR B 1 51 ? -10.828 21.875 14.734 1 97.75 51 THR B O 1
ATOM 3241 N N . THR B 1 52 ? -11.797 21.656 16.719 1 97.12 52 THR B N 1
ATOM 3242 C CA . THR B 1 52 ? -10.82 22.5 17.391 1 97.12 52 THR B CA 1
ATOM 3243 C C . THR B 1 52 ? -9.438 21.859 17.359 1 97.12 52 THR B C 1
ATOM 3245 O O . THR B 1 52 ? -8.438 22.531 17.094 1 97.12 52 THR B O 1
ATOM 3248 N N . ILE B 1 53 ? -9.344 20.578 17.688 1 98.06 53 ILE B N 1
ATOM 3249 C CA . ILE B 1 53 ? -8.07 19.859 17.688 1 98.06 53 ILE B CA 1
ATOM 3250 C C . ILE B 1 53 ? -7.445 19.906 16.297 1 98.06 53 ILE B C 1
ATOM 3252 O O . ILE B 1 53 ? -6.238 20.141 16.156 1 98.06 53 ILE B O 1
ATOM 3256 N N . MET B 1 54 ? -8.25 19.703 15.242 1 98.31 54 MET B N 1
ATOM 3257 C CA . MET B 1 54 ? -7.746 19.734 13.875 1 98.31 54 MET B CA 1
ATOM 3258 C C . MET B 1 54 ? -7.145 21.109 13.555 1 98.31 54 MET B C 1
ATOM 3260 O O . MET B 1 54 ? -6.023 21.188 13.055 1 98.31 54 MET B O 1
ATOM 3264 N N . LEU B 1 55 ? -7.871 22.141 13.836 1 97.31 55 LEU B N 1
ATOM 3265 C CA . LEU B 1 55 ? -7.398 23.484 13.516 1 97.31 55 LEU B CA 1
ATOM 3266 C C . LEU B 1 55 ? -6.125 23.812 14.289 1 97.31 55 LEU B C 1
ATOM 3268 O O . LEU B 1 55 ? -5.191 24.391 13.742 1 97.31 55 LEU B O 1
ATOM 3272 N N . ARG B 1 56 ? -6.113 23.453 15.555 1 97.38 56 ARG B N 1
ATOM 3273 C CA . ARG B 1 56 ? -4.918 23.672 16.359 1 97.38 56 ARG B CA 1
ATOM 3274 C C . ARG B 1 56 ? -3.725 22.906 15.797 1 97.38 56 ARG B C 1
ATOM 3276 O O . ARG B 1 56 ? -2.613 23.438 15.742 1 97.38 56 ARG B O 1
ATOM 3283 N N . HIS B 1 57 ? -3.949 21.703 15.445 1 98.12 57 HIS B N 1
ATOM 3284 C CA . HIS B 1 57 ? -2.881 20.906 14.867 1 98.12 57 HIS B CA 1
ATOM 3285 C C . HIS B 1 57 ? -2.346 21.531 13.586 1 98.12 57 HIS B C 1
ATOM 3287 O O . HIS B 1 57 ? -1.133 21.688 13.43 1 98.12 57 HIS B O 1
ATOM 3293 N N . LEU B 1 58 ? -3.213 21.906 12.695 1 97.94 58 LEU B N 1
ATOM 3294 C CA . LEU B 1 58 ? -2.846 22.5 11.414 1 97.94 58 LEU B CA 1
ATOM 3295 C C . LEU B 1 58 ? -2.027 23.781 11.617 1 97.94 58 LEU B C 1
ATOM 3297 O O . LEU B 1 58 ? -1.18 24.109 10.789 1 97.94 58 LEU B O 1
ATOM 3301 N N . SER B 1 59 ? -2.26 24.453 12.711 1 96.94 59 SER B N 1
ATOM 3302 C CA . SER B 1 59 ? -1.588 25.734 12.961 1 96.94 59 SER B CA 1
ATOM 3303 C C . SER B 1 59 ? -0.279 25.516 13.719 1 96.94 59 SER B C 1
ATOM 3305 O O . SER B 1 59 ? 0.641 26.328 13.609 1 96.94 59 SER B O 1
ATOM 3307 N N . CYS B 1 60 ? -0.137 24.438 14.453 1 96.62 60 CYS B N 1
ATOM 3308 C CA . CYS B 1 60 ? 1.023 24.203 15.312 1 96.62 60 CYS B CA 1
ATOM 3309 C C . CYS B 1 60 ? 2.039 23.312 14.609 1 96.62 60 CYS B C 1
ATOM 3311 O O . CYS B 1 60 ? 3.242 23.422 14.859 1 96.62 60 CYS B O 1
ATOM 3313 N N . VAL B 1 61 ? 1.559 22.406 13.836 1 98.25 61 VAL B N 1
ATOM 3314 C CA . VAL B 1 61 ? 2.408 21.359 13.266 1 98.25 61 VAL B CA 1
ATOM 3315 C C . VAL B 1 61 ? 2.482 21.531 11.75 1 98.25 61 VAL B C 1
ATOM 3317 O O . VAL B 1 61 ? 1.568 21.125 11.031 1 98.25 61 VAL B O 1
ATOM 3320 N N . PRO B 1 62 ? 3.588 22.062 11.289 1 98.19 62 PRO B N 1
ATOM 3321 C CA . PRO B 1 62 ? 3.707 22.188 9.836 1 98.19 62 PRO B CA 1
ATOM 3322 C C . PRO B 1 62 ? 3.723 20.828 9.125 1 98.19 62 PRO B C 1
ATOM 3324 O O . PRO B 1 62 ? 4.312 19.875 9.633 1 98.19 62 PRO B O 1
ATOM 3327 N N . CYS B 1 63 ? 3 20.719 8.039 1 97.69 63 CYS B N 1
ATOM 3328 C CA . CYS B 1 63 ? 3.156 19.609 7.109 1 97.69 63 CYS B CA 1
ATOM 3329 C C . CYS B 1 63 ? 4.355 19.828 6.191 1 97.69 63 CYS B C 1
ATOM 3331 O O . CYS B 1 63 ? 4.395 20.812 5.445 1 97.69 63 CYS B O 1
ATOM 3333 N N . ASN B 1 64 ? 5.363 18.922 6.258 1 96.56 64 ASN B N 1
ATOM 3334 C CA . ASN B 1 64 ? 6.586 19.219 5.52 1 96.56 64 ASN B CA 1
ATOM 3335 C C . ASN B 1 64 ? 7.406 17.953 5.27 1 96.56 64 ASN B C 1
ATOM 3337 O O . ASN B 1 64 ? 7.027 16.859 5.719 1 96.56 64 ASN B O 1
ATOM 3341 N N . ASN B 1 65 ? 8.367 18.094 4.445 1 94 65 ASN B N 1
ATOM 3342 C CA . ASN B 1 65 ? 9.328 17.031 4.18 1 94 65 ASN B CA 1
ATOM 3343 C C . ASN B 1 65 ? 10.75 17.453 4.543 1 94 65 ASN B C 1
ATOM 3345 O O . ASN B 1 65 ? 11.711 17.047 3.881 1 94 65 ASN B O 1
ATOM 3349 N N . ILE B 1 66 ? 10.891 18.281 5.562 1 95.25 66 ILE B N 1
ATOM 3350 C CA . ILE B 1 66 ? 12.164 18.891 5.941 1 95.25 66 ILE B CA 1
ATOM 3351 C C . ILE B 1 66 ? 13.172 17.797 6.293 1 95.25 66 ILE B C 1
ATOM 3353 O O . ILE B 1 66 ? 14.367 17.938 5.996 1 95.25 66 ILE B O 1
ATOM 3357 N N . GLU B 1 67 ? 12.734 16.766 6.875 1 93.19 67 GLU B N 1
ATOM 3358 C CA . GLU B 1 67 ? 13.617 15.688 7.301 1 93.19 67 GLU B CA 1
ATOM 3359 C C . GLU B 1 67 ? 14.312 15.039 6.105 1 93.19 67 GLU B C 1
ATOM 3361 O O . GLU B 1 67 ? 15.445 14.578 6.219 1 93.19 67 GLU B O 1
ATOM 3366 N N . MET B 1 68 ? 13.734 15.031 5.016 1 91.06 68 MET B N 1
ATOM 3367 C CA . MET B 1 68 ? 14.312 14.438 3.807 1 91.06 68 MET B CA 1
ATOM 3368 C C . MET B 1 68 ? 15.492 15.266 3.312 1 91.06 68 MET B C 1
ATOM 3370 O O . MET B 1 68 ? 16.328 14.766 2.555 1 91.06 68 MET B O 1
ATOM 3374 N N . HIS B 1 69 ? 15.516 16.5 3.705 1 92.94 69 HIS B N 1
ATOM 3375 C CA . HIS B 1 69 ? 16.516 17.422 3.158 1 92.94 69 HIS B CA 1
ATOM 3376 C C . HIS B 1 69 ? 17.531 17.828 4.219 1 92.94 69 HIS B C 1
ATOM 3378 O O . HIS B 1 69 ? 18.719 17.984 3.924 1 92.94 69 HIS B O 1
ATOM 3384 N N . TYR B 1 70 ? 16.984 18 5.402 1 95.38 70 TYR B N 1
ATOM 3385 C CA . TYR B 1 70 ? 17.828 18.516 6.484 1 95.38 70 TYR B CA 1
ATOM 3386 C C . TYR B 1 70 ? 18.062 17.438 7.543 1 95.38 70 TYR B C 1
ATOM 3388 O O . TYR B 1 70 ? 17.875 17.688 8.742 1 95.38 70 TYR B O 1
ATOM 3396 N N . SER B 1 71 ? 18.391 16.266 7.176 1 93.25 71 SER B N 1
ATOM 3397 C CA . SER B 1 71 ? 18.859 15.172 8.031 1 93.25 71 SER B CA 1
ATOM 3398 C C . SER B 1 71 ? 19.922 14.336 7.32 1 93.25 71 SER B C 1
ATOM 3400 O O . SER B 1 71 ? 19.906 14.195 6.098 1 93.25 71 SER B O 1
ATOM 3402 N N . PRO B 1 72 ? 20.781 13.773 8.094 1 89.5 72 PRO B N 1
ATOM 3403 C CA . PRO B 1 72 ? 21.844 12.984 7.465 1 89.5 72 PRO B CA 1
ATOM 3404 C C . PRO B 1 72 ? 21.312 11.758 6.727 1 89.5 72 PRO B C 1
ATOM 3406 O O . PRO B 1 72 ? 21.891 11.336 5.723 1 89.5 72 PRO B O 1
ATOM 3409 N N . SER B 1 73 ? 20.25 11.227 7.184 1 85.81 73 SER B N 1
ATOM 3410 C CA . SER B 1 73 ? 19.719 10.023 6.559 1 85.81 73 SER B CA 1
ATOM 3411 C C . SER B 1 73 ? 18.906 10.352 5.301 1 85.81 73 SER B C 1
ATOM 3413 O O . SER B 1 73 ? 18.719 9.492 4.441 1 85.81 73 SER B O 1
ATOM 3415 N N . HIS B 1 74 ? 18.391 11.555 5.203 1 89.25 74 HIS B N 1
ATOM 3416 C CA . HIS B 1 74 ? 17.531 12.023 4.125 1 89.25 74 HIS B CA 1
ATOM 3417 C C . HIS B 1 74 ? 16.328 11.109 3.93 1 89.25 74 HIS B C 1
ATOM 3419 O O . HIS B 1 74 ? 15.859 10.922 2.805 1 89.25 74 HIS B O 1
ATOM 3425 N N . MET B 1 75 ? 15.938 10.422 5.039 1 87 75 MET B N 1
ATOM 3426 C CA . MET B 1 75 ? 14.82 9.484 5.02 1 87 75 MET B CA 1
ATOM 3427 C C . MET B 1 75 ? 13.828 9.797 6.137 1 87 75 MET B C 1
ATOM 3429 O O . MET B 1 75 ? 14.227 10.25 7.215 1 87 75 MET B O 1
ATOM 3433 N N . ILE B 1 76 ? 12.633 9.57 5.844 1 89.94 76 ILE B N 1
ATOM 3434 C CA . ILE B 1 76 ? 11.594 9.664 6.863 1 89.94 76 ILE B CA 1
ATOM 3435 C C . ILE B 1 76 ? 11.359 8.297 7.496 1 89.94 76 ILE B C 1
ATOM 3437 O O . ILE B 1 76 ? 11.141 7.305 6.793 1 89.94 76 ILE B O 1
ATOM 3441 N N . THR B 1 77 ? 11.391 8.203 8.781 1 88 77 THR B N 1
ATOM 3442 C CA . THR B 1 77 ? 11.234 6.969 9.539 1 88 77 THR B CA 1
ATOM 3443 C C . THR B 1 77 ? 9.805 6.836 10.062 1 88 77 THR B C 1
ATOM 3445 O O . THR B 1 77 ? 9.281 7.754 10.703 1 88 77 THR B O 1
ATOM 3448 N N . MET B 1 78 ? 9.219 5.66 9.812 1 91.38 78 MET B N 1
ATOM 3449 C CA . MET B 1 78 ? 7.852 5.418 10.273 1 91.38 78 MET B CA 1
ATOM 3450 C C . MET B 1 78 ? 7.852 4.578 11.547 1 91.38 78 MET B C 1
ATOM 3452 O O . MET B 1 78 ? 7.688 3.357 11.492 1 91.38 78 MET B O 1
ATOM 3456 N N . SER B 1 79 ? 8.086 5.094 12.602 1 91.69 79 SER B N 1
ATOM 3457 C CA . SER B 1 79 ? 7.957 4.582 13.961 1 91.69 79 SER B CA 1
ATOM 3458 C C . SER B 1 79 ? 7.246 5.586 14.867 1 91.69 79 SER B C 1
ATOM 3460 O O . SER B 1 79 ? 7.637 6.754 14.93 1 91.69 79 SER B O 1
ATOM 3462 N N . LEU B 1 80 ? 6.223 5.066 15.562 1 94.06 80 LEU B N 1
ATOM 3463 C CA . LEU B 1 80 ? 5.391 6.008 16.297 1 94.06 80 LEU B CA 1
ATOM 3464 C C . LEU B 1 80 ? 6.211 6.762 17.344 1 94.06 80 LEU B C 1
ATOM 3466 O O . LEU B 1 80 ? 6.07 7.977 17.5 1 94.06 80 LEU B O 1
ATOM 3470 N N . PRO B 1 81 ? 7.117 6.059 18.109 1 94.75 81 PRO B N 1
ATOM 3471 C CA . PRO B 1 81 ? 7.949 6.82 19.031 1 94.75 81 PRO B CA 1
ATOM 3472 C C . PRO B 1 81 ? 8.805 7.879 18.344 1 94.75 81 PRO B C 1
ATOM 3474 O O . PRO B 1 81 ? 8.953 8.992 18.859 1 94.75 81 PRO B O 1
ATOM 3477 N N . HIS B 1 82 ? 9.328 7.543 17.188 1 94.44 82 HIS B N 1
ATOM 3478 C CA . HIS B 1 82 ? 10.125 8.5 16.438 1 94.44 82 HIS B CA 1
ATOM 3479 C C . HIS B 1 82 ? 9.273 9.664 15.945 1 94.44 82 HIS B C 1
ATOM 3481 O O . HIS B 1 82 ? 9.688 10.82 16.031 1 94.44 82 HIS B O 1
ATOM 3487 N N . ILE B 1 83 ? 8.156 9.312 15.461 1 97.06 83 ILE B N 1
ATOM 3488 C CA . ILE B 1 83 ? 7.246 10.336 14.961 1 97.06 83 ILE B CA 1
ATOM 3489 C C . ILE B 1 83 ? 6.832 11.266 16.094 1 97.06 83 ILE B C 1
ATOM 3491 O O . ILE B 1 83 ? 6.844 12.492 15.938 1 97.06 83 ILE B O 1
ATOM 3495 N N . PHE B 1 84 ? 6.445 10.703 17.234 1 98.12 84 PHE B N 1
ATOM 3496 C CA . PHE B 1 84 ? 6.047 11.492 18.391 1 98.12 84 PHE B CA 1
ATOM 3497 C C . PHE B 1 84 ? 7.156 12.445 18.797 1 98.12 84 PHE B C 1
ATOM 3499 O O . PHE B 1 84 ? 6.914 13.641 19 1 98.12 84 PHE B O 1
ATOM 3506 N N . ASP B 1 85 ? 8.305 11.914 18.938 1 97.56 85 ASP B N 1
ATOM 3507 C CA . ASP B 1 85 ? 9.438 12.742 19.312 1 97.56 85 ASP B CA 1
ATOM 3508 C C . ASP B 1 85 ? 9.664 13.875 18.312 1 97.56 85 ASP B C 1
ATOM 3510 O O . ASP B 1 85 ? 9.805 15.031 18.703 1 97.56 85 ASP B O 1
ATOM 3514 N N . LYS B 1 86 ? 9.648 13.555 17.062 1 96.94 86 LYS B N 1
ATOM 3515 C CA . LYS B 1 86 ? 9.898 14.508 15.984 1 96.94 86 LYS B CA 1
ATOM 3516 C C . LYS B 1 86 ? 8.844 15.609 15.961 1 96.94 86 LYS B C 1
ATOM 3518 O O . LYS B 1 86 ? 9.172 16.797 15.898 1 96.94 86 LYS B O 1
ATOM 3523 N N . VAL B 1 87 ? 7.613 15.242 16.047 1 98.12 87 VAL B N 1
ATOM 3524 C CA . VAL B 1 87 ? 6.504 16.172 15.828 1 98.12 87 VAL B CA 1
ATOM 3525 C C . VAL B 1 87 ? 6.219 16.953 17.109 1 98.12 87 VAL B C 1
ATOM 3527 O O . VAL B 1 87 ? 6.082 18.172 17.078 1 98.12 87 VAL B O 1
ATOM 3530 N N . VAL B 1 88 ? 6.18 16.266 18.234 1 98.25 88 VAL B N 1
ATOM 3531 C CA . VAL B 1 88 ? 5.691 16.875 19.469 1 98.25 88 VAL B CA 1
ATOM 3532 C C . VAL B 1 88 ? 6.863 17.469 20.25 1 98.25 88 VAL B C 1
ATOM 3534 O O . VAL B 1 88 ? 6.816 18.625 20.672 1 98.25 88 VAL B O 1
ATOM 3537 N N . ARG B 1 89 ? 7.887 16.766 20.406 1 97.75 89 ARG B N 1
ATOM 3538 C CA . ARG B 1 89 ? 8.961 17.203 21.281 1 97.75 89 ARG B CA 1
ATOM 3539 C C . ARG B 1 89 ? 9.945 18.109 20.547 1 97.75 89 ARG B C 1
ATOM 3541 O O . ARG B 1 89 ? 10.391 19.125 21.078 1 97.75 89 ARG B O 1
ATOM 3548 N N . ARG B 1 90 ? 10.234 17.734 19.344 1 96.75 90 ARG B N 1
ATOM 3549 C CA . ARG B 1 90 ? 11.211 18.516 18.578 1 96.75 90 ARG B CA 1
ATOM 3550 C C . ARG B 1 90 ? 10.516 19.547 17.688 1 96.75 90 ARG B C 1
ATOM 3552 O O . ARG B 1 90 ? 11.18 20.375 17.062 1 96.75 90 ARG B O 1
ATOM 3559 N N . GLU B 1 91 ? 9.258 19.453 17.516 1 97.06 91 GLU B N 1
ATOM 3560 C CA . GLU B 1 91 ? 8.422 20.422 16.812 1 97.06 91 GLU B CA 1
ATOM 3561 C C . GLU B 1 91 ? 8.875 20.594 15.367 1 97.06 91 GLU B C 1
ATOM 3563 O O . GLU B 1 91 ? 8.984 21.703 14.875 1 97.06 91 GLU B O 1
ATOM 3568 N N . ARG B 1 92 ? 9.125 19.484 14.711 1 96.69 92 ARG B N 1
ATOM 3569 C CA . ARG B 1 92 ? 9.711 19.5 13.375 1 96.69 92 ARG B CA 1
ATOM 3570 C C . ARG B 1 92 ? 8.641 19.328 12.305 1 96.69 92 ARG B C 1
ATOM 3572 O O . ARG B 1 92 ? 8.93 19.422 11.109 1 96.69 92 ARG B O 1
ATOM 3579 N N . GLY B 1 93 ? 7.473 19.125 12.719 1 97.69 93 GLY B N 1
ATOM 3580 C CA . GLY B 1 93 ? 6.453 18.797 11.742 1 97.69 93 GLY B CA 1
ATOM 3581 C C . GLY B 1 93 ? 6.641 17.422 11.125 1 97.69 93 GLY B C 1
ATOM 3582 O O . GLY B 1 93 ? 7.312 16.562 11.703 1 97.69 93 GLY B O 1
ATOM 3583 N N . GLY B 1 94 ? 5.973 17.203 10.031 1 97 94 GLY B N 1
ATOM 3584 C CA . GLY B 1 94 ? 6.043 15.914 9.367 1 97 94 GLY B CA 1
ATOM 3585 C C . GLY B 1 94 ? 5.203 15.836 8.109 1 97 94 GLY B C 1
ATOM 3586 O O . GLY B 1 94 ? 4.516 16.797 7.758 1 97 94 GLY B O 1
ATOM 3587 N N . TRP B 1 95 ? 5.359 14.789 7.363 1 94 95 TRP B N 1
ATOM 3588 C CA . TRP B 1 95 ? 4.531 14.641 6.168 1 94 95 TRP B CA 1
ATOM 3589 C C . TRP B 1 95 ? 3.281 13.82 6.469 1 94 95 TRP B C 1
ATOM 3591 O O . TRP B 1 95 ? 3.027 13.469 7.625 1 94 95 TRP B O 1
ATOM 3601 N N . SER B 1 96 ? 2.479 13.539 5.477 1 95.38 96 SER B N 1
ATOM 3602 C CA . SER B 1 96 ? 1.091 13.109 5.621 1 95.38 96 SER B CA 1
ATOM 3603 C C . SER B 1 96 ? 0.994 11.828 6.438 1 95.38 96 SER B C 1
ATOM 3605 O O . SER B 1 96 ? 0.218 11.75 7.391 1 95.38 96 SER B O 1
ATOM 3607 N N . MET B 1 97 ? 1.84 10.82 6.125 1 94.81 97 MET B N 1
ATOM 3608 C CA . MET B 1 97 ? 1.769 9.523 6.793 1 94.81 97 MET B CA 1
ATOM 3609 C C . MET B 1 97 ? 2.145 9.656 8.266 1 94.81 97 MET B C 1
ATOM 3611 O O . MET B 1 97 ? 1.558 8.992 9.125 1 94.81 97 MET B O 1
ATOM 3615 N N . GLU B 1 98 ? 3.119 10.477 8.57 1 97 98 GLU B N 1
ATOM 3616 C CA . GLU B 1 98 ? 3.52 10.711 9.953 1 97 98 GLU B CA 1
ATOM 3617 C C . GLU B 1 98 ? 2.408 11.398 10.742 1 97 98 GLU B C 1
ATOM 3619 O O . GLU B 1 98 ? 2 10.922 11.805 1 97 98 GLU B O 1
ATOM 3624 N N . LEU B 1 99 ? 1.967 12.453 10.188 1 98.5 99 LEU B N 1
ATOM 3625 C CA . LEU B 1 99 ? 1.036 13.312 10.914 1 98.5 99 LEU B CA 1
ATOM 3626 C C . LEU B 1 99 ? -0.295 12.609 11.141 1 98.5 99 LEU B C 1
ATOM 3628 O O . LEU B 1 99 ? -0.838 12.641 12.25 1 98.5 99 LEU B O 1
ATOM 3632 N N . ASN B 1 100 ? -0.81 11.945 10.133 1 98.5 100 ASN B N 1
ATOM 3633 C CA . ASN B 1 100 ? -2.115 11.312 10.273 1 98.5 100 ASN B CA 1
ATOM 3634 C C . ASN B 1 100 ? -2.035 10.047 11.133 1 98.5 100 ASN B C 1
ATOM 3636 O O . ASN B 1 100 ? -3 9.688 11.805 1 98.5 100 ASN B O 1
ATOM 3640 N N . THR B 1 101 ? -0.883 9.367 11.125 1 97.19 101 THR B N 1
ATOM 3641 C CA . THR B 1 101 ? -0.702 8.242 12.031 1 97.19 101 THR B CA 1
ATOM 3642 C C . THR B 1 101 ? -0.65 8.711 13.477 1 97.19 101 THR B C 1
ATOM 3644 O O . THR B 1 101 ? -1.279 8.109 14.352 1 97.19 101 THR B O 1
ATOM 3647 N N . LEU B 1 102 ? 0.073 9.719 13.734 1 98.38 102 LEU B N 1
ATOM 3648 C CA . LEU B 1 102 ? 0.147 10.289 15.078 1 98.38 102 LEU B CA 1
ATOM 3649 C C . LEU B 1 102 ? -1.218 10.805 15.523 1 98.38 102 LEU B C 1
ATOM 3651 O O . LEU B 1 102 ? -1.619 10.586 16.672 1 98.38 102 LEU B O 1
ATOM 3655 N N . PHE B 1 103 ? -1.86 11.422 14.633 1 98.75 103 PHE B N 1
ATOM 3656 C CA . PHE B 1 103 ? -3.172 11.992 14.906 1 98.75 103 PHE B CA 1
ATOM 3657 C C . PHE B 1 103 ? -4.18 10.906 15.258 1 98.75 103 PHE B C 1
ATOM 3659 O O . PHE B 1 103 ? -4.977 11.062 16.188 1 98.75 103 PHE B O 1
ATOM 3666 N N . THR B 1 104 ? -4.188 9.828 14.508 1 98.31 104 THR B N 1
ATOM 3667 C CA . THR B 1 104 ? -5.09 8.719 14.797 1 98.31 104 THR B CA 1
ATOM 3668 C C . THR B 1 104 ? -4.859 8.18 16.203 1 98.31 104 THR B C 1
ATOM 3670 O O . THR B 1 104 ? -5.809 7.836 16.906 1 98.31 104 THR B O 1
ATOM 3673 N N . ALA B 1 105 ? -3.648 8.062 16.641 1 98.06 105 ALA B N 1
ATOM 3674 C CA . ALA B 1 105 ? -3.309 7.594 17.969 1 98.06 105 ALA B CA 1
ATOM 3675 C C . ALA B 1 105 ? -3.861 8.531 19.047 1 98.06 105 ALA B C 1
ATOM 3677 O O . ALA B 1 105 ? -4.398 8.078 20.062 1 98.06 105 ALA B O 1
ATOM 3678 N N . LEU B 1 106 ? -3.723 9.828 18.797 1 98.75 106 LEU B N 1
ATOM 3679 C CA . LEU B 1 106 ? -4.242 10.812 19.734 1 98.75 106 LEU B CA 1
ATOM 3680 C C . LEU B 1 106 ? -5.758 10.703 19.859 1 98.75 106 LEU B C 1
ATOM 3682 O O . LEU B 1 106 ? -6.289 10.625 20.969 1 98.75 106 LEU B O 1
ATOM 3686 N N . LEU B 1 107 ? -6.422 10.695 18.703 1 98.69 107 LEU B N 1
ATOM 3687 C CA . LEU B 1 107 ? -7.883 10.656 18.703 1 98.69 107 LEU B CA 1
ATOM 3688 C C . LEU B 1 107 ? -8.398 9.398 19.391 1 98.69 107 LEU B C 1
ATOM 3690 O O . LEU B 1 107 ? -9.359 9.453 20.156 1 98.69 107 LEU B O 1
ATOM 3694 N N . ALA B 1 108 ? -7.734 8.32 19.078 1 97.94 108 ALA B N 1
ATOM 3695 C CA . ALA B 1 108 ? -8.125 7.066 19.734 1 97.94 108 ALA B CA 1
ATOM 3696 C C . ALA B 1 108 ? -7.965 7.156 21.25 1 97.94 108 ALA B C 1
ATOM 3698 O O . ALA B 1 108 ? -8.844 6.723 22 1 97.94 108 ALA B O 1
ATOM 3699 N N . ALA B 1 109 ? -6.879 7.664 21.688 1 97.94 109 ALA B N 1
ATOM 3700 C CA . ALA B 1 109 ? -6.605 7.793 23.125 1 97.94 109 ALA B CA 1
ATOM 3701 C C . ALA B 1 109 ? -7.641 8.688 23.797 1 97.94 109 ALA B C 1
ATOM 3703 O O . ALA B 1 109 ? -7.973 8.484 24.969 1 97.94 109 ALA B O 1
ATOM 3704 N N . LEU B 1 110 ? -8.156 9.648 23.094 1 98.06 110 LEU B N 1
ATOM 3705 C CA . LEU B 1 110 ? -9.148 10.578 23.625 1 98.06 110 LEU B CA 1
ATOM 3706 C C . LEU B 1 110 ? -10.539 9.961 23.609 1 98.06 110 LEU B C 1
ATOM 3708 O O . LEU B 1 110 ? -11.492 10.555 24.125 1 98.06 110 LEU B O 1
ATOM 3712 N N . GLY B 1 111 ? -10.656 8.844 22.938 1 97.06 111 GLY B N 1
ATOM 3713 C CA . GLY B 1 111 ? -11.922 8.117 23 1 97.06 111 GLY B CA 1
ATOM 3714 C C . GLY B 1 111 ? -12.727 8.219 21.719 1 97.06 111 GLY B C 1
ATOM 3715 O O . GLY B 1 111 ? -13.875 7.77 21.672 1 97.06 111 GLY B O 1
ATOM 3716 N N . TYR B 1 112 ? -12.203 8.797 20.703 1 97.94 112 TYR B N 1
ATOM 3717 C CA . TYR B 1 112 ? -12.906 8.828 19.422 1 97.94 112 TYR B CA 1
ATOM 3718 C C . TYR B 1 112 ? -12.914 7.453 18.766 1 97.94 112 TYR B C 1
ATOM 3720 O O . TYR B 1 112 ? -11.953 6.688 18.906 1 97.94 112 TYR B O 1
ATOM 3728 N N . THR B 1 113 ? -13.992 7.09 18.094 1 96.88 113 THR B N 1
ATOM 3729 C CA . THR B 1 113 ? -13.992 5.969 17.156 1 96.88 113 THR B CA 1
ATOM 3730 C C . THR B 1 113 ? -13.352 6.371 15.828 1 96.88 113 THR B C 1
ATOM 3732 O O . THR B 1 113 ? -14 6.992 14.984 1 96.88 113 THR B O 1
ATOM 3735 N N . VAL B 1 114 ? -12.117 6.023 15.711 1 98.19 114 VAL B N 1
ATOM 3736 C CA . VAL B 1 114 ? -11.328 6.547 14.602 1 98.19 114 VAL B CA 1
ATOM 3737 C C . VAL B 1 114 ? -10.539 5.414 13.953 1 98.19 114 VAL B C 1
ATOM 3739 O O . VAL B 1 114 ? -10.148 4.453 14.625 1 98.19 114 VAL B O 1
ATOM 3742 N N . TRP B 1 115 ? -10.336 5.488 12.633 1 97.69 115 TRP B N 1
ATOM 3743 C CA . TRP B 1 115 ? -9.422 4.609 11.922 1 97.69 115 TRP B CA 1
ATOM 3744 C C . TRP B 1 115 ? -8.812 5.316 10.719 1 97.69 115 TRP B C 1
ATOM 3746 O O . TRP B 1 115 ? -9.312 6.355 10.281 1 97.69 115 TRP B O 1
ATOM 3756 N N . MET B 1 116 ? -7.699 4.816 10.273 1 97.5 116 MET B N 1
ATOM 3757 C CA . MET B 1 116 ? -7.051 5.359 9.086 1 97.5 116 MET B CA 1
ATOM 3758 C C . MET B 1 116 ? -7.582 4.691 7.82 1 97.5 116 MET B C 1
ATOM 3760 O O . MET B 1 116 ? -7.867 3.492 7.82 1 97.5 116 MET B O 1
ATOM 3764 N N . ALA B 1 117 ? -7.672 5.441 6.82 1 97.81 117 ALA B N 1
ATOM 3765 C CA . ALA B 1 117 ? -8.078 4.938 5.512 1 97.81 117 ALA B CA 1
ATOM 3766 C C . ALA B 1 117 ? -7.066 5.324 4.438 1 97.81 117 ALA B C 1
ATOM 3768 O O . ALA B 1 117 ? -6.5 6.418 4.477 1 97.81 117 ALA B O 1
ATOM 3769 N N . PRO B 1 118 ? -6.832 4.426 3.494 1 97.19 118 PRO B N 1
ATOM 3770 C CA . PRO B 1 118 ? -5.914 4.75 2.398 1 97.19 118 PRO B CA 1
ATOM 3771 C C . PRO B 1 118 ? -6.477 5.801 1.447 1 97.19 118 PRO B C 1
ATOM 3773 O O . PRO B 1 118 ? -7.664 5.762 1.11 1 97.19 118 PRO B O 1
ATOM 3776 N N . ALA B 1 119 ? -5.676 6.691 1.073 1 97.75 119 ALA B N 1
ATOM 3777 C CA . ALA B 1 119 ? -6.062 7.738 0.134 1 97.75 119 ALA B CA 1
ATOM 3778 C C . ALA B 1 119 ? -5.094 7.809 -1.044 1 97.75 119 ALA B C 1
ATOM 3780 O O . ALA B 1 119 ? -3.883 7.656 -0.87 1 97.75 119 ALA B O 1
ATOM 3781 N N . ARG B 1 120 ? -5.641 7.98 -2.213 1 95.69 120 ARG B N 1
ATOM 3782 C CA . ARG B 1 120 ? -4.875 8.047 -3.455 1 95.69 120 ARG B CA 1
ATOM 3783 C C . ARG B 1 120 ? -4.887 9.453 -4.035 1 95.69 120 ARG B C 1
ATOM 3785 O O . ARG B 1 120 ? -5.922 9.93 -4.5 1 95.69 120 ARG B O 1
ATOM 3792 N N . VAL B 1 121 ? -3.771 10.07 -4.043 1 94.12 121 VAL B N 1
ATOM 3793 C CA . VAL B 1 121 ? -3.635 11.461 -4.461 1 94.12 121 VAL B CA 1
ATOM 3794 C C . VAL B 1 121 ? -3.816 11.562 -5.973 1 94.12 121 VAL B C 1
ATOM 3796 O O . VAL B 1 121 ? -3.307 10.727 -6.727 1 94.12 121 VAL B O 1
ATOM 3799 N N . ALA B 1 122 ? -4.488 12.602 -6.391 1 92.81 122 ALA B N 1
ATOM 3800 C CA . ALA B 1 122 ? -4.684 12.844 -7.816 1 92.81 122 ALA B CA 1
ATOM 3801 C C . ALA B 1 122 ? -3.359 13.172 -8.5 1 92.81 122 ALA B C 1
ATOM 3803 O O . ALA B 1 122 ? -2.572 13.977 -7.996 1 92.81 122 ALA B O 1
ATOM 3804 N N . LEU B 1 123 ? -3.146 12.594 -9.656 1 86.69 123 LEU B N 1
ATOM 3805 C CA . LEU B 1 123 ? -1.931 12.836 -10.43 1 86.69 123 LEU B CA 1
ATOM 3806 C C . LEU B 1 123 ? -1.795 14.312 -10.781 1 86.69 123 LEU B C 1
ATOM 3808 O O . LEU B 1 123 ? -0.682 14.836 -10.859 1 86.69 123 LEU B O 1
ATOM 3812 N N . SER B 1 124 ? -2.943 14.938 -10.961 1 85.38 124 SER B N 1
ATOM 3813 C CA . SER B 1 124 ? -2.984 16.328 -11.391 1 85.38 124 SER B CA 1
ATOM 3814 C C . SER B 1 124 ? -2.381 17.25 -10.336 1 85.38 124 SER B C 1
ATOM 3816 O O . SER B 1 124 ? -2.072 18.406 -10.625 1 85.38 124 SER B O 1
ATOM 3818 N N . GLN B 1 125 ? -2.246 16.812 -9.164 1 85.75 125 GLN B N 1
ATOM 3819 C CA . GLN B 1 125 ? -1.645 17.625 -8.109 1 85.75 125 GLN B CA 1
ATOM 3820 C C . GLN B 1 125 ? -0.136 17.734 -8.297 1 85.75 125 GLN B C 1
ATOM 3822 O O . GLN B 1 125 ? 0.493 18.656 -7.754 1 85.75 125 GLN B O 1
ATOM 3827 N N . TRP B 1 126 ? 0.368 16.828 -9.078 1 75.81 126 TRP B N 1
ATOM 3828 C CA . TRP B 1 126 ? 1.818 16.844 -9.234 1 75.81 126 TRP B CA 1
ATOM 3829 C C . TRP B 1 126 ? 2.201 16.953 -10.703 1 75.81 126 TRP B C 1
ATOM 3831 O O . TRP B 1 126 ? 3.324 17.359 -11.031 1 75.81 126 TRP B O 1
ATOM 3841 N N . TYR B 1 127 ? 1.255 16.438 -11.508 1 65.62 127 TYR B N 1
ATOM 3842 C CA . TYR B 1 127 ? 1.557 16.406 -12.93 1 65.62 127 TYR B CA 1
ATOM 3843 C C . TYR B 1 127 ? 0.529 17.219 -13.719 1 65.62 127 TYR B C 1
ATOM 3845 O O . TYR B 1 127 ? -0.656 17.219 -13.375 1 65.62 127 TYR B O 1
ATOM 3853 N N . LYS B 1 128 ? 1.032 18.172 -14.484 1 59.56 128 LYS B N 1
ATOM 3854 C CA . LYS B 1 128 ? 0.098 18.812 -15.398 1 59.56 128 LYS B CA 1
ATOM 3855 C C . LYS B 1 128 ? -0.129 17.953 -16.641 1 59.56 128 LYS B C 1
ATOM 3857 O O . LYS B 1 128 ? 0.802 17.703 -17.406 1 59.56 128 LYS B O 1
ATOM 3862 N N . PRO B 1 129 ? -1.26 17.25 -16.719 1 52 129 PRO B N 1
ATOM 3863 C CA . PRO B 1 129 ? -1.452 16.406 -17.891 1 52 129 PRO B CA 1
ATOM 3864 C C . PRO B 1 129 ? -1.406 17.188 -19.203 1 52 129 PRO B C 1
ATOM 3866 O O . PRO B 1 129 ? -1.866 18.328 -19.25 1 52 129 PRO B O 1
ATOM 3869 N N . SER B 1 130 ? -0.27 16.953 -20 1 46.72 130 SER B N 1
ATOM 3870 C CA . SER B 1 130 ? -0.257 17.641 -21.297 1 46.72 130 SER B CA 1
ATOM 3871 C C . SER B 1 130 ? -1.633 17.609 -21.953 1 46.72 130 SER B C 1
ATOM 3873 O O . SER B 1 130 ? -2.064 18.594 -22.547 1 46.72 130 SER B O 1
ATOM 3875 N N . THR B 1 131 ? -1.859 16.406 -22.531 1 47.84 131 THR B N 1
ATOM 3876 C CA . THR B 1 131 ? -3.062 16.25 -23.328 1 47.84 131 THR B CA 1
ATOM 3877 C C . THR B 1 131 ? -4.297 16.109 -22.438 1 47.84 131 THR B C 1
ATOM 3879 O O . THR B 1 131 ? -4.18 15.844 -21.25 1 47.84 131 THR B O 1
ATOM 3882 N N . GLY B 1 132 ? -5.609 16.266 -22.812 1 49.59 132 GLY B N 1
ATOM 3883 C CA . GLY B 1 132 ? -6.918 16.219 -22.172 1 49.59 132 GLY B CA 1
ATOM 3884 C C . GLY B 1 132 ? -6.891 15.547 -20.812 1 49.59 132 GLY B C 1
ATOM 3885 O O . GLY B 1 132 ? -5.965 14.797 -20.5 1 49.59 132 GLY B O 1
ATOM 3886 N N . ALA B 1 133 ? -7.688 16.172 -19.75 1 53.22 133 ALA B N 1
ATOM 3887 C CA . ALA B 1 133 ? -7.727 16.062 -18.281 1 53.22 133 ALA B CA 1
ATOM 3888 C C . ALA B 1 133 ? -7.969 14.617 -17.859 1 53.22 133 ALA B C 1
ATOM 3890 O O . ALA B 1 133 ? -9.109 14.156 -17.812 1 53.22 133 ALA B O 1
ATOM 3891 N N . MET B 1 134 ? -7.184 13.57 -18.234 1 62.66 134 MET B N 1
ATOM 3892 C CA . MET B 1 134 ? -7.617 12.273 -17.703 1 62.66 134 MET B CA 1
ATOM 3893 C C . MET B 1 134 ? -7.449 12.211 -16.188 1 62.66 134 MET B C 1
ATOM 3895 O O . MET B 1 134 ? -6.398 12.586 -15.664 1 62.66 134 MET B O 1
ATOM 3899 N N . ARG B 1 135 ? -8.586 12.039 -15.508 1 84.38 135 ARG B N 1
ATOM 3900 C CA . ARG B 1 135 ? -8.625 11.758 -14.078 1 84.38 135 ARG B CA 1
ATOM 3901 C C . ARG B 1 135 ? -7.809 10.508 -13.742 1 84.38 135 ARG B C 1
ATOM 3903 O O . ARG B 1 135 ? -7.961 9.477 -14.398 1 84.38 135 ARG B O 1
ATOM 3910 N N . GLY B 1 136 ? -6.785 10.734 -12.969 1 87.94 136 GLY B N 1
ATOM 3911 C CA . GLY B 1 136 ? -5.949 9.641 -12.508 1 87.94 136 GLY B CA 1
ATOM 3912 C C . GLY B 1 136 ? -5.395 9.859 -11.117 1 87.94 136 GLY B C 1
ATOM 3913 O O . GLY B 1 136 ? -5.305 10.992 -10.648 1 87.94 136 GLY B O 1
ATOM 3914 N N . PHE B 1 137 ? -5.113 8.742 -10.516 1 92.25 137 PHE B N 1
ATOM 3915 C CA . PHE B 1 137 ? -4.641 8.789 -9.133 1 92.25 137 PHE B CA 1
ATOM 3916 C C . PHE B 1 137 ? -3.418 7.895 -8.953 1 92.25 137 PHE B C 1
ATOM 3918 O O . PHE B 1 137 ? -3.262 6.895 -9.656 1 92.25 137 PHE B O 1
ATOM 3925 N N . PHE B 1 138 ? -2.562 8.281 -8.016 1 90.62 138 PHE B N 1
ATOM 3926 C CA . PHE B 1 138 ? -1.51 7.387 -7.547 1 90.62 138 PHE B CA 1
ATOM 3927 C C . PHE B 1 138 ? -2.096 6.242 -6.73 1 90.62 138 PHE B C 1
ATOM 3929 O O . PHE B 1 138 ? -3.299 6.215 -6.465 1 90.62 138 PHE B O 1
ATOM 3936 N N . GLY B 1 139 ? -1.224 5.23 -6.457 1 92.94 139 GLY B N 1
ATOM 3937 C CA . GLY B 1 139 ? -1.613 4.316 -5.395 1 92.94 139 GLY B CA 1
ATOM 3938 C C . GLY B 1 139 ? -1.815 5.008 -4.059 1 92.94 139 GLY B C 1
ATOM 3939 O O . GLY B 1 139 ? -1.821 6.238 -3.986 1 92.94 139 GLY B O 1
ATOM 3940 N N . ALA B 1 140 ? -2.051 4.262 -3.049 1 94.75 140 ALA B N 1
ATOM 3941 C CA . ALA B 1 140 ? -2.359 4.812 -1.732 1 94.75 140 ALA B CA 1
ATOM 3942 C C . ALA B 1 140 ? -1.107 5.379 -1.068 1 94.75 140 ALA B C 1
ATOM 3944 O O . ALA B 1 140 ? -0.543 4.762 -0.163 1 94.75 140 ALA B O 1
ATOM 3945 N N . ILE B 1 141 ? -0.794 6.625 -1.442 1 93.56 141 ILE B N 1
ATOM 3946 C CA . ILE B 1 141 ? 0.417 7.242 -0.91 1 93.56 141 ILE B CA 1
ATOM 3947 C C . ILE B 1 141 ? 0.045 8.328 0.093 1 93.56 141 ILE B C 1
ATOM 3949 O O . ILE B 1 141 ? 0.881 9.164 0.454 1 93.56 141 ILE B O 1
ATOM 3953 N N . HIS B 1 142 ? -1.141 8.469 0.446 1 96.25 142 HIS B N 1
ATOM 3954 C CA . HIS B 1 142 ? -1.694 9.297 1.507 1 96.25 142 HIS B CA 1
ATOM 3955 C C . HIS B 1 142 ? -2.645 8.5 2.395 1 96.25 142 HIS B C 1
ATOM 3957 O O . HIS B 1 142 ? -3.016 7.375 2.059 1 96.25 142 HIS B O 1
ATOM 3963 N N . CYS B 1 143 ? -2.863 8.93 3.598 1 97.38 143 CYS B N 1
ATOM 3964 C CA . CYS B 1 143 ? -3.873 8.359 4.48 1 97.38 143 CYS B CA 1
ATOM 3965 C C . CYS B 1 143 ? -4.676 9.453 5.172 1 97.38 143 CYS B C 1
ATOM 3967 O O . CYS B 1 143 ? -4.195 10.578 5.336 1 97.38 143 CYS B O 1
ATOM 3969 N N . VAL B 1 144 ? -5.859 9.117 5.461 1 98.75 144 VAL B N 1
ATOM 3970 C CA . VAL B 1 144 ? -6.734 10.039 6.168 1 98.75 144 VAL B CA 1
ATOM 3971 C C . VAL B 1 144 ? -7.352 9.352 7.383 1 98.75 144 VAL B C 1
ATOM 3973 O O . VAL B 1 144 ? -7.305 8.117 7.492 1 98.75 144 VAL B O 1
ATOM 3976 N N . ASN B 1 145 ? -7.832 10.133 8.289 1 98.75 145 ASN B N 1
ATOM 3977 C CA . ASN B 1 145 ? -8.594 9.586 9.406 1 98.75 145 ASN B CA 1
ATOM 3978 C C . ASN B 1 145 ? -10.094 9.711 9.18 1 98.75 145 ASN B C 1
ATOM 3980 O O . ASN B 1 145 ? -10.57 10.734 8.688 1 98.75 145 ASN B O 1
ATOM 3984 N N . LEU B 1 146 ? -10.773 8.695 9.406 1 98.69 146 LEU B N 1
ATOM 3985 C CA . LEU B 1 146 ? -12.234 8.695 9.469 1 98.69 146 LEU B CA 1
ATOM 3986 C C . LEU B 1 146 ? -12.719 8.539 10.906 1 98.69 146 LEU B C 1
ATOM 3988 O O . LEU B 1 146 ? -12.195 7.707 11.656 1 98.69 146 LEU B O 1
ATOM 3992 N N . VAL B 1 147 ? -13.625 9.367 11.281 1 98.56 147 VAL B N 1
ATOM 3993 C CA . VAL B 1 147 ? -14.148 9.383 12.641 1 98.56 147 VAL B CA 1
ATOM 3994 C C . VAL B 1 147 ? -15.664 9.164 12.617 1 98.56 147 VAL B C 1
ATOM 3996 O O . VAL B 1 147 ? -16.375 9.82 11.852 1 98.56 147 VAL B O 1
ATOM 3999 N N . GLU B 1 148 ? -16.094 8.242 13.383 1 96.94 148 GLU B N 1
ATOM 4000 C CA . GLU B 1 148 ? -17.516 7.914 13.438 1 96.94 148 GLU B CA 1
ATOM 4001 C C . GLU B 1 148 ? -18.156 8.477 14.703 1 96.94 148 GLU B C 1
ATOM 4003 O O . GLU B 1 148 ? -17.641 8.305 15.805 1 96.94 148 GLU B O 1
ATOM 4008 N N . PHE B 1 149 ? -19.188 9.227 14.484 1 95.12 149 PHE B N 1
ATOM 4009 C CA . PHE B 1 149 ? -20.031 9.703 15.578 1 95.12 149 PHE B CA 1
ATOM 4010 C C . PHE B 1 149 ? -21.422 9.094 15.5 1 95.12 149 PHE B C 1
ATOM 4012 O O . PHE B 1 149 ? -21.875 8.703 14.422 1 95.12 149 PHE B O 1
ATOM 4019 N N . CYS B 1 150 ? -21.984 8.867 16.609 1 89.06 150 CYS B N 1
ATOM 4020 C CA . CYS B 1 150 ? -23.391 8.5 16.641 1 89.06 150 CYS B CA 1
ATOM 4021 C C . CYS B 1 150 ? -24.281 9.734 16.656 1 89.06 150 CYS B C 1
ATOM 4023 O O . CYS B 1 150 ? -24.125 10.602 17.516 1 89.06 150 CYS B O 1
ATOM 4025 N N . ASP B 1 151 ? -25.078 9.797 15.602 1 78 151 ASP B N 1
ATOM 4026 C CA . ASP B 1 151 ? -26.016 10.93 15.57 1 78 151 ASP B CA 1
ATOM 4027 C C . ASP B 1 151 ? -26.922 10.914 16.781 1 78 151 ASP B C 1
ATOM 4029 O O . ASP B 1 151 ? -27.562 9.906 17.078 1 78 151 ASP B O 1
ATOM 4033 N N . ALA B 1 152 ? -26.922 12.031 17.422 1 72.62 152 ALA B N 1
ATOM 4034 C CA . ALA B 1 152 ? -27.672 12.109 18.672 1 72.62 152 ALA B CA 1
ATOM 4035 C C . ALA B 1 152 ? -29.172 11.969 18.422 1 72.62 152 ALA B C 1
ATOM 4037 O O . ALA B 1 152 ? -29.906 11.414 19.25 1 72.62 152 ALA B O 1
ATOM 4038 N N . GLU B 1 153 ? -29.594 12.43 17.297 1 73.94 153 GLU B N 1
ATOM 4039 C CA . GLU B 1 153 ? -31.031 12.438 17 1 73.94 153 GLU B CA 1
ATOM 4040 C C . GLU B 1 153 ? -31.484 11.102 16.438 1 73.94 153 GLU B C 1
ATOM 4042 O O . GLU B 1 153 ? -32.5 10.547 16.859 1 73.94 153 GLU B O 1
ATOM 4047 N N . THR B 1 154 ? -30.781 10.508 15.508 1 80.38 154 THR B N 1
ATOM 4048 C CA . THR B 1 154 ? -31.219 9.344 14.758 1 80.38 154 THR B CA 1
ATOM 4049 C C . THR B 1 154 ? -30.578 8.07 15.305 1 80.38 154 THR B C 1
ATOM 4051 O O . THR B 1 154 ? -31.062 6.965 15.023 1 80.38 154 THR B O 1
ATOM 4054 N N . GLY B 1 155 ? -29.5 8.281 16.094 1 82.62 155 GLY B N 1
ATOM 4055 C CA . GLY B 1 155 ? -28.781 7.129 16.594 1 82.62 155 GLY B CA 1
ATOM 4056 C C . GLY B 1 155 ? -27.953 6.434 15.516 1 82.62 155 GLY B C 1
ATOM 4057 O O . GLY B 1 155 ? -27.344 5.398 15.773 1 82.62 155 GLY B O 1
ATOM 4058 N N . LYS B 1 156 ? -28.016 7.051 14.328 1 87.69 156 LYS B N 1
ATOM 4059 C CA . LYS B 1 156 ? -27.297 6.426 13.219 1 87.69 156 LYS B CA 1
ATOM 4060 C C . LYS B 1 156 ? -25.844 6.895 13.164 1 87.69 156 LYS B C 1
ATOM 4062 O O . LYS B 1 156 ? -25.531 8.016 13.57 1 87.69 156 LYS B O 1
ATOM 4067 N N . PRO B 1 157 ? -25 6.016 12.695 1 91.12 157 PRO B N 1
ATOM 4068 C CA . PRO B 1 157 ? -23.594 6.41 12.578 1 91.12 157 PRO B CA 1
ATOM 4069 C C . PRO B 1 157 ? -23.344 7.418 11.453 1 91.12 157 PRO B C 1
ATOM 4071 O O . PRO B 1 157 ? -23.969 7.332 10.398 1 91.12 157 PRO B O 1
ATOM 4074 N N . GLN B 1 158 ? -22.641 8.477 11.789 1 93.44 158 GLN B N 1
ATOM 4075 C CA . GLN B 1 158 ? -22.141 9.453 10.82 1 93.44 158 GLN B CA 1
ATOM 4076 C C . GLN B 1 158 ? -20.625 9.5 10.812 1 93.44 158 GLN B C 1
ATOM 4078 O O . GLN B 1 158 ? -20 9.734 11.844 1 93.44 158 GLN B O 1
ATOM 4083 N N . ILE B 1 159 ? -20.094 9.195 9.617 1 96.19 159 ILE B N 1
ATOM 4084 C CA . ILE B 1 159 ? -18.641 9.18 9.492 1 96.19 159 ILE B CA 1
ATOM 4085 C C . ILE B 1 159 ? -18.156 10.531 8.969 1 96.19 159 ILE B C 1
ATOM 4087 O O . ILE B 1 159 ? -18.781 11.125 8.094 1 96.19 159 ILE B O 1
ATOM 4091 N N . TYR B 1 160 ? -17.016 11.039 9.516 1 97.75 160 TYR B N 1
ATOM 4092 C CA . TYR B 1 160 ? -16.391 12.289 9.109 1 97.75 160 TYR B CA 1
ATOM 4093 C C . TYR B 1 160 ? -14.969 12.047 8.609 1 97.75 160 TYR B C 1
ATOM 4095 O O . TYR B 1 160 ? -14.234 11.234 9.18 1 97.75 160 TYR B O 1
ATOM 4103 N N . LEU B 1 161 ? -14.609 12.742 7.508 1 98.56 161 LEU B N 1
ATOM 4104 C CA . LEU B 1 161 ? -13.219 12.836 7.07 1 98.56 161 LEU B CA 1
ATOM 4105 C C . LEU B 1 161 ? -12.438 13.797 7.957 1 98.56 161 LEU B C 1
ATOM 4107 O O . LEU B 1 161 ? -12.852 14.945 8.141 1 98.56 161 LEU B O 1
ATOM 4111 N N . ALA B 1 162 ? -11.406 13.398 8.555 1 98.81 162 ALA B N 1
ATOM 4112 C CA . ALA B 1 162 ? -10.453 14.227 9.289 1 98.81 162 ALA B CA 1
ATOM 4113 C C . ALA B 1 162 ? -9.039 14.055 8.742 1 98.81 162 ALA B C 1
ATOM 4115 O O . ALA B 1 162 ? -8.445 12.977 8.867 1 98.81 162 ALA B O 1
ATOM 4116 N N . ASP B 1 163 ? -8.547 15.047 8.164 1 98.75 163 ASP B N 1
ATOM 4117 C CA . ASP B 1 163 ? -7.223 15.039 7.547 1 98.75 163 ASP B CA 1
ATOM 4118 C C . ASP B 1 163 ? -6.406 16.25 7.977 1 98.75 163 ASP B C 1
ATOM 4120 O O . ASP B 1 163 ? -6.828 17.391 7.77 1 98.75 163 ASP B O 1
ATOM 4124 N N . ILE B 1 164 ? -5.215 16 8.508 1 98.5 164 ILE B N 1
ATOM 4125 C CA . ILE B 1 164 ? -4.371 17.094 8.969 1 98.5 164 ILE B CA 1
ATOM 4126 C C . ILE B 1 164 ? -3.023 17.047 8.25 1 98.5 164 ILE B C 1
ATOM 4128 O O . ILE B 1 164 ? -2.064 17.703 8.672 1 98.5 164 ILE B O 1
ATOM 4132 N N . GLY B 1 165 ? -2.938 16.172 7.199 1 97.81 165 GLY B N 1
ATOM 4133 C CA . GLY B 1 165 ? -1.607 15.914 6.672 1 97.81 165 GLY B CA 1
ATOM 4134 C C . GLY B 1 165 ? -1.509 16.141 5.172 1 97.81 165 GLY B C 1
ATOM 4135 O O . GLY B 1 165 ? -0.583 15.648 4.527 1 97.81 165 GLY B O 1
ATOM 4136 N N . TYR B 1 166 ? -2.4 16.844 4.539 1 96.38 166 TYR B N 1
ATOM 4137 C CA . TYR B 1 166 ? -2.359 16.969 3.088 1 96.38 166 TYR B CA 1
ATOM 4138 C C . TYR B 1 166 ? -1.481 18.125 2.658 1 96.38 166 TYR B C 1
ATOM 4140 O O . TYR B 1 166 ? -0.966 18.156 1.538 1 96.38 166 TYR B O 1
ATOM 4148 N N . GLY B 1 167 ? -1.317 19.156 3.445 1 94.25 167 GLY B N 1
ATOM 4149 C CA . GLY B 1 167 ? -0.512 20.312 3.09 1 94.25 167 GLY B CA 1
ATOM 4150 C C . GLY B 1 167 ? -1.334 21.578 2.873 1 94.25 167 GLY B C 1
ATOM 4151 O O . GLY B 1 167 ? -2.258 21.859 3.639 1 94.25 167 GLY B O 1
ATOM 4152 N N . HIS B 1 168 ? -0.97 22.375 1.858 1 92 168 HIS B N 1
ATOM 4153 C CA . HIS B 1 168 ? -1.504 23.719 1.756 1 92 168 HIS B CA 1
ATOM 4154 C C . HIS B 1 168 ? -2.957 23.719 1.298 1 92 168 HIS B C 1
ATOM 4156 O O . HIS B 1 168 ? -3.67 24.703 1.445 1 92 168 HIS B O 1
ATOM 4162 N N . LYS B 1 169 ? -3.445 22.625 0.784 1 96.06 169 LYS B N 1
ATOM 4163 C CA . LYS B 1 169 ? -4.84 22.516 0.368 1 96.06 169 LYS B CA 1
ATOM 4164 C C . LYS B 1 169 ? -5.645 21.672 1.343 1 96.06 169 LYS B C 1
ATOM 4166 O O . LYS B 1 169 ? -6.684 21.109 0.978 1 96.06 169 LYS B O 1
ATOM 4171 N N . ASN B 1 170 ? -5.16 21.5 2.508 1 97.38 170 ASN B N 1
ATOM 4172 C CA . ASN B 1 170 ? -5.801 20.672 3.529 1 97.38 170 ASN B CA 1
ATOM 4173 C C . ASN B 1 170 ? -7.145 21.25 3.953 1 97.38 170 ASN B C 1
ATOM 4175 O O . ASN B 1 170 ? -7.332 22.469 3.941 1 97.38 170 ASN B O 1
ATOM 4179 N N . ILE B 1 171 ? -8.102 20.438 4.309 1 98.12 171 ILE B N 1
ATOM 4180 C CA . ILE B 1 171 ? -9.344 20.859 4.941 1 98.12 171 ILE B CA 1
ATOM 4181 C C . ILE B 1 171 ? -9.055 21.422 6.328 1 98.12 171 ILE B C 1
ATOM 4183 O O . ILE B 1 171 ? -8.078 21.031 6.973 1 98.12 171 ILE B O 1
ATOM 4187 N N . LEU B 1 172 ? -9.961 22.281 6.883 1 97.56 172 LEU B N 1
ATOM 4188 C CA . LEU B 1 172 ? -9.734 22.953 8.164 1 97.56 172 LEU B CA 1
ATOM 4189 C C . LEU B 1 172 ? -10.531 22.281 9.273 1 97.56 172 LEU B C 1
ATOM 4191 O O . LEU B 1 172 ? -10.242 22.469 10.461 1 97.56 172 LEU B O 1
ATOM 4195 N N . ALA B 1 173 ? -11.547 21.594 8.867 1 97.81 173 ALA B N 1
ATOM 4196 C CA . ALA B 1 173 ? -12.469 20.938 9.789 1 97.81 173 ALA B CA 1
ATOM 4197 C C . ALA B 1 173 ? -12.961 19.609 9.219 1 97.81 173 ALA B C 1
ATOM 4199 O O . ALA B 1 173 ? -12.844 19.359 8.016 1 97.81 173 ALA B O 1
ATOM 4200 N N . PRO B 1 174 ? -13.422 18.719 10.164 1 98.25 174 PRO B N 1
ATOM 4201 C CA . PRO B 1 174 ? -13.961 17.469 9.633 1 98.25 174 PRO B CA 1
ATOM 4202 C C . PRO B 1 174 ? -15.102 17.672 8.641 1 98.25 174 PRO B C 1
ATOM 4204 O O . PRO B 1 174 ? -15.914 18.594 8.82 1 98.25 174 PRO B O 1
ATOM 4207 N N . ILE B 1 175 ? -15.156 16.859 7.586 1 97.31 175 ILE B N 1
ATOM 4208 C CA . ILE B 1 175 ? -16.219 16.922 6.59 1 97.31 175 ILE B CA 1
ATOM 4209 C C . ILE B 1 175 ? -17.047 15.641 6.656 1 97.31 175 ILE B C 1
ATOM 4211 O O . ILE B 1 175 ? -16.5 14.531 6.609 1 97.31 175 ILE B O 1
ATOM 4215 N N . PRO B 1 176 ? -18.375 15.695 6.777 1 95.38 176 PRO B N 1
ATOM 4216 C CA . PRO B 1 176 ? -19.203 14.492 6.855 1 95.38 176 PRO B CA 1
ATOM 4217 C C . PRO B 1 176 ? -19.281 13.742 5.527 1 95.38 176 PRO B C 1
ATOM 4219 O O . PRO B 1 176 ? -19.328 14.359 4.465 1 95.38 176 PRO B O 1
ATOM 4222 N N . LEU B 1 177 ? -19.156 12.43 5.602 1 95.19 177 LEU B N 1
ATOM 4223 C CA . LEU B 1 177 ? -19.422 11.578 4.449 1 95.19 177 LEU B CA 1
ATOM 4224 C C . LEU B 1 177 ? -20.922 11.406 4.242 1 95.19 177 LEU B C 1
ATOM 4226 O O . LEU B 1 177 ? -21.562 10.625 4.945 1 95.19 177 LEU B O 1
ATOM 4230 N N . VAL B 1 178 ? -21.391 12.133 3.314 1 89.81 178 VAL B N 1
ATOM 4231 C CA . VAL B 1 178 ? -22.828 12.07 3.045 1 89.81 178 VAL B CA 1
ATOM 4232 C C . VAL B 1 178 ? -23.078 11.289 1.762 1 89.81 178 VAL B C 1
ATOM 4234 O O . VAL B 1 178 ? -22.797 11.766 0.663 1 89.81 178 VAL B O 1
ATOM 4237 N N . ARG B 1 179 ? -23.625 10.125 1.844 1 79.81 179 ARG B N 1
ATOM 4238 C CA . ARG B 1 179 ? -23.781 9.203 0.729 1 79.81 179 ARG B CA 1
ATOM 4239 C C . ARG B 1 179 ? -24.875 9.672 -0.229 1 79.81 179 ARG B C 1
ATOM 4241 O O . ARG B 1 179 ? -24.812 9.391 -1.427 1 79.81 179 ARG B O 1
ATOM 4248 N N . SER B 1 180 ? -25.781 10.398 0.211 1 72.12 180 SER B N 1
ATOM 4249 C CA . SER B 1 180 ? -26.922 10.797 -0.597 1 72.12 180 SER B CA 1
ATOM 4250 C C . SER B 1 180 ? -26.609 12.016 -1.452 1 72.12 180 SER B C 1
ATOM 4252 O O . SER B 1 180 ? -27.312 12.32 -2.412 1 72.12 180 SER B O 1
ATOM 4254 N N . ALA B 1 181 ? -25.578 12.711 -1.187 1 61.56 181 ALA B N 1
ATOM 4255 C CA . ALA B 1 181 ? -25.281 13.953 -1.905 1 61.56 181 ALA B CA 1
ATOM 4256 C C . ALA B 1 181 ? -24.359 13.695 -3.088 1 61.56 181 ALA B C 1
ATOM 4258 O O . ALA B 1 181 ? -23.25 13.172 -2.918 1 61.56 181 ALA B O 1
ATOM 4259 N N . PHE B 1 182 ? -24.844 13.727 -4.301 1 62.28 182 PHE B N 1
ATOM 4260 C CA . PHE B 1 182 ? -24.016 13.523 -5.488 1 62.28 182 PHE B CA 1
ATOM 4261 C C . PHE B 1 182 ? -23 14.656 -5.641 1 62.28 182 PHE B C 1
ATOM 4263 O O . PHE B 1 182 ? -21.844 14.414 -5.961 1 62.28 182 PHE B O 1
ATOM 4270 N N . ASP B 1 183 ? -23.422 15.875 -5.395 1 66.81 183 ASP B N 1
ATOM 4271 C CA . ASP B 1 183 ? -22.547 17 -5.688 1 66.81 183 ASP B CA 1
ATOM 4272 C C . ASP B 1 183 ? -21.938 17.578 -4.406 1 66.81 183 ASP B C 1
ATOM 4274 O O . ASP B 1 183 ? -21.172 18.531 -4.453 1 66.81 183 ASP B O 1
ATOM 4278 N N . GLY B 1 184 ? -21.844 16.875 -3.445 1 76.88 184 GLY B N 1
ATOM 4279 C CA . GLY B 1 184 ? -21.281 17.266 -2.16 1 76.88 184 GLY B CA 1
ATOM 4280 C C . GLY B 1 184 ? -21.469 18.734 -1.853 1 76.88 184 GLY B C 1
ATOM 4281 O O . GLY B 1 184 ? -21.359 19.578 -2.746 1 76.88 184 GLY B O 1
ATOM 4282 N N . ASP B 1 185 ? -21.75 19.203 -0.749 1 88.44 185 ASP B N 1
ATOM 4283 C CA . ASP B 1 185 ? -21.781 20.578 -0.269 1 88.44 185 ASP B CA 1
ATOM 4284 C C . ASP B 1 185 ? -20.375 21.125 -0.036 1 88.44 185 ASP B C 1
ATOM 4286 O O . ASP B 1 185 ? -19.5 20.406 0.436 1 88.44 185 ASP B O 1
ATOM 4290 N N . PRO B 1 186 ? -20.234 22.391 -0.451 1 93.75 186 PRO B N 1
ATOM 4291 C CA . PRO B 1 186 ? -18.922 22.984 -0.173 1 93.75 186 PRO B CA 1
ATOM 4292 C C . PRO B 1 186 ? -18.703 23.266 1.312 1 93.75 186 PRO B C 1
ATOM 4294 O O . PRO B 1 186 ? -19.641 23.641 2.02 1 93.75 186 PRO B O 1
ATOM 4297 N N . TYR B 1 187 ? -17.578 23.016 1.755 1 96.12 187 TYR B N 1
ATOM 4298 C CA . TYR B 1 187 ? -17.109 23.344 3.1 1 96.12 187 TYR B CA 1
ATOM 4299 C C . TYR B 1 187 ? -16 24.375 3.055 1 96.12 187 TYR B C 1
ATOM 4301 O O . TYR B 1 187 ? -15.125 24.328 2.189 1 96.12 187 TYR B O 1
ATOM 4309 N N . PRO B 1 188 ? -16.016 25.344 3.947 1 94.94 188 PRO B N 1
ATOM 4310 C CA . PRO B 1 188 ? -15.086 26.469 3.871 1 94.94 188 PRO B CA 1
ATOM 4311 C C . PRO B 1 188 ? -13.656 26.094 4.234 1 94.94 188 PRO B C 1
ATOM 4313 O O . PRO B 1 188 ? -13.438 25.266 5.129 1 94.94 188 PRO B O 1
ATOM 4316 N N . GLY B 1 189 ? -12.695 26.609 3.48 1 94.69 189 GLY B N 1
ATOM 4317 C CA . GLY B 1 189 ? -11.273 26.625 3.816 1 94.69 189 GLY B CA 1
ATOM 4318 C C . GLY B 1 189 ? -10.789 27.984 4.258 1 94.69 189 GLY B C 1
ATOM 4319 O O . GLY B 1 189 ? -11.523 28.734 4.91 1 94.69 189 GLY B O 1
ATOM 4320 N N . VAL B 1 190 ? -9.516 28.219 4.02 1 93.19 190 VAL B N 1
ATOM 4321 C CA . VAL B 1 190 ? -8.969 29.531 4.32 1 93.19 190 VAL B CA 1
ATOM 4322 C C . VAL B 1 190 ? -9.5 30.547 3.312 1 93.19 190 VAL B C 1
ATOM 4324 O O . VAL B 1 190 ? -9.469 30.312 2.104 1 93.19 190 VAL B O 1
ATOM 4327 N N . PHE B 1 191 ? -10.055 31.672 3.824 1 91.56 191 PHE B N 1
ATOM 4328 C CA . PHE B 1 191 ? -10.617 32.75 3.006 1 91.56 191 PHE B CA 1
ATOM 4329 C C . PHE B 1 191 ? -11.672 32.188 2.049 1 91.56 191 PHE B C 1
ATOM 4331 O O . PHE B 1 191 ? -12.688 31.656 2.484 1 91.56 191 PHE B O 1
ATOM 4338 N N . GLU B 1 192 ? -11.383 32.281 0.652 1 91.06 192 GLU B N 1
ATOM 4339 C CA . GLU B 1 192 ? -12.398 31.906 -0.331 1 91.06 192 GLU B CA 1
ATOM 4340 C C . GLU B 1 192 ? -12.25 30.438 -0.749 1 91.06 192 GLU B C 1
ATOM 4342 O O . GLU B 1 192 ? -13 29.953 -1.6 1 91.06 192 GLU B O 1
ATOM 4347 N N . GLU B 1 193 ? -11.289 29.781 -0.167 1 95 193 GLU B N 1
ATOM 4348 C CA . GLU B 1 193 ? -11.094 28.375 -0.505 1 95 193 GLU B CA 1
ATOM 4349 C C . GLU B 1 193 ? -12.281 27.531 -0.052 1 95 193 GLU B C 1
ATOM 4351 O O . GLU B 1 193 ? -12.953 27.875 0.92 1 95 193 GLU B O 1
ATOM 4356 N N . SER B 1 194 ? -12.531 26.469 -0.798 1 96.88 194 SER B N 1
ATOM 4357 C CA . SER B 1 194 ? -13.578 25.531 -0.413 1 96.88 194 SER B CA 1
ATOM 4358 C C . SER B 1 194 ? -13.211 24.094 -0.794 1 96.88 194 SER B C 1
ATOM 4360 O O . SER B 1 194 ? -12.391 23.875 -1.689 1 96.88 194 SER B O 1
ATOM 4362 N N . HIS B 1 195 ? -13.781 23.172 -0.089 1 97.44 195 HIS B N 1
ATOM 4363 C CA . HIS B 1 195 ? -13.656 21.75 -0.354 1 97.44 195 HIS B CA 1
ATOM 4364 C C . HIS B 1 195 ? -15.023 21.094 -0.486 1 97.44 195 HIS B C 1
ATOM 4366 O O . HIS B 1 195 ? -16.016 21.578 0.073 1 97.44 195 HIS B O 1
ATOM 4372 N N . ARG B 1 196 ? -15.07 19.984 -1.169 1 96.56 196 ARG B N 1
ATOM 4373 C CA . ARG B 1 196 ? -16.281 19.172 -1.187 1 96.56 196 ARG B CA 1
ATOM 4374 C C . ARG B 1 196 ? -15.945 17.703 -1.378 1 96.56 196 ARG B C 1
ATOM 4376 O O . ARG B 1 196 ? -14.867 17.359 -1.872 1 96.56 196 ARG B O 1
ATOM 4383 N N . LEU B 1 197 ? -16.828 16.859 -0.923 1 96.69 197 LEU B N 1
ATOM 4384 C CA . LEU B 1 197 ? -16.734 15.422 -1.125 1 96.69 197 LEU B CA 1
ATOM 4385 C C . LEU B 1 197 ? -17.781 14.945 -2.127 1 96.69 197 LEU B C 1
ATOM 4387 O O . LEU B 1 197 ? -18.969 15.227 -1.968 1 96.69 197 LEU B O 1
ATOM 4391 N N . ILE B 1 198 ? -17.297 14.328 -3.135 1 95.19 198 ILE B N 1
ATOM 4392 C CA . ILE B 1 198 ? -18.188 13.664 -4.074 1 95.19 198 ILE B CA 1
ATOM 4393 C C . ILE B 1 198 ? -17.812 12.18 -4.172 1 95.19 198 ILE B C 1
ATOM 4395 O O . ILE B 1 198 ? -16.891 11.719 -3.498 1 95.19 198 ILE B O 1
ATOM 4399 N N . ARG B 1 199 ? -18.578 11.445 -4.91 1 93.94 199 ARG B N 1
ATOM 4400 C CA . ARG B 1 199 ? -18.297 10.031 -5.105 1 93.94 199 ARG B CA 1
ATOM 4401 C C . ARG B 1 199 ? -18.062 9.719 -6.582 1 93.94 199 ARG B C 1
ATOM 4403 O O . ARG B 1 199 ? -18.766 10.234 -7.453 1 93.94 199 ARG B O 1
ATOM 4410 N N . ILE B 1 200 ? -17.031 8.938 -6.805 1 92.06 200 ILE B N 1
ATOM 4411 C CA . ILE B 1 200 ? -16.688 8.547 -8.164 1 92.06 200 ILE B CA 1
ATOM 4412 C C . ILE B 1 200 ? -16.219 7.094 -8.18 1 92.06 200 ILE B C 1
ATOM 4414 O O . ILE B 1 200 ? -15.898 6.531 -7.133 1 92.06 200 ILE B O 1
ATOM 4418 N N . SER B 1 201 ? -16.25 6.52 -9.305 1 92.06 201 SER B N 1
ATOM 4419 C CA . SER B 1 201 ? -15.477 5.312 -9.562 1 92.06 201 SER B CA 1
ATOM 4420 C C . SER B 1 201 ? -14.141 5.641 -10.219 1 92.06 201 SER B C 1
ATOM 4422 O O . SER B 1 201 ? -14.102 6.07 -11.375 1 92.06 201 SER B O 1
ATOM 4424 N N . PRO B 1 202 ? -13.086 5.484 -9.516 1 92.81 202 PRO B N 1
ATOM 4425 C CA . PRO B 1 202 ? -11.797 5.824 -10.125 1 92.81 202 PRO B CA 1
ATOM 4426 C C . PRO B 1 202 ? -11.523 5.027 -11.398 1 92.81 202 PRO B C 1
ATOM 4428 O O . PRO B 1 202 ? -11.82 3.83 -11.461 1 92.81 202 PRO B O 1
ATOM 4431 N N . PRO B 1 203 ? -10.938 5.656 -12.367 1 90.44 203 PRO B N 1
ATOM 4432 C CA . PRO B 1 203 ? -10.703 4.984 -13.648 1 90.44 203 PRO B CA 1
ATOM 4433 C C . PRO B 1 203 ? -9.734 3.805 -13.531 1 90.44 203 PRO B C 1
ATOM 4435 O O . PRO B 1 203 ? -9.758 2.9 -14.367 1 90.44 203 PRO B O 1
ATOM 4438 N N . GLN B 1 204 ? -8.93 3.789 -12.555 1 91.94 204 GLN B N 1
ATOM 4439 C CA . GLN B 1 204 ? -7.926 2.75 -12.375 1 91.94 204 GLN B CA 1
ATOM 4440 C C . GLN B 1 204 ? -8.539 1.483 -11.781 1 91.94 204 GLN B C 1
ATOM 4442 O O . GLN B 1 204 ? -7.902 0.429 -11.766 1 91.94 204 GLN B O 1
ATOM 4447 N N . CYS B 1 205 ? -9.719 1.59 -11.305 1 92.81 205 CYS B N 1
ATOM 4448 C CA . CYS B 1 205 ? -10.398 0.441 -10.719 1 92.81 205 CYS B CA 1
ATOM 4449 C C . CYS B 1 205 ? -11.203 -0.311 -11.773 1 92.81 205 CYS B C 1
ATOM 4451 O O . CYS B 1 205 ? -11.711 0.292 -12.719 1 92.81 205 CYS B O 1
ATOM 4453 N N . ARG B 1 206 ? -11.305 -1.581 -11.586 1 92.81 206 ARG B N 1
ATOM 4454 C CA . ARG B 1 206 ? -12.133 -2.396 -12.469 1 92.81 206 ARG B CA 1
ATOM 4455 C C . ARG B 1 206 ? -13.594 -2.381 -12.016 1 92.81 206 ARG B C 1
ATOM 4457 O O . ARG B 1 206 ? -14.5 -2.359 -12.844 1 92.81 206 ARG B O 1
ATOM 4464 N N . ARG B 1 207 ? -13.727 -2.418 -10.727 1 91.94 207 ARG B N 1
ATOM 4465 C CA . ARG B 1 207 ? -15.078 -2.418 -10.18 1 91.94 207 ARG B CA 1
ATOM 4466 C C . ARG B 1 207 ? -15.695 -1.025 -10.25 1 91.94 207 ARG B C 1
ATOM 4468 O O . ARG B 1 207 ? -14.992 -0.022 -10.117 1 91.94 207 ARG B O 1
ATOM 4475 N N . ALA B 1 208 ? -16.953 -0.964 -10.438 1 87.81 208 ALA B N 1
ATOM 4476 C CA . ALA B 1 208 ? -17.656 0.308 -10.508 1 87.81 208 ALA B CA 1
ATOM 4477 C C . ALA B 1 208 ? -18.031 0.811 -9.117 1 87.81 208 ALA B C 1
ATOM 4479 O O . ALA B 1 208 ? -18.844 1.721 -8.969 1 87.81 208 ALA B O 1
ATOM 4480 N N . GLN B 1 209 ? -17.359 0.306 -8.164 1 89.62 209 GLN B N 1
ATOM 4481 C CA . GLN B 1 209 ? -17.625 0.772 -6.809 1 89.62 209 GLN B CA 1
ATOM 4482 C C . GLN B 1 209 ? -17.25 2.24 -6.645 1 89.62 209 GLN B C 1
ATOM 4484 O O . GLN B 1 209 ? -16.219 2.68 -7.168 1 89.62 209 GLN B O 1
ATOM 4489 N N . LEU B 1 210 ? -18.062 2.938 -5.922 1 91.62 210 LEU B N 1
ATOM 4490 C CA . LEU B 1 210 ? -17.828 4.363 -5.723 1 91.62 210 LEU B CA 1
ATOM 4491 C C . LEU B 1 210 ? -16.844 4.598 -4.574 1 91.62 210 LEU B C 1
ATOM 4493 O O . LEU B 1 210 ? -16.922 3.93 -3.541 1 91.62 210 LEU B O 1
ATOM 4497 N N . HIS B 1 211 ? -15.938 5.473 -4.789 1 94.44 211 HIS B N 1
ATOM 4498 C CA . HIS B 1 211 ? -15 6 -3.801 1 94.44 211 HIS B CA 1
ATOM 4499 C C . HIS B 1 211 ? -15.305 7.461 -3.479 1 94.44 211 HIS B C 1
ATOM 4501 O O . HIS B 1 211 ? -15.922 8.164 -4.277 1 94.44 211 HIS B O 1
ATOM 4507 N N . TRP B 1 212 ? -14.953 7.824 -2.334 1 96.5 212 TRP B N 1
ATOM 4508 C CA . TRP B 1 212 ? -15.016 9.242 -2.008 1 96.5 212 TRP B CA 1
ATOM 4509 C C . TRP B 1 212 ? -13.906 10.016 -2.729 1 96.5 212 TRP B C 1
ATOM 4511 O O . TRP B 1 212 ? -12.781 9.531 -2.836 1 96.5 212 TRP B O 1
ATOM 4521 N N . LEU B 1 213 ? -14.242 11.188 -3.209 1 96.81 213 LEU B N 1
ATOM 4522 C CA . LEU B 1 213 ? -13.289 12.109 -3.822 1 96.81 213 LEU B CA 1
ATOM 4523 C C . LEU B 1 213 ? -13.359 13.484 -3.166 1 96.81 213 LEU B C 1
ATOM 4525 O O . LEU B 1 213 ? -14.406 14.133 -3.193 1 96.81 213 LEU B O 1
ATOM 4529 N N . LEU B 1 214 ? -12.289 13.844 -2.539 1 97.81 214 LEU B N 1
ATOM 4530 C CA . LEU B 1 214 ? -12.188 15.211 -2.043 1 97.81 214 LEU B CA 1
ATOM 4531 C C . LEU B 1 214 ? -11.727 16.156 -3.146 1 97.81 214 LEU B C 1
ATOM 4533 O O . LEU B 1 214 ? -10.727 15.883 -3.822 1 97.81 214 LEU B O 1
ATOM 4537 N N . GLN B 1 215 ? -12.438 17.219 -3.268 1 97 215 GLN B N 1
ATOM 4538 C CA . GLN B 1 215 ? -12.078 18.25 -4.238 1 97 215 GLN B CA 1
ATOM 4539 C C . GLN B 1 215 ? -11.875 19.594 -3.555 1 97 215 GLN B C 1
ATOM 4541 O O . GLN B 1 215 ? -12.359 19.812 -2.443 1 97 215 GLN B O 1
ATOM 4546 N N . TYR B 1 216 ? -11.133 20.469 -4.219 1 97.06 216 TYR B N 1
ATOM 4547 C CA . TYR B 1 216 ? -10.727 21.766 -3.709 1 97.06 216 TYR B CA 1
ATOM 4548 C C . TYR B 1 216 ? -10.898 22.844 -4.77 1 97.06 216 TYR B C 1
ATOM 4550 O O . TYR B 1 216 ? -10.719 22.594 -5.965 1 97.06 216 TYR B O 1
ATOM 4558 N N . ARG B 1 217 ? -11.281 23.984 -4.355 1 96.44 217 ARG B N 1
ATOM 4559 C CA . ARG B 1 217 ? -11.18 25.156 -5.211 1 96.44 217 ARG B CA 1
ATOM 4560 C C . ARG B 1 217 ? -10.656 26.359 -4.43 1 96.44 217 ARG B C 1
ATOM 4562 O O . ARG B 1 217 ? -10.977 26.531 -3.25 1 96.44 217 ARG B O 1
ATOM 4569 N N . SER B 1 218 ? -9.938 27.25 -5.086 1 92.25 218 SER B N 1
ATOM 4570 C CA . SER B 1 218 ? -9.266 28.359 -4.438 1 92.25 218 SER B CA 1
ATOM 4571 C C . SER B 1 218 ? -10.219 29.531 -4.234 1 92.25 218 SER B C 1
ATOM 4573 O O . SER B 1 218 ? -9.992 30.375 -3.365 1 92.25 218 SER B O 1
ATOM 4575 N N . LYS B 1 219 ? -11.18 29.672 -5.062 1 91.44 219 LYS B N 1
ATOM 4576 C CA . LYS B 1 219 ? -12.195 30.703 -4.961 1 91.44 219 LYS B CA 1
ATOM 4577 C C . LYS B 1 219 ? -13.508 30.25 -5.594 1 91.44 219 LYS B C 1
ATOM 4579 O O . LYS B 1 219 ? -13.531 29.328 -6.398 1 91.44 219 LYS B O 1
ATOM 4584 N N . ASP B 1 220 ? -14.422 30.938 -5.125 1 89.19 220 ASP B N 1
ATOM 4585 C CA . ASP B 1 220 ? -15.727 30.625 -5.699 1 89.19 220 ASP B CA 1
ATOM 4586 C C . ASP B 1 220 ? -15.727 30.859 -7.211 1 89.19 220 ASP B C 1
ATOM 4588 O O . ASP B 1 220 ? -15.164 31.828 -7.699 1 89.19 220 ASP B O 1
ATOM 4592 N N . GLY B 1 221 ? -16.297 29.984 -7.945 1 89.94 221 GLY B N 1
ATOM 4593 C CA . GLY B 1 221 ? -16.391 30.094 -9.391 1 89.94 221 GLY B CA 1
ATOM 4594 C C . GLY B 1 221 ? -15.273 29.375 -10.117 1 89.94 221 GLY B C 1
ATOM 4595 O O . GLY B 1 221 ? -15.391 29.062 -11.305 1 89.94 221 GLY B O 1
ATOM 4596 N N . GLU B 1 222 ? -14.164 29.141 -9.461 1 93.12 222 GLU B N 1
ATOM 4597 C CA . GLU B 1 222 ? -13.078 28.375 -10.07 1 93.12 222 GLU B CA 1
ATOM 4598 C C . GLU B 1 222 ? -13.438 26.891 -10.156 1 93.12 222 GLU B C 1
ATOM 4600 O O . GLU B 1 222 ? -14.25 26.406 -9.375 1 93.12 222 GLU B O 1
ATOM 4605 N N . PRO B 1 223 ? -12.883 26.234 -11.117 1 92.88 223 PRO B N 1
ATOM 4606 C CA . PRO B 1 223 ? -13.156 24.812 -11.234 1 92.88 223 PRO B CA 1
ATOM 4607 C C . PRO B 1 223 ? -12.641 24 -10.047 1 92.88 223 PRO B C 1
ATOM 4609 O O . PRO B 1 223 ? -11.609 24.344 -9.461 1 92.88 223 PRO B O 1
ATOM 4612 N N . TRP B 1 224 ? -13.383 22.969 -9.711 1 94.62 224 TRP B N 1
ATOM 4613 C CA . TRP B 1 224 ? -12.945 22.031 -8.68 1 94.62 224 TRP B CA 1
ATOM 4614 C C . TRP B 1 224 ? -11.719 21.25 -9.133 1 94.62 224 TRP B C 1
ATOM 4616 O O . TRP B 1 224 ? -11.656 20.797 -10.281 1 94.62 224 TRP B O 1
ATOM 4626 N N . GLN B 1 225 ? -10.797 21.141 -8.242 1 94.06 225 GLN B N 1
ATOM 4627 C CA . GLN B 1 225 ? -9.609 20.312 -8.445 1 94.06 225 GLN B CA 1
ATOM 4628 C C . GLN B 1 225 ? -9.68 19.031 -7.621 1 94.06 225 GLN B C 1
ATOM 4630 O O . GLN B 1 225 ? -10.023 19.062 -6.438 1 94.06 225 GLN B O 1
ATOM 4635 N N . ASP B 1 226 ? -9.398 17.875 -8.266 1 95.19 226 ASP B N 1
ATOM 4636 C CA . ASP B 1 226 ? -9.32 16.625 -7.531 1 95.19 226 ASP B CA 1
ATOM 4637 C C . ASP B 1 226 ? -8.109 16.609 -6.594 1 95.19 226 ASP B C 1
ATOM 4639 O O . ASP B 1 226 ? -6.992 16.906 -7.012 1 95.19 226 ASP B O 1
ATOM 4643 N N . LEU B 1 227 ? -8.32 16.281 -5.363 1 96.94 227 LEU B N 1
ATOM 4644 C CA . LEU B 1 227 ? -7.195 16.141 -4.449 1 96.94 227 LEU B CA 1
ATOM 4645 C C . LEU B 1 227 ? -6.836 14.664 -4.258 1 96.94 227 LEU B C 1
ATOM 4647 O O . LEU B 1 227 ? -5.738 14.234 -4.629 1 96.94 227 LEU B O 1
ATOM 4651 N N . TYR B 1 228 ? -7.754 13.898 -3.785 1 97.25 228 TYR B N 1
ATOM 4652 C CA . TYR B 1 228 ? -7.496 12.477 -3.592 1 97.25 228 TYR B CA 1
ATOM 4653 C C . TYR B 1 228 ? -8.797 11.703 -3.463 1 97.25 228 TYR B C 1
ATOM 4655 O O . TYR B 1 228 ? -9.82 12.258 -3.057 1 97.25 228 TYR B O 1
ATOM 4663 N N . THR B 1 229 ? -8.75 10.438 -3.799 1 97.12 229 THR B N 1
ATOM 4664 C CA . THR B 1 229 ? -9.844 9.5 -3.547 1 97.12 229 THR B CA 1
ATOM 4665 C C . THR B 1 229 ? -9.523 8.594 -2.363 1 97.12 229 THR B C 1
ATOM 4667 O O . THR B 1 229 ? -8.352 8.359 -2.055 1 97.12 229 THR B O 1
ATOM 4670 N N . PHE B 1 230 ? -10.547 8.117 -1.666 1 97.12 230 PHE B N 1
ATOM 4671 C CA . PHE B 1 230 ? -10.336 7.184 -0.566 1 97.12 230 PHE B CA 1
ATOM 4672 C C . PHE B 1 230 ? -11.562 6.297 -0.367 1 97.12 230 PHE B C 1
ATOM 4674 O O . PHE B 1 230 ? -12.633 6.582 -0.898 1 97.12 230 PHE B O 1
ATOM 4681 N N . GLN B 1 231 ? -11.312 5.191 0.242 1 93.06 231 GLN B N 1
ATOM 4682 C CA . GLN B 1 231 ? -12.359 4.285 0.69 1 93.06 231 GLN B CA 1
ATOM 4683 C C . GLN B 1 231 ? -12.414 4.211 2.215 1 93.06 231 GLN B C 1
ATOM 4685 O O . GLN B 1 231 ? -11.523 4.734 2.895 1 93.06 231 GLN B O 1
ATOM 4690 N N . GLU B 1 232 ? -13.469 3.643 2.689 1 95.06 232 GLU B N 1
ATOM 4691 C CA . GLU B 1 232 ? -13.695 3.643 4.133 1 95.06 232 GLU B CA 1
ATOM 4692 C C . GLU B 1 232 ? -12.977 2.475 4.801 1 95.06 232 GLU B C 1
ATOM 4694 O O . GLU B 1 232 ? -12.875 2.422 6.031 1 95.06 232 GLU B O 1
ATOM 4699 N N . SER B 1 233 ? -12.414 1.584 4.043 1 94 233 SER B N 1
ATOM 4700 C CA . SER B 1 233 ? -11.688 0.449 4.609 1 94 233 SER B CA 1
ATOM 4701 C C . SER B 1 233 ? -10.453 0.909 5.379 1 94 233 SER B C 1
ATOM 4703 O O . SER B 1 233 ? -9.812 1.891 5 1 94 233 SER B O 1
ATOM 4705 N N . GLU B 1 234 ? -10.07 0.134 6.406 1 95.81 234 GLU B N 1
ATOM 4706 C CA . GLU B 1 234 ? -9 0.531 7.312 1 95.81 234 GLU B CA 1
ATOM 4707 C C . GLU B 1 234 ? -7.629 0.165 6.746 1 95.81 234 GLU B C 1
ATOM 4709 O O . GLU B 1 234 ? -7.449 -0.927 6.203 1 95.81 234 GLU B O 1
ATOM 4714 N N . MET B 1 235 ? -6.797 1.093 6.793 1 94.69 235 MET B N 1
ATOM 4715 C CA . MET B 1 235 ? -5.379 0.871 6.516 1 94.69 235 MET B CA 1
ATOM 4716 C C . MET B 1 235 ? -4.582 0.76 7.809 1 94.69 235 MET B C 1
ATOM 4718 O O . MET B 1 235 ? -4.848 1.479 8.773 1 94.69 235 MET B O 1
ATOM 4722 N N . THR B 1 236 ? -3.588 -0.117 7.883 1 94.62 236 THR B N 1
ATOM 4723 C CA . THR B 1 236 ? -2.787 -0.333 9.078 1 94.62 236 THR B CA 1
ATOM 4724 C C . THR B 1 236 ? -1.539 0.543 9.062 1 94.62 236 THR B C 1
ATOM 4726 O O . THR B 1 236 ? -1.188 1.112 8.031 1 94.62 236 THR B O 1
ATOM 4729 N N . PHE B 1 237 ? -0.9 0.626 10.25 1 94.38 237 PHE B N 1
ATOM 4730 C CA . PHE B 1 237 ? 0.371 1.334 10.336 1 94.38 237 PHE B CA 1
ATOM 4731 C C . PHE B 1 237 ? 1.406 0.704 9.414 1 94.38 237 PHE B C 1
ATOM 4733 O O . PHE B 1 237 ? 2.244 1.405 8.844 1 94.38 237 PHE B O 1
ATOM 4740 N N . GLY B 1 238 ? 1.34 -0.619 9.266 1 92.12 238 GLY B N 1
ATOM 4741 C CA . GLY B 1 238 ? 2.213 -1.312 8.336 1 92.12 238 GLY B CA 1
ATOM 4742 C C . GLY B 1 238 ? 2.023 -0.864 6.898 1 92.12 238 GLY B C 1
ATOM 4743 O O . GLY B 1 238 ? 2.99 -0.759 6.141 1 92.12 238 GLY B O 1
ATOM 4744 N N . ASP B 1 239 ? 0.812 -0.646 6.527 1 94.94 239 ASP B N 1
ATOM 4745 C CA . ASP B 1 239 ? 0.531 -0.114 5.195 1 94.94 239 ASP B CA 1
ATOM 4746 C C . ASP B 1 239 ? 1.149 1.271 5.016 1 94.94 239 ASP B C 1
ATOM 4748 O O . ASP B 1 239 ? 1.696 1.58 3.957 1 94.94 239 ASP B O 1
ATOM 4752 N N . CYS B 1 240 ? 1.038 2.078 6.027 1 94.88 240 CYS B N 1
ATOM 4753 C CA . CYS B 1 240 ? 1.594 3.426 5.977 1 94.88 240 CYS B CA 1
ATOM 4754 C C . CYS B 1 240 ? 3.105 3.385 5.797 1 94.88 240 CYS B C 1
ATOM 4756 O O . CYS B 1 240 ? 3.672 4.211 5.078 1 94.88 240 CYS B O 1
ATOM 4758 N N . GLU B 1 241 ? 3.691 2.469 6.457 1 91.75 241 GLU B N 1
ATOM 4759 C CA . GLU B 1 241 ? 5.137 2.311 6.328 1 91.75 241 GLU B CA 1
ATOM 4760 C C . GLU B 1 241 ? 5.531 1.984 4.891 1 91.75 241 GLU B C 1
ATOM 4762 O O . GLU B 1 241 ? 6.496 2.543 4.363 1 91.75 241 GLU B O 1
ATOM 4767 N N . ILE B 1 242 ? 4.832 1.098 4.297 1 91.31 242 ILE B N 1
ATOM 4768 C CA . ILE B 1 242 ? 5.094 0.708 2.916 1 91.31 242 ILE B CA 1
ATOM 4769 C C . ILE B 1 242 ? 4.957 1.924 2.002 1 91.31 242 ILE B C 1
ATOM 4771 O O . ILE B 1 242 ? 5.836 2.191 1.18 1 91.31 242 ILE B O 1
ATOM 4775 N N . SER B 1 243 ? 3.879 2.641 2.184 1 92.56 243 SER B N 1
ATOM 4776 C CA . SER B 1 243 ? 3.615 3.82 1.367 1 92.56 243 SER B CA 1
ATOM 4777 C C . SER B 1 243 ? 4.68 4.891 1.585 1 92.56 243 SER B C 1
ATOM 4779 O O . SER B 1 243 ? 5.168 5.496 0.625 1 92.56 243 SER B O 1
ATOM 4781 N N . SER B 1 244 ? 5.043 5.102 2.814 1 91.38 244 SER B N 1
ATOM 4782 C CA . SER B 1 244 ? 6.047 6.105 3.146 1 91.38 244 SER B CA 1
ATOM 4783 C C . SER B 1 244 ? 7.406 5.742 2.566 1 91.38 244 SER B C 1
ATOM 4785 O O . SER B 1 244 ? 8.156 6.617 2.131 1 91.38 244 SER B O 1
ATOM 4787 N N . TRP B 1 245 ? 7.688 4.477 2.564 1 87.69 245 TRP B N 1
ATOM 4788 C CA . TRP B 1 245 ? 8.953 4.02 1.998 1 87.69 245 TRP B CA 1
ATOM 4789 C C . TRP B 1 245 ? 9.016 4.301 0.5 1 87.69 245 TRP B C 1
ATOM 4791 O O . TRP B 1 245 ? 10.055 4.711 -0.021 1 87.69 245 TRP B O 1
ATOM 4801 N N . TRP B 1 246 ? 7.973 4.055 -0.144 1 87.56 246 TRP B N 1
ATOM 4802 C CA . TRP B 1 246 ? 7.898 4.355 -1.57 1 87.56 246 TRP B CA 1
ATOM 4803 C C . TRP B 1 246 ? 8.125 5.84 -1.825 1 87.56 246 TRP B C 1
ATOM 4805 O O . TRP B 1 246 ? 8.914 6.211 -2.701 1 87.56 246 TRP B O 1
ATOM 4815 N N . LEU B 1 247 ? 7.559 6.637 -1.023 1 86 247 LEU B N 1
ATOM 4816 C CA . LEU B 1 247 ? 7.688 8.086 -1.157 1 86 247 LEU B CA 1
ATOM 4817 C C . LEU B 1 247 ? 9.117 8.531 -0.858 1 86 247 LEU B C 1
ATOM 4819 O O . LEU B 1 247 ? 9.609 9.484 -1.46 1 86 247 LEU B O 1
ATOM 4823 N N . ASN B 1 248 ? 9.742 7.809 0.032 1 82.81 248 ASN B N 1
ATOM 4824 C CA . ASN B 1 248 ? 11.125 8.102 0.391 1 82.81 248 ASN B CA 1
ATOM 4825 C C . ASN B 1 248 ? 12.07 7.883 -0.787 1 82.81 248 ASN B C 1
ATOM 4827 O O . ASN B 1 248 ? 13.102 8.555 -0.899 1 82.81 248 ASN B O 1
ATOM 4831 N N . THR B 1 249 ? 11.695 6.934 -1.566 1 76.06 249 THR B N 1
ATOM 4832 C CA . THR B 1 249 ? 12.719 6.406 -2.451 1 76.06 249 THR B CA 1
ATOM 4833 C C . THR B 1 249 ? 12.383 6.691 -3.912 1 76.06 249 THR B C 1
ATOM 4835 O O . THR B 1 249 ? 13.211 6.492 -4.801 1 76.06 249 THR B O 1
ATOM 4838 N N . ARG B 1 250 ? 11.32 7.02 -4.164 1 71.19 250 ARG B N 1
ATOM 4839 C CA . ARG B 1 250 ? 10.992 7.289 -5.559 1 71.19 250 ARG B CA 1
ATOM 4840 C C . ARG B 1 250 ? 11.102 8.773 -5.871 1 71.19 250 ARG B C 1
ATOM 4842 O O . ARG B 1 250 ? 10.875 9.617 -4.996 1 71.19 250 ARG B O 1
ATOM 4849 N N . GLN B 1 251 ? 11.844 8.977 -6.906 1 54.59 251 GLN B N 1
ATOM 4850 C CA . GLN B 1 251 ? 12.062 10.344 -7.367 1 54.59 251 GLN B CA 1
ATOM 4851 C C . GLN B 1 251 ? 10.734 11.047 -7.668 1 54.59 251 GLN B C 1
ATOM 4853 O O . GLN B 1 251 ? 10.078 10.734 -8.664 1 54.59 251 GLN B O 1
ATOM 4858 N N . MET B 1 252 ? 10.258 11.547 -6.676 1 58.31 252 MET B N 1
ATOM 4859 C CA . MET B 1 252 ? 9.047 12.32 -6.934 1 58.31 252 MET B CA 1
ATOM 4860 C C . MET B 1 252 ? 9.211 13.766 -6.465 1 58.31 252 MET B C 1
ATOM 4862 O O . MET B 1 252 ? 10.266 14.133 -5.934 1 58.31 252 MET B O 1
ATOM 4866 N N . MET B 1 253 ? 8.289 14.555 -6.863 1 52.78 253 MET B N 1
ATOM 4867 C CA . MET B 1 253 ? 8.195 15.969 -6.539 1 52.78 253 MET B CA 1
ATOM 4868 C C . MET B 1 253 ? 8.609 16.234 -5.094 1 52.78 253 MET B C 1
ATOM 4870 O O . MET B 1 253 ? 9.273 17.219 -4.805 1 52.78 253 MET B O 1
ATOM 4874 N N . VAL B 1 254 ? 8.477 15.211 -4.289 1 57.66 254 VAL B N 1
ATOM 4875 C CA . VAL B 1 254 ? 8.703 15.461 -2.871 1 57.66 254 VAL B CA 1
ATOM 4876 C C . VAL B 1 254 ? 10.195 15.367 -2.562 1 57.66 254 VAL B C 1
ATOM 4878 O O . VAL B 1 254 ? 10.695 16.062 -1.668 1 57.66 254 VAL B O 1
ATOM 4881 N N . VAL B 1 255 ? 10.844 14.625 -3.365 1 63.5 255 VAL B N 1
ATOM 4882 C CA . VAL B 1 255 ? 12.281 14.516 -3.123 1 63.5 255 VAL B CA 1
ATOM 4883 C C . VAL B 1 255 ? 13.008 15.672 -3.805 1 63.5 255 VAL B C 1
ATOM 4885 O O . VAL B 1 255 ? 14.047 16.141 -3.322 1 63.5 255 VAL B O 1
ATOM 4888 N N . ASP B 1 256 ? 12.312 16.188 -4.656 1 75.12 256 ASP B N 1
ATOM 4889 C CA . ASP B 1 256 ? 12.992 17.188 -5.473 1 75.12 256 ASP B CA 1
ATOM 4890 C C . ASP B 1 256 ? 12.727 18.609 -4.953 1 75.12 256 ASP B C 1
ATOM 4892 O O . ASP B 1 256 ? 13.359 19.562 -5.402 1 75.12 256 ASP B O 1
ATOM 4896 N N . ASN B 1 257 ? 11.828 18.688 -3.99 1 86.06 257 ASN B N 1
ATOM 4897 C CA . ASN B 1 257 ? 11.445 20 -3.486 1 86.06 257 ASN B CA 1
ATOM 4898 C C . ASN B 1 257 ? 11.367 20.016 -1.962 1 86.06 257 ASN B C 1
ATOM 4900 O O . ASN B 1 257 ? 10.867 19.062 -1.354 1 86.06 257 ASN B O 1
ATOM 4904 N N . VAL B 1 258 ? 11.898 21.141 -1.443 1 93.19 258 VAL B N 1
ATOM 4905 C CA . VAL B 1 258 ? 11.664 21.391 -0.026 1 93.19 258 VAL B CA 1
ATOM 4906 C C . VAL B 1 258 ? 10.305 22.062 0.162 1 93.19 258 VAL B C 1
ATOM 4908 O O . VAL B 1 258 ? 10.055 23.141 -0.393 1 93.19 258 VAL B O 1
ATOM 4911 N N . VAL B 1 259 ? 9.484 21.453 0.938 1 94.19 259 VAL B N 1
ATOM 4912 C CA . VAL B 1 259 ? 8.148 22 1.11 1 94.19 259 VAL B CA 1
ATOM 4913 C C . VAL B 1 259 ? 7.789 22.047 2.594 1 94.19 259 VAL B C 1
ATOM 4915 O O . VAL B 1 259 ? 8.125 21.125 3.346 1 94.19 259 VAL B O 1
ATOM 4918 N N . SER B 1 260 ? 7.109 23.094 3.037 1 97 260 SER B N 1
ATOM 4919 C CA . SER B 1 260 ? 6.531 23.234 4.367 1 97 260 SER B CA 1
ATOM 4920 C C . SER B 1 260 ? 5.305 24.141 4.34 1 97 260 SER B C 1
ATOM 4922 O O . SER B 1 260 ? 5.312 25.188 3.676 1 97 260 SER B O 1
ATOM 4924 N N . THR B 1 261 ? 4.281 23.703 4.945 1 97.69 261 THR B N 1
ATOM 4925 C CA . THR B 1 261 ? 3.059 24.484 4.996 1 97.69 261 THR B CA 1
ATOM 4926 C C . THR B 1 261 ? 2.484 24.516 6.41 1 97.69 261 THR B C 1
ATOM 4928 O O . THR B 1 261 ? 2.674 23.562 7.176 1 97.69 261 THR B O 1
ATOM 4931 N N . ARG B 1 262 ? 1.768 25.594 6.707 1 97.38 262 ARG B N 1
ATOM 4932 C CA . ARG B 1 262 ? 1.131 25.75 8.016 1 97.38 262 ARG B CA 1
ATOM 4933 C C . ARG B 1 262 ? -0.004 26.766 7.949 1 97.38 262 ARG B C 1
ATOM 4935 O O . ARG B 1 262 ? 0.098 27.766 7.246 1 97.38 262 ARG B O 1
ATOM 4942 N N . ILE B 1 263 ? -1.01 26.5 8.711 1 97.56 263 ILE B N 1
ATOM 4943 C CA . ILE B 1 263 ? -2.113 27.453 8.836 1 97.56 263 ILE B CA 1
ATOM 4944 C C . ILE B 1 263 ? -1.764 28.516 9.867 1 97.56 263 ILE B C 1
ATOM 4946 O O . ILE B 1 263 ? -1.176 28.219 10.906 1 97.56 263 ILE B O 1
ATOM 4950 N N . VAL B 1 264 ? -2.076 29.734 9.531 1 96.62 264 VAL B N 1
ATOM 4951 C CA . VAL B 1 264 ? -1.99 30.828 10.5 1 96.62 264 VAL B CA 1
ATOM 4952 C C . VAL B 1 264 ? -3.35 31.031 11.156 1 96.62 264 VAL B C 1
ATOM 4954 O O . VAL B 1 264 ? -4.367 31.172 10.469 1 96.62 264 VAL B O 1
ATOM 4957 N N . ARG B 1 265 ? -3.285 31.031 12.461 1 95.19 265 ARG B N 1
ATOM 4958 C CA . ARG B 1 265 ? -4.543 31.109 13.195 1 95.19 265 ARG B CA 1
ATOM 4959 C C . ARG B 1 265 ? -4.512 32.25 14.219 1 95.19 265 ARG B C 1
ATOM 4961 O O . ARG B 1 265 ? -3.469 32.531 14.812 1 95.19 265 ARG B O 1
ATOM 4968 N N . VAL B 1 266 ? -5.645 32.844 14.43 1 92.81 266 VAL B N 1
ATOM 4969 C CA . VAL B 1 266 ? -5.938 33.719 15.562 1 92.81 266 VAL B CA 1
ATOM 4970 C C . VAL B 1 266 ? -7.145 33.188 16.328 1 92.81 266 VAL B C 1
ATOM 4972 O O . VAL B 1 266 ? -8.25 33.094 15.781 1 92.81 266 VAL B O 1
ATOM 4975 N N . GLY B 1 267 ? -6.906 32.781 17.562 1 89.19 267 GLY B N 1
ATOM 4976 C CA . GLY B 1 267 ? -7.973 32.094 18.266 1 89.19 267 GLY B CA 1
ATOM 4977 C C . GLY B 1 267 ? -8.398 30.812 17.578 1 89.19 267 GLY B C 1
ATOM 4978 O O . GLY B 1 267 ? -7.566 29.953 17.266 1 89.19 267 GLY B O 1
ATOM 4979 N N . ASP B 1 268 ? -9.641 30.672 17.266 1 87.94 268 ASP B N 1
ATOM 4980 C CA . ASP B 1 268 ? -10.172 29.469 16.625 1 87.94 268 ASP B CA 1
ATOM 4981 C C . ASP B 1 268 ? -10.484 29.719 15.156 1 87.94 268 ASP B C 1
ATOM 4983 O O . ASP B 1 268 ? -11.32 29.016 14.57 1 87.94 268 ASP B O 1
ATOM 4987 N N . GLU B 1 269 ? -9.789 30.734 14.633 1 91.81 269 GLU B N 1
ATOM 4988 C CA . GLU B 1 269 ? -10.039 31.062 13.234 1 91.81 269 GLU B CA 1
ATOM 4989 C C . GLU B 1 269 ? -8.75 31 12.414 1 91.81 269 GLU B C 1
ATOM 4991 O O . GLU B 1 269 ? -7.711 31.5 12.844 1 91.81 269 GLU B O 1
ATOM 4996 N N . ALA B 1 270 ? -8.891 30.359 11.258 1 95.25 270 ALA B N 1
ATOM 4997 C CA . ALA B 1 270 ? -7.793 30.391 10.297 1 95.25 270 ALA B CA 1
ATOM 4998 C C . ALA B 1 270 ? -7.75 31.719 9.555 1 95.25 270 ALA B C 1
ATOM 5000 O O . ALA B 1 270 ? -8.711 32.094 8.883 1 95.25 270 ALA B O 1
ATOM 5001 N N . VAL B 1 271 ? -6.617 32.469 9.609 1 93.81 271 VAL B N 1
ATOM 5002 C CA . VAL B 1 271 ? -6.559 33.781 9.031 1 93.81 271 VAL B CA 1
ATOM 5003 C C . VAL B 1 271 ? -5.484 33.844 7.941 1 93.81 271 VAL B C 1
ATOM 5005 O O . VAL B 1 271 ? -5.105 34.906 7.477 1 93.81 271 VAL B O 1
ATOM 5008 N N . GLY B 1 272 ? -4.973 32.719 7.68 1 95.31 272 GLY B N 1
ATOM 5009 C CA . GLY B 1 272 ? -3.979 32.656 6.617 1 95.31 272 GLY B CA 1
ATOM 5010 C C . GLY B 1 272 ? -3.229 31.344 6.57 1 95.31 272 GLY B C 1
ATOM 5011 O O . GLY B 1 272 ? -3.58 30.406 7.273 1 95.31 272 GLY B O 1
ATOM 5012 N N . LYS B 1 273 ? -2.256 31.281 5.668 1 96.62 273 LYS B N 1
ATOM 5013 C CA . LYS B 1 273 ? -1.383 30.109 5.574 1 96.62 273 LYS B CA 1
ATOM 5014 C C . LYS B 1 273 ? 0.01 30.516 5.094 1 96.62 273 LYS B C 1
ATOM 5016 O O . LYS B 1 273 ? 0.179 31.531 4.438 1 96.62 273 LYS B O 1
ATOM 5021 N N . LEU B 1 274 ? 0.969 29.812 5.535 1 97.56 274 LEU B N 1
ATOM 5022 C CA . LEU B 1 274 ? 2.361 29.891 5.105 1 97.56 274 LEU B CA 1
ATOM 5023 C C . LEU B 1 274 ? 2.73 28.703 4.23 1 97.56 274 LEU B C 1
ATOM 5025 O O . LEU B 1 274 ? 2.387 27.562 4.555 1 97.56 274 LEU B O 1
ATOM 5029 N N . ILE B 1 275 ? 3.332 28.969 3.08 1 97.12 275 ILE B N 1
ATOM 5030 C CA . ILE B 1 275 ? 3.746 27.938 2.143 1 97.12 275 ILE B CA 1
ATOM 5031 C C . ILE B 1 275 ? 5.199 28.156 1.729 1 97.12 275 ILE B C 1
ATOM 5033 O O . ILE B 1 275 ? 5.535 29.219 1.172 1 97.12 275 ILE B O 1
ATOM 5037 N N . LEU B 1 276 ? 6.027 27.234 2.033 1 97.06 276 LEU B N 1
ATOM 5038 C CA . LEU B 1 276 ? 7.41 27.234 1.567 1 97.06 276 LEU B CA 1
ATOM 5039 C C . LEU B 1 276 ? 7.625 26.188 0.483 1 97.06 276 LEU B C 1
ATOM 5041 O O . LEU B 1 276 ? 7.293 25.016 0.674 1 97.06 276 LEU B O 1
ATOM 5045 N N . ILE B 1 277 ? 8.07 26.547 -0.643 1 93.75 277 ILE B N 1
ATOM 5046 C CA . ILE B 1 277 ? 8.523 25.672 -1.71 1 93.75 277 ILE B CA 1
ATOM 5047 C C . ILE B 1 277 ? 9.938 26.062 -2.137 1 93.75 277 ILE B C 1
ATOM 5049 O O . ILE B 1 277 ? 10.141 27.109 -2.744 1 93.75 277 ILE B O 1
ATOM 5053 N N . ASN B 1 278 ? 10.836 25.156 -1.765 1 93.38 278 ASN B N 1
ATOM 5054 C CA . ASN B 1 278 ? 12.25 25.391 -2.035 1 93.38 278 ASN B CA 1
ATOM 5055 C C . ASN B 1 278 ? 12.703 26.734 -1.468 1 93.38 278 ASN B C 1
ATOM 5057 O O . ASN B 1 278 ? 12.797 26.906 -0.25 1 93.38 278 ASN B O 1
ATOM 5061 N N . GLY B 1 279 ? 12.914 27.75 -2.26 1 94.38 279 GLY B N 1
ATOM 5062 C CA . GLY B 1 279 ? 13.391 29.047 -1.799 1 94.38 279 GLY B CA 1
ATOM 5063 C C . GLY B 1 279 ? 12.328 30.125 -1.858 1 94.38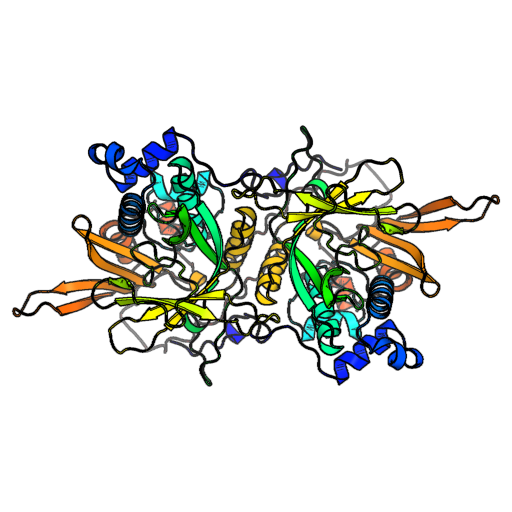 279 GLY B C 1
ATOM 5064 O O . GLY B 1 279 ? 12.641 31.312 -1.805 1 94.38 279 GLY B O 1
ATOM 5065 N N . SER B 1 280 ? 11.117 29.766 -1.984 1 96 280 SER B N 1
ATOM 5066 C CA . SER B 1 280 ? 10.023 30.734 -2.068 1 96 280 SER B CA 1
ATOM 5067 C C . SER B 1 280 ? 9.047 30.562 -0.909 1 96 280 SER B C 1
ATOM 5069 O O . SER B 1 280 ? 8.414 29.516 -0.772 1 96 280 SER B O 1
ATOM 5071 N N . LEU B 1 281 ? 8.938 31.609 -0.108 1 97.19 281 LEU B N 1
ATOM 5072 C CA . LEU B 1 281 ? 7.992 31.625 1.004 1 97.19 281 LEU B CA 1
ATOM 5073 C C . LEU B 1 281 ? 6.773 32.469 0.675 1 97.19 281 LEU B C 1
ATOM 5075 O O . LEU B 1 281 ? 6.906 33.656 0.389 1 97.19 281 LEU B O 1
ATOM 5079 N N . THR B 1 282 ? 5.648 31.875 0.66 1 96.56 282 THR B N 1
ATOM 5080 C CA . THR B 1 282 ? 4.391 32.562 0.412 1 96.56 282 THR B CA 1
ATOM 5081 C C . THR B 1 282 ? 3.578 32.688 1.696 1 96.56 282 THR B C 1
ATOM 5083 O O . THR B 1 282 ? 3.348 31.703 2.389 1 96.56 282 THR B O 1
ATOM 5086 N N . HIS B 1 283 ? 3.193 33.875 2.023 1 95.44 283 HIS B N 1
ATOM 5087 C CA . HIS B 1 283 ? 2.273 34.156 3.119 1 95.44 283 HIS B CA 1
ATOM 5088 C C . HIS B 1 283 ? 0.938 34.688 2.6 1 95.44 283 HIS B C 1
ATOM 5090 O O . HIS B 1 283 ? 0.868 35.781 2.062 1 95.44 283 HIS B O 1
ATOM 5096 N N . LEU B 1 284 ? -0.068 33.844 2.705 1 93.62 284 LEU B N 1
ATOM 5097 C CA . LEU B 1 284 ? -1.428 34.281 2.381 1 93.62 284 LEU B CA 1
ATOM 5098 C C . LEU B 1 284 ? -2.127 34.844 3.605 1 93.62 284 LEU B C 1
ATOM 5100 O O . LEU B 1 284 ? -2.266 34.188 4.625 1 93.62 284 LEU B O 1
ATOM 5104 N N . HIS B 1 285 ? -2.508 36.125 3.547 1 91.62 285 HIS B N 1
ATOM 5105 C CA . HIS B 1 285 ? -3.176 36.781 4.664 1 91.62 285 HIS B CA 1
ATOM 5106 C C . HIS B 1 285 ? -4.102 37.875 4.18 1 91.62 285 HIS B C 1
ATOM 5108 O O . HIS B 1 285 ? -4.082 38.25 3 1 91.62 285 HIS B O 1
ATOM 5114 N N . GLU B 1 286 ? -4.953 38.25 5.055 1 86.81 286 GLU B N 1
ATOM 5115 C CA . GLU B 1 286 ? -5.848 39.344 4.734 1 86.81 286 GLU B CA 1
ATOM 5116 C C . GLU B 1 286 ? -5.207 40.688 5.074 1 86.81 286 GLU B C 1
ATOM 5118 O O . GLU B 1 286 ? -4.512 40.812 6.082 1 86.81 286 GLU B O 1
ATOM 5123 N N . SER B 1 287 ? -5.242 41.625 4.137 1 78.94 287 SER B N 1
ATOM 5124 C CA . SER B 1 287 ? -4.762 43 4.352 1 78.94 287 SER B CA 1
ATOM 5125 C C . SER B 1 287 ? -5.898 44 4.234 1 78.94 287 SER B C 1
ATOM 5127 O O . SER B 1 287 ? -6.816 43.812 3.434 1 78.94 287 SER B O 1
ATOM 5129 N N . SER B 1 288 ? -6.059 44.938 5.316 1 72.44 288 SER B N 1
ATOM 5130 C CA . SER B 1 288 ? -7.055 46 5.262 1 72.44 288 SER B CA 1
ATOM 5131 C C . SER B 1 288 ? -6.461 47.281 4.68 1 72.44 288 SER B C 1
ATOM 5133 O O . SER B 1 288 ? -7.039 48.344 4.82 1 72.44 288 SER B O 1
ATOM 5135 N N . ALA B 1 289 ? -5.352 47.375 4.129 1 58.75 289 ALA B N 1
ATOM 5136 C CA . ALA B 1 289 ? -4.766 48.656 3.736 1 58.75 289 ALA B CA 1
ATOM 5137 C C . ALA B 1 289 ? -5.824 49.594 3.152 1 58.75 289 ALA B C 1
ATOM 5139 O O . ALA B 1 289 ? -5.812 50.812 3.418 1 58.75 289 ALA B O 1
ATOM 5140 N N . ALA B 1 290 ? -6.336 49.469 2.107 1 52.5 290 ALA B N 1
ATOM 5141 C CA . ALA B 1 290 ? -7.121 50.531 1.462 1 52.5 290 ALA B CA 1
ATOM 5142 C C . ALA B 1 290 ? -8.594 50.406 1.839 1 52.5 290 ALA B C 1
ATOM 5144 O O . ALA B 1 290 ? -9.469 50.781 1.054 1 52.5 290 ALA B O 1
ATOM 5145 N N . GLY B 1 291 ? -8.969 49.938 3.072 1 59.44 291 GLY B N 1
ATOM 5146 C CA . GLY B 1 291 ? -10.359 49.938 3.486 1 59.44 291 GLY B CA 1
ATOM 5147 C C . GLY B 1 291 ? -11.109 48.688 3.098 1 59.44 291 GLY B C 1
ATOM 5148 O O . GLY B 1 291 ? -12.203 48.406 3.602 1 59.44 291 GLY B O 1
ATOM 5149 N N . GLU B 1 292 ? -10.68 47.969 2.004 1 63.5 292 GLU B N 1
ATOM 5150 C CA . GLU B 1 292 ? -11.32 46.719 1.616 1 63.5 292 GLU B CA 1
ATOM 5151 C C . GLU B 1 292 ? -10.445 45.5 1.967 1 63.5 292 GLU B C 1
ATOM 5153 O O . GLU B 1 292 ? -9.227 45.562 1.812 1 63.5 292 GLU B O 1
ATOM 5158 N N . TYR B 1 293 ? -11.023 44.531 2.701 1 69.19 293 TYR B N 1
ATOM 5159 C CA . TYR B 1 293 ? -10.297 43.312 3.035 1 69.19 293 TYR B CA 1
ATOM 5160 C C . TYR B 1 293 ? -10 42.5 1.782 1 69.19 293 TYR B C 1
ATOM 5162 O O . TYR B 1 293 ? -10.891 42.219 0.984 1 69.19 293 TYR B O 1
ATOM 5170 N N . GLU B 1 294 ? -8.672 42.562 1.473 1 80.06 294 GLU B N 1
ATOM 5171 C CA . GLU B 1 294 ? -8.266 41.719 0.342 1 80.06 294 GLU B CA 1
ATOM 5172 C C . GLU B 1 294 ? -7.258 40.656 0.769 1 80.06 294 GLU B C 1
ATOM 5174 O O . GLU B 1 294 ? -6.43 40.906 1.649 1 80.06 294 GLU B O 1
ATOM 5179 N N . VAL B 1 295 ? -7.48 39.469 0.252 1 85.12 295 VAL B N 1
ATOM 5180 C CA . VAL B 1 295 ? -6.512 38.406 0.462 1 85.12 295 VAL B CA 1
ATOM 5181 C C . VAL B 1 295 ? -5.23 38.688 -0.316 1 85.12 295 VAL B C 1
ATOM 5183 O O . VAL B 1 295 ? -5.277 38.969 -1.521 1 85.12 295 VAL B O 1
ATOM 5186 N N . VAL B 1 296 ? -4.121 38.781 0.344 1 86.75 296 VAL B N 1
ATOM 5187 C CA . VAL B 1 296 ? -2.84 39.125 -0.261 1 86.75 296 VAL B CA 1
ATOM 5188 C C . VAL B 1 296 ? -1.895 37.938 -0.189 1 86.75 296 VAL B C 1
ATOM 5190 O O . VAL B 1 296 ? -1.844 37.25 0.826 1 86.75 296 VAL B O 1
ATOM 5193 N N . GLU B 1 297 ? -1.288 37.688 -1.294 1 88.94 297 GLU B N 1
ATOM 5194 C CA . GLU B 1 297 ? -0.197 36.719 -1.369 1 88.94 297 GLU B CA 1
ATOM 5195 C C . GLU B 1 297 ? 1.16 37.406 -1.336 1 88.94 297 GLU B C 1
ATOM 5197 O O . GLU B 1 297 ? 1.578 38.031 -2.326 1 88.94 297 GLU B O 1
ATOM 5202 N N . GLN B 1 298 ? 1.829 37.375 -0.207 1 90.81 298 GLN B N 1
ATOM 5203 C CA . GLN B 1 298 ? 3.162 37.969 -0.071 1 90.81 298 GLN B CA 1
ATOM 5204 C C . GLN B 1 298 ? 4.242 36.906 -0.287 1 90.81 298 GLN B C 1
ATOM 5206 O O . GLN B 1 298 ? 4.332 35.938 0.473 1 90.81 298 GLN B O 1
ATOM 5211 N N . VAL B 1 299 ? 5.035 37.094 -1.263 1 95.38 299 VAL B N 1
ATOM 5212 C CA . VAL B 1 299 ? 6.082 36.125 -1.6 1 95.38 299 VAL B CA 1
ATOM 5213 C C . VAL B 1 299 ? 7.445 36.688 -1.203 1 95.38 299 VAL B C 1
ATOM 5215 O O . VAL B 1 299 ? 7.777 37.844 -1.537 1 95.38 299 VAL B O 1
ATOM 5218 N N . THR B 1 300 ? 8.195 36 -0.458 1 95.44 300 THR B N 1
ATOM 5219 C CA . THR B 1 300 ? 9.57 36.312 -0.082 1 95.44 300 THR B CA 1
ATOM 5220 C C . THR B 1 300 ? 10.539 35.281 -0.662 1 95.44 300 THR B C 1
ATOM 5222 O O . THR B 1 300 ? 10.367 34.062 -0.459 1 95.44 300 THR B O 1
ATOM 5225 N N . GLU B 1 301 ? 11.531 35.75 -1.306 1 95.19 301 GLU B N 1
ATOM 5226 C CA . GLU B 1 301 ? 12.531 34.844 -1.881 1 95.19 301 GLU B CA 1
ATOM 5227 C C . GLU B 1 301 ? 13.688 34.625 -0.91 1 95.19 301 GLU B C 1
ATOM 5229 O O . GLU B 1 301 ? 14.297 35.562 -0.42 1 95.19 301 GLU B O 1
ATOM 5234 N N . LEU B 1 302 ? 13.867 33.406 -0.663 1 95 302 LEU B N 1
ATOM 5235 C CA . LEU B 1 302 ? 14.977 33 0.183 1 95 302 LEU B CA 1
ATOM 5236 C C . LEU B 1 302 ? 16.172 32.562 -0.662 1 95 302 LEU B C 1
ATOM 5238 O O . LEU B 1 302 ? 16.25 31.438 -1.118 1 95 302 LEU B O 1
ATOM 5242 N N . VAL B 1 303 ? 17.172 33.375 -0.709 1 92.06 303 VAL B N 1
ATOM 5243 C CA . VAL B 1 303 ? 18.219 33.25 -1.723 1 92.06 303 VAL B CA 1
ATOM 5244 C C . VAL B 1 303 ? 19.375 32.406 -1.181 1 92.06 303 VAL B C 1
ATOM 5246 O O . VAL B 1 303 ? 20.344 32.125 -1.891 1 92.06 303 VAL B O 1
ATOM 5249 N N . SER B 1 304 ? 19.297 32 0.054 1 94.12 304 SER B N 1
ATOM 5250 C CA . SER B 1 304 ? 20.375 31.203 0.639 1 94.12 304 SER B CA 1
ATOM 5251 C C . SER B 1 304 ? 19.828 30.219 1.679 1 94.12 304 SER B C 1
ATOM 5253 O O . SER B 1 304 ? 18.719 30.406 2.186 1 94.12 304 SER B O 1
ATOM 5255 N N . GLU B 1 305 ? 20.688 29.25 1.982 1 95.94 305 GLU B N 1
ATOM 5256 C CA . GLU B 1 305 ? 20.328 28.297 3.029 1 95.94 305 GLU B CA 1
ATOM 5257 C C . GLU B 1 305 ? 20.156 29 4.375 1 95.94 305 GLU B C 1
ATOM 5259 O O . GLU B 1 305 ? 19.297 28.625 5.172 1 95.94 305 GLU B O 1
ATOM 5264 N N . LYS B 1 306 ? 20.969 29.953 4.59 1 95.75 306 LYS B N 1
ATOM 5265 C CA . LYS B 1 306 ? 20.891 30.703 5.836 1 95.75 306 LYS B CA 1
ATOM 5266 C C . LYS B 1 306 ? 19.516 31.344 5.992 1 95.75 306 LYS B C 1
ATOM 5268 O O . LYS B 1 306 ? 18.906 31.281 7.059 1 95.75 306 LYS B O 1
ATOM 5273 N N . LYS B 1 307 ? 19.062 31.938 4.934 1 96.25 307 LYS B N 1
ATOM 5274 C CA . LYS B 1 307 ? 17.766 32.594 4.957 1 96.25 307 LYS B CA 1
ATOM 5275 C C . LYS B 1 307 ? 16.641 31.578 5.082 1 96.25 307 LYS B C 1
ATOM 5277 O O . LYS B 1 307 ? 15.656 31.812 5.793 1 96.25 307 LYS B O 1
ATOM 5282 N N . ARG B 1 308 ? 16.781 30.453 4.387 1 97.31 308 ARG B N 1
ATOM 5283 C CA . ARG B 1 308 ? 15.758 29.406 4.465 1 97.31 308 ARG B CA 1
ATOM 5284 C C . ARG B 1 308 ? 15.672 28.828 5.871 1 97.31 308 ARG B C 1
ATOM 5286 O O . ARG B 1 308 ? 14.578 28.703 6.426 1 97.31 308 ARG B O 1
ATOM 5293 N N . VAL B 1 309 ? 16.781 28.531 6.461 1 97.56 309 VAL B N 1
ATOM 5294 C CA . VAL B 1 309 ? 16.828 27.969 7.805 1 97.56 309 VAL B CA 1
ATOM 5295 C C . VAL B 1 309 ? 16.234 28.969 8.805 1 97.56 309 VAL B C 1
ATOM 5297 O O . VAL B 1 309 ? 15.492 28.578 9.703 1 97.56 309 VAL B O 1
ATOM 5300 N N . LYS B 1 310 ? 16.547 30.219 8.617 1 96.94 310 LYS B N 1
ATOM 5301 C CA . LYS B 1 310 ? 16 31.266 9.484 1 96.94 310 LYS B CA 1
ATOM 5302 C C . LYS B 1 310 ? 14.477 31.328 9.344 1 96.94 310 LYS B C 1
ATOM 5304 O O . LYS B 1 310 ? 13.766 31.484 10.344 1 96.94 310 LYS B O 1
ATOM 5309 N N . SER B 1 311 ? 14.023 31.266 8.172 1 96.75 311 SER B N 1
ATOM 5310 C CA . SER B 1 311 ? 12.586 31.297 7.926 1 96.75 311 SER B CA 1
ATOM 5311 C C . SER B 1 311 ? 11.891 30.078 8.523 1 96.75 311 SER B C 1
ATOM 5313 O O . SER B 1 311 ? 10.773 30.188 9.039 1 96.75 311 SER B O 1
ATOM 5315 N N . LEU B 1 312 ? 12.508 28.875 8.375 1 97.81 312 LEU B N 1
ATOM 5316 C CA . LEU B 1 312 ? 11.953 27.672 8.992 1 97.81 312 LEU B CA 1
ATOM 5317 C C . LEU B 1 312 ? 11.766 27.875 10.492 1 97.81 312 LEU B C 1
ATOM 5319 O O . LEU B 1 312 ? 10.734 27.5 11.055 1 97.81 312 LEU B O 1
ATOM 5323 N N . SER B 1 313 ? 12.711 28.516 11.094 1 97.56 313 SER B N 1
ATOM 5324 C CA . SER B 1 313 ? 12.648 28.75 12.531 1 97.56 313 SER B CA 1
ATOM 5325 C C . SER B 1 313 ? 11.609 29.812 12.875 1 97.56 313 SER B C 1
ATOM 5327 O O . SER B 1 313 ? 10.75 29.594 13.727 1 97.56 313 SER B O 1
ATOM 5329 N N . LYS B 1 314 ? 11.555 30.906 12.188 1 96.81 314 LYS B N 1
ATOM 5330 C CA . LYS B 1 314 ? 10.727 32.062 12.531 1 96.81 314 LYS B CA 1
ATOM 5331 C C . LYS B 1 314 ? 9.273 31.828 12.133 1 96.81 314 LYS B C 1
ATOM 5333 O O . LYS B 1 314 ? 8.359 32.25 12.852 1 96.81 314 LYS B O 1
ATOM 5338 N N . LYS B 1 315 ? 9.109 31.25 10.961 1 96.62 315 LYS B N 1
ATOM 5339 C CA . LYS B 1 315 ? 7.77 31.188 10.391 1 96.62 315 LYS B CA 1
ATOM 5340 C C . LYS B 1 315 ? 7.105 29.844 10.656 1 96.62 315 LYS B C 1
ATOM 5342 O O . LYS B 1 315 ? 5.883 29.766 10.766 1 96.62 315 LYS B O 1
ATOM 5347 N N . PHE B 1 316 ? 7.887 28.812 10.852 1 97.56 316 PHE B N 1
ATOM 5348 C CA . PHE B 1 316 ? 7.305 27.484 10.984 1 97.56 316 PHE B CA 1
ATOM 5349 C C . PHE B 1 316 ? 7.648 26.875 12.336 1 97.56 316 PHE B C 1
ATOM 5351 O O . PHE B 1 316 ? 7.152 25.797 12.688 1 97.56 316 PHE B O 1
ATOM 5358 N N . GLY B 1 317 ? 8.555 27.484 13.133 1 96.19 317 GLY B N 1
ATOM 5359 C CA . GLY B 1 317 ? 8.93 26.984 14.445 1 96.19 317 GLY B CA 1
ATOM 5360 C C . GLY B 1 317 ? 9.891 25.812 14.383 1 96.19 317 GLY B C 1
ATOM 5361 O O . GLY B 1 317 ? 10.039 25.078 15.367 1 96.19 317 GLY B O 1
ATOM 5362 N N . ILE B 1 318 ? 10.492 25.578 13.242 1 97.5 318 ILE B N 1
ATOM 5363 C CA . ILE B 1 318 ? 11.383 24.438 13.055 1 97.5 318 ILE B CA 1
ATOM 5364 C C . ILE B 1 318 ? 12.82 24.859 13.336 1 97.5 318 ILE B C 1
ATOM 5366 O O . ILE B 1 318 ? 13.422 25.609 12.562 1 97.5 318 ILE B O 1
ATOM 5370 N N . LYS B 1 319 ? 13.406 24.359 14.383 1 96.44 319 LYS B N 1
ATOM 5371 C CA . LYS B 1 319 ? 14.797 24.625 14.727 1 96.44 319 LYS B CA 1
ATOM 5372 C C . LYS B 1 319 ? 15.695 23.453 14.336 1 96.44 319 LYS B C 1
ATOM 5374 O O . LYS B 1 319 ? 15.508 22.328 14.812 1 96.44 319 LYS B O 1
ATOM 5379 N N . LEU B 1 320 ? 16.625 23.734 13.523 1 96.88 320 LEU B N 1
ATOM 5380 C CA . LEU B 1 320 ? 17.547 22.703 13.047 1 96.88 320 LEU B CA 1
ATOM 5381 C C . LEU B 1 320 ? 18.875 22.75 13.805 1 96.88 320 LEU B C 1
ATOM 5383 O O . LEU B 1 320 ? 19.375 23.844 14.094 1 96.88 320 LEU B O 1
ATOM 5387 N N . SER B 1 321 ? 19.344 21.656 14.148 1 95.75 321 SER B N 1
ATOM 5388 C CA . SER B 1 321 ? 20.688 21.578 14.727 1 95.75 321 SER B CA 1
ATOM 5389 C C . SER B 1 321 ? 21.766 21.859 13.68 1 95.75 321 SER B C 1
ATOM 5391 O O . SER B 1 321 ? 21.484 21.828 12.477 1 95.75 321 SER B O 1
ATOM 5393 N N . PRO B 1 322 ? 22.969 22.141 14.18 1 95.56 322 PRO B N 1
ATOM 5394 C CA . PRO B 1 322 ? 24.062 22.344 13.234 1 95.56 322 PRO B CA 1
ATOM 5395 C C . PRO B 1 322 ? 24.266 21.156 12.297 1 95.56 322 PRO B C 1
ATOM 5397 O O . PRO B 1 322 ? 24.5 21.328 11.102 1 95.56 322 PRO B O 1
ATOM 5400 N N . LYS B 1 323 ? 24.125 20.047 12.859 1 95.56 323 LYS B N 1
ATOM 5401 C CA . LYS B 1 323 ? 24.281 18.828 12.055 1 95.56 323 LYS B CA 1
ATOM 5402 C C . LYS B 1 323 ? 23.203 18.75 10.977 1 95.56 323 LYS B C 1
ATOM 5404 O O . LYS B 1 323 ? 23.484 18.391 9.836 1 95.56 323 LYS B O 1
ATOM 5409 N N . GLU B 1 324 ? 22.031 19.078 11.281 1 95.75 324 GLU B N 1
ATOM 5410 C CA . GLU B 1 324 ? 20.906 19.031 10.352 1 95.75 324 GLU B CA 1
ATOM 5411 C C . GLU B 1 324 ? 21.062 20.094 9.266 1 95.75 324 GLU B C 1
ATOM 5413 O O . GLU B 1 324 ? 20.781 19.828 8.094 1 95.75 324 GLU B O 1
ATOM 5418 N N . LYS B 1 325 ? 21.562 21.234 9.617 1 96 325 LYS B N 1
ATOM 5419 C CA . LYS B 1 325 ? 21.797 22.312 8.664 1 96 325 LYS B CA 1
ATOM 5420 C C . LYS B 1 325 ? 22.844 21.906 7.625 1 96 325 LYS B C 1
ATOM 5422 O O . LYS B 1 325 ? 22.719 22.234 6.445 1 96 325 LYS B O 1
ATOM 5427 N N . LYS B 1 326 ? 23.781 21.156 8.062 1 95.31 326 LYS B N 1
ATOM 5428 C CA . LYS B 1 326 ? 24.891 20.781 7.191 1 95.31 326 LYS B CA 1
ATOM 5429 C C . LYS B 1 326 ? 24.469 19.672 6.227 1 95.31 326 LYS B C 1
ATOM 5431 O O . LYS B 1 326 ? 25.078 19.5 5.172 1 95.31 326 LYS B O 1
ATOM 5436 N N . ALA B 1 327 ? 23.422 19.047 6.602 1 94.75 327 ALA B N 1
ATOM 5437 C CA . ALA B 1 327 ? 23.016 17.875 5.828 1 94.75 327 ALA B CA 1
ATOM 5438 C C . ALA B 1 327 ? 22.547 18.266 4.434 1 94.75 327 ALA B C 1
ATOM 5440 O O . ALA B 1 327 ? 22.547 17.453 3.514 1 94.75 327 ALA B O 1
ATOM 5441 N N . ILE B 1 328 ? 22.156 19.484 4.223 1 94.69 328 ILE B N 1
ATOM 5442 C CA . ILE B 1 328 ? 21.609 19.938 2.943 1 94.69 328 ILE B CA 1
ATOM 5443 C C . ILE B 1 328 ? 22.75 20.188 1.962 1 94.69 328 ILE B C 1
ATOM 5445 O O . ILE B 1 328 ? 22.516 20.328 0.756 1 94.69 328 ILE B O 1
ATOM 5449 N N . ARG B 1 329 ? 23.938 20.297 2.486 1 93.06 329 ARG B N 1
ATOM 5450 C CA . ARG B 1 329 ? 25.078 20.578 1.627 1 93.06 329 ARG B CA 1
ATOM 5451 C C . ARG B 1 329 ? 25.312 19.453 0.625 1 93.06 329 ARG B C 1
ATOM 5453 O O . ARG B 1 329 ? 25.469 18.297 1.013 1 93.06 329 ARG B O 1
ATOM 5460 N N . GLY B 1 330 ? 25.328 19.844 -0.613 1 88.62 330 GLY B N 1
ATOM 5461 C CA . GLY B 1 330 ? 25.531 18.859 -1.661 1 88.62 330 GLY B CA 1
ATOM 5462 C C . GLY B 1 330 ? 24.266 18.141 -2.061 1 88.62 330 GLY B C 1
ATOM 5463 O O . GLY B 1 330 ? 24.25 17.375 -3.027 1 88.62 330 GLY B O 1
ATOM 5464 N N . TRP B 1 331 ? 23.281 18.359 -1.237 1 88.56 331 TRP B N 1
ATOM 5465 C CA . TRP B 1 331 ? 21.984 17.766 -1.559 1 88.56 331 TRP B CA 1
ATOM 5466 C C . TRP B 1 331 ? 21.312 18.516 -2.697 1 88.56 331 TRP B C 1
ATOM 5468 O O . TRP B 1 331 ? 21.5 19.719 -2.861 1 88.56 331 TRP B O 1
ATOM 5478 N N . PRO B 1 332 ? 20.531 17.828 -3.514 1 83.62 332 PRO B N 1
ATOM 5479 C CA . PRO B 1 332 ? 20 18.422 -4.742 1 83.62 332 PRO B CA 1
ATOM 5480 C C . PRO B 1 332 ? 19.172 19.672 -4.477 1 83.62 332 PRO B C 1
ATOM 5482 O O . PRO B 1 332 ? 19.094 20.562 -5.332 1 83.62 332 PRO B O 1
ATOM 5485 N N . THR B 1 333 ? 18.594 19.859 -3.344 1 90.62 333 THR B N 1
ATOM 5486 C CA . THR B 1 333 ? 17.672 20.953 -3.07 1 90.62 333 THR B CA 1
ATOM 5487 C C . THR B 1 333 ? 18.391 22.094 -2.338 1 90.62 333 THR B C 1
ATOM 5489 O O . THR B 1 333 ? 17.766 23.031 -1.865 1 90.62 333 THR B O 1
ATOM 5492 N N . GLU B 1 334 ? 19.688 21.984 -2.273 1 93.31 334 GLU B N 1
ATOM 5493 C CA . GLU B 1 334 ? 20.469 23.047 -1.65 1 93.31 334 GLU B CA 1
ATOM 5494 C C . GLU B 1 334 ? 20.312 24.359 -2.41 1 93.31 334 GLU B C 1
ATOM 5496 O O . GLU B 1 334 ? 20.344 24.375 -3.643 1 93.31 334 GLU B O 1
ATOM 5501 N N . LEU B 1 335 ? 20.141 25.406 -1.679 1 92.81 335 LEU B N 1
ATOM 5502 C CA . LEU B 1 335 ? 20.141 26.734 -2.293 1 92.81 335 LEU B CA 1
ATOM 5503 C C . LEU B 1 335 ? 21.562 27.266 -2.463 1 92.81 335 LEU B C 1
ATOM 5505 O O . LEU B 1 335 ? 22.266 27.484 -1.479 1 92.81 335 LEU B O 1
ATOM 5509 N N . LEU B 1 336 ? 21.984 27.375 -3.74 1 85.69 336 LEU B N 1
ATOM 5510 C CA . LEU B 1 336 ? 23.328 27.844 -4.027 1 85.69 336 LEU B CA 1
ATOM 5511 C C . LEU B 1 336 ? 23.344 29.359 -4.242 1 85.69 336 LEU B C 1
ATOM 5513 O O . LEU B 1 336 ? 22.406 29.922 -4.824 1 85.69 336 LEU B O 1
ATOM 5517 N N . GLU B 1 337 ? 24.047 30.156 -3.492 1 71.75 337 GLU B N 1
ATOM 5518 C CA . GLU B 1 337 ? 24.156 31.594 -3.617 1 71.75 337 GLU B CA 1
ATOM 5519 C C . GLU B 1 337 ? 24.547 32 -5.039 1 71.75 337 GLU B C 1
ATOM 5521 O O . GLU B 1 337 ? 25.359 31.328 -5.684 1 71.75 337 GLU B O 1
ATOM 5526 N N . SER B 1 338 ? 23.672 32.562 -5.824 1 53.84 338 SER B N 1
ATOM 5527 C CA . SER B 1 338 ? 24.031 33.094 -7.125 1 53.84 338 SER B CA 1
ATOM 5528 C C . SER B 1 338 ? 25.344 33.875 -7.047 1 53.84 338 SER B C 1
ATOM 5530 O O . SER B 1 338 ? 25.5 34.781 -6.203 1 53.84 338 SER B O 1
ATOM 5532 N N . GLN B 1 339 ? 26.562 33.438 -7.305 1 41.78 339 GLN B N 1
ATOM 5533 C CA . GLN B 1 339 ? 27.672 34.312 -7.629 1 41.78 339 GLN B CA 1
ATOM 5534 C C . GLN B 1 339 ? 27.234 35.469 -8.547 1 41.78 339 GLN B C 1
ATOM 5536 O O . GLN B 1 339 ? 26.406 35.25 -9.438 1 41.78 339 GLN B O 1
ATOM 5541 N N . SER B 1 340 ? 27.359 36.812 -8.289 1 35.66 340 SER B N 1
ATOM 5542 C CA . SER B 1 340 ? 27.109 38.031 -9.078 1 35.66 340 SER B CA 1
ATOM 5543 C C . SER B 1 340 ? 27.5 37.812 -10.539 1 35.66 340 SER B C 1
ATOM 5545 O O . SER B 1 340 ? 27.047 38.531 -11.422 1 35.66 340 SER B O 1
ATOM 5547 N N . ASP B 1 341 ? 28.938 37.719 -10.906 1 33.25 341 ASP B N 1
ATOM 5548 C CA . ASP B 1 341 ? 29.422 38.219 -12.18 1 33.25 341 ASP B CA 1
ATOM 5549 C C . ASP B 1 341 ? 28.734 37.531 -13.352 1 33.25 341 ASP B C 1
ATOM 5551 O O . ASP B 1 341 ? 28.25 38.188 -14.273 1 33.25 341 ASP B O 1
ATOM 5555 N N . CYS B 1 342 ? 29.578 36.594 -14.211 1 28.09 342 CYS B N 1
ATOM 5556 C CA . CYS B 1 342 ? 29.625 36.5 -15.664 1 28.09 342 CYS B CA 1
ATOM 5557 C C . CYS B 1 342 ? 28.328 35.906 -16.203 1 28.09 342 CYS B C 1
ATOM 5559 O O . CYS B 1 342 ? 27.5 35.406 -15.438 1 28.09 342 CYS B O 1
ATOM 5561 N N . GLY B 1 343 ? 28.516 35.188 -17.516 1 28.03 343 GLY B N 1
ATOM 5562 C CA . GLY B 1 343 ? 27.672 34.719 -18.609 1 28.03 343 GLY B CA 1
ATOM 5563 C C . GLY B 1 343 ? 26.547 33.844 -18.141 1 28.03 343 GLY B C 1
ATOM 5564 O O . GLY B 1 343 ? 26.641 33.188 -17.094 1 28.03 343 GLY B O 1
ATOM 5565 N N . GLY B 1 344 ? 25.375 34.281 -18.578 1 26.03 344 GLY B N 1
ATOM 5566 C CA . GLY B 1 344 ? 24.031 33.719 -18.5 1 26.03 344 GLY B CA 1
ATOM 5567 C C . GLY B 1 344 ? 24.016 32.219 -18.625 1 26.03 344 GLY B C 1
ATOM 5568 O O . GLY B 1 344 ? 23.984 31.672 -19.75 1 26.03 344 GLY B O 1
ATOM 5569 N N . ARG B 1 345 ? 25.016 31.484 -17.969 1 27.48 345 ARG B N 1
ATOM 5570 C CA . ARG B 1 345 ? 24.688 30.094 -18.312 1 27.48 345 ARG B CA 1
ATOM 5571 C C . ARG B 1 345 ? 23.219 29.797 -18.047 1 27.48 345 ARG B C 1
ATOM 5573 O O . ARG B 1 345 ? 22.703 30.125 -16.969 1 27.48 345 ARG B O 1
ATOM 5580 N N . SER B 1 346 ? 22.438 29.828 -19.156 1 25.44 346 SER B N 1
ATOM 5581 C CA . SER B 1 346 ? 21.109 29.25 -19.234 1 25.44 346 SER B CA 1
ATOM 5582 C C . SER B 1 346 ? 20.984 28.031 -18.312 1 25.44 346 SER B C 1
ATOM 5584 O O . SER B 1 346 ? 21.938 27.281 -18.141 1 25.44 346 SER B O 1
ATOM 5586 N N . GLY B 1 347 ? 20.312 28.297 -17.297 1 26.44 347 GLY B N 1
ATOM 5587 C CA . GLY B 1 347 ? 19.906 27.266 -16.344 1 26.44 347 GLY B CA 1
ATOM 5588 C C . GLY B 1 347 ? 19.703 25.906 -16.984 1 26.44 347 GLY B C 1
ATOM 5589 O O . GLY B 1 347 ? 18.781 25.719 -17.797 1 26.44 347 GLY B O 1
ATOM 5590 N N . VAL B 1 348 ? 20.891 25.328 -17.469 1 26.55 348 VAL B N 1
ATOM 5591 C CA . VAL B 1 348 ? 20.828 23.922 -17.859 1 26.55 348 VAL B CA 1
ATOM 5592 C C . VAL B 1 348 ? 19.844 23.172 -16.969 1 26.55 348 VAL B C 1
ATOM 5594 O O . VAL B 1 348 ? 19.703 23.484 -15.781 1 26.55 348 VAL B O 1
ATOM 5597 N N . ASP B 1 349 ? 18.891 22.531 -17.609 1 26.59 349 ASP B N 1
ATOM 5598 C CA . ASP B 1 349 ? 17.891 21.531 -17.266 1 26.59 349 ASP B CA 1
ATOM 5599 C C . ASP B 1 349 ? 18.438 20.531 -16.25 1 26.59 349 ASP B C 1
ATOM 5601 O O . ASP B 1 349 ? 19.281 19.703 -16.578 1 26.59 349 ASP B O 1
ATOM 5605 N N . ALA B 1 350 ? 18.922 20.953 -15.25 1 28.44 350 ALA B N 1
ATOM 5606 C CA . ALA B 1 350 ? 19.391 20.141 -14.141 1 28.44 350 ALA B CA 1
ATOM 5607 C C . ALA B 1 350 ? 18.422 19 -13.844 1 28.44 350 ALA B C 1
ATOM 5609 O O . ALA B 1 350 ? 18.547 18.312 -12.82 1 28.44 350 ALA B O 1
ATOM 5610 N N . HIS B 1 351 ? 17.359 19.047 -14.547 1 28.69 351 HIS B N 1
ATOM 5611 C CA . HIS B 1 351 ? 16.453 17.938 -14.281 1 28.69 351 HIS B CA 1
ATOM 5612 C C . HIS B 1 351 ? 17.125 16.594 -14.555 1 28.69 351 HIS B C 1
ATOM 5614 O O . HIS B 1 351 ? 16.469 15.617 -14.906 1 28.69 351 HIS B O 1
ATOM 5620 N N . ALA B 1 352 ? 18.406 16.672 -14.82 1 27.94 352 ALA B N 1
ATOM 5621 C CA . ALA B 1 352 ? 18.906 15.32 -15.016 1 27.94 352 ALA B CA 1
ATOM 5622 C C . ALA B 1 352 ? 18.609 14.438 -13.812 1 27.94 352 ALA B C 1
ATOM 5624 O O . ALA B 1 352 ? 18.984 14.75 -12.68 1 27.94 352 ALA B O 1
ATOM 5625 N N . GLY B 1 353 ? 17.422 13.812 -13.711 1 28.62 353 GLY B N 1
ATOM 5626 C CA . GLY B 1 353 ? 16.875 12.836 -12.781 1 28.62 353 GLY B CA 1
ATOM 5627 C C . GLY B 1 353 ? 17.922 11.898 -12.211 1 28.62 353 GLY B C 1
ATOM 5628 O O . GLY B 1 353 ? 18.641 11.227 -12.953 1 28.62 353 GLY B O 1
ATOM 5629 N N . ARG B 1 354 ? 18.656 12.344 -11.281 1 28.61 354 ARG B N 1
ATOM 5630 C CA . ARG B 1 354 ? 19.547 11.422 -10.578 1 28.61 354 ARG B CA 1
ATOM 5631 C C . ARG B 1 354 ? 18.828 10.102 -10.273 1 28.61 354 ARG B C 1
ATOM 5633 O O . ARG B 1 354 ? 17.734 10.094 -9.711 1 28.61 354 ARG B O 1
ATOM 5640 N N . ARG B 1 355 ? 19.062 9.164 -11.125 1 31.14 355 ARG B N 1
ATOM 5641 C CA . ARG B 1 355 ? 18.641 7.781 -10.906 1 31.14 355 ARG B CA 1
ATOM 5642 C C . ARG B 1 355 ? 19.25 7.234 -9.609 1 31.14 355 ARG B C 1
ATOM 5644 O O . ARG B 1 355 ? 20.422 7.469 -9.312 1 31.14 355 ARG B O 1
ATOM 5651 N N . LEU B 1 356 ? 18.5 7.094 -8.633 1 29.86 356 LEU B N 1
ATOM 5652 C CA . LEU B 1 356 ? 18.938 6.316 -7.48 1 29.86 356 LEU B CA 1
ATOM 5653 C C . LEU B 1 356 ? 19.812 5.145 -7.914 1 29.86 356 LEU B C 1
ATOM 5655 O O . LEU B 1 356 ? 19.391 4.32 -8.727 1 29.86 356 LEU B O 1
ATOM 5659 N N . GLN B 1 357 ? 21.016 5.469 -8.164 1 29.11 357 GLN B N 1
ATOM 5660 C CA . GLN B 1 357 ? 21.891 4.312 -8.352 1 29.11 357 GLN B CA 1
ATOM 5661 C C . GLN B 1 357 ? 22 3.492 -7.07 1 29.11 357 GLN B C 1
ATOM 5663 O O . GLN B 1 357 ? 22.25 4.043 -6 1 29.11 357 GLN B O 1
ATOM 5668 N N . PHE B 1 358 ? 21.25 2.49 -6.945 1 27.7 358 PHE B N 1
ATOM 5669 C CA . PHE B 1 358 ? 21.391 1.489 -5.898 1 27.7 358 PHE B CA 1
ATOM 5670 C C . PHE B 1 358 ? 22.766 0.849 -5.949 1 27.7 358 PHE B C 1
ATOM 5672 O O . PHE B 1 358 ? 23.188 0.353 -6.996 1 27.7 358 PHE B O 1
ATOM 5679 N N . THR B 1 359 ? 23.719 1.489 -5.426 1 27.5 359 THR B N 1
ATOM 5680 C CA . THR B 1 359 ? 25 0.781 -5.371 1 27.5 359 THR B CA 1
ATOM 5681 C C . THR B 1 359 ? 25.031 -0.18 -4.184 1 27.5 359 THR B C 1
ATOM 5683 O O . THR B 1 359 ? 24.672 0.195 -3.064 1 27.5 359 THR B O 1
ATOM 5686 N N . TRP B 1 360 ? 24.891 -1.388 -4.402 1 23.5 360 TRP B N 1
ATOM 5687 C CA . TRP B 1 360 ? 25.141 -2.453 -3.436 1 23.5 360 TRP B CA 1
ATOM 5688 C C . TRP B 1 360 ? 26.594 -2.459 -3 1 23.5 360 TRP B C 1
ATOM 5690 O O . TRP B 1 360 ? 27.5 -2.453 -3.838 1 23.5 360 TRP B O 1
ATOM 5700 N N . THR B 1 361 ? 27.047 -1.646 -2.062 1 25.61 361 THR B N 1
ATOM 5701 C CA . THR B 1 361 ? 28.406 -1.86 -1.574 1 25.61 361 THR B CA 1
ATOM 5702 C C . THR B 1 361 ? 28.453 -3 -0.56 1 25.61 361 THR B C 1
ATOM 5704 O O . THR B 1 361 ? 27.547 -3.129 0.27 1 25.61 361 THR B O 1
#

Foldseek 3Di:
DPPCDCVNVVNAPQQVDQDADDPVLLQLQVCQQPNDPCVVVLLALDQVSQLQSLQSCQFQAKQWQLCLQLPQVSADDQYLVVLSCCCRVQVAHYAQLSVQSNVQNNSVVSPWPKFKWFKWFWPVVADPDPDPDDTDTHGRLHIWMKTWDQDPVPRDIWIWTRGNHQFPQDASGTDIDDPPDQWFDWDDDADAKTKGWHWAQGPVDPDRDIWIWIWIDPHPPDDTDTTITIDPDGDTSSNNRVSS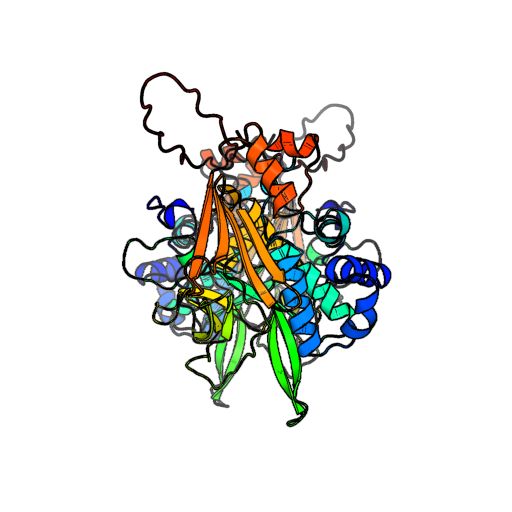VCVSADPGPRSQWTWIKGFHDDDSDGAWMWIDILFKIWTWGWDCVPNDTDTDIDIDGRQALVSVQVCCCPPSVRHHDPSSSCSNVVRNSHRDRPDPDDDPPPPPPVPPPPDPPPDPD/DPPCDCVNVVNAPQQVDQDADDPVLLQLQVCQQPNDPCVVVLLALDQVSQLQSLLSCQFQAKQWQLCLQLDQVSADDQYLVVLSCCCRVQVAHYAQLSVQSNVQNNSVVSPWPKFKWFKWFWPVVADPDPPPDPTDTHGRLHIWMKTWDQDPVPRDIWIWTRGNHQFPQDASGTDIDDPPDQFFDWDDDADAKTKGWHWAQHPVDPDRDIWIWIWIDPHPPDDTDTTITIDPDGDTSSNNRVSSVCVSADPGPRSQWTWIKGFHDDDSDGAWMWIDILFKIWTWGWDCVVNDTDTDIDIDGRQALVSVQVCCCPPSVRHHDPSSSCSNVVRNSHRDRPDPDDDPPPPPPVPPPPDPPPDPD

InterPro domains:
  IPR001447 Arylamine N-acetyltransferase [PF00797] (46-321)
  IPR001447 Arylamine N-acetyltransferase [PTHR11786] (42-331)
  IPR038765 Papain-like cysteine peptidase superfamily [SSF54001] (41-333)
  IPR053710 Arylamine N-acetyltransferase domain-containing protein [G3DSA:3.30.2140.20] (22-329)

Secondary structure (DSSP, 8-state):
-----GGGGT--GGGGS-----HHHHHHHHHHHH-GGGHHHH-S--HHHHHHHHHHHHHHS-EE-GGGTSSTT------HHHHHIIIIIS---B-HHHHHHHHHHHHHHTT-EEEEEEEEEBGGGT---SSS----B-SS-EEEEEEEEE-TTT--EEEEEE-S-S-TT--SS-EE--TT-SS---EE-STT-EEEEEEE--TT-SS---EEEEEEESSTTSPPEEEEEE-SSPPPHHHHHHHHHHHHHS--HHHH--EEEEEEEETTEEEEEEEEETTEEEEEEEE-TTSS-EEEEEEEE--SHHHHHHHHHHHH--PPPHHHHHTTTTSTT------SSS---------------B---/-----GGGGT--GGGGS-----HHHHHHHHHHHH-GGGHHHH-S--HHHHHHHHHHHHHHS-EE-GGGTSSTT------HHHHHIIIIIS---B-HHHHHHHHHHHHHHTT-EEEEEEEEEBGGGT---SSS----B-SS-EEEEEEEEE-TTT--EEEEEE-S-S-TT--SS-EE--TT-SS---EE-STT-EEEEEEE--TT-SS---EEEEEEESSTTSPPEEEEEE-SSPPPHHHHHHHHHHHHHS--HHHH--EEEEEEEETTEEEEEEEEETTEEEEEEEE-TTSS-EEEEEEEE--SHHHHHHHHHHHH--PPPHHHHHTTTTSTT------SSS---------------B---

Nearest PDB structures (foldseek):
  7qi3-assembly2_D  TM=8.305E-01  e=8.256E-21  Fusarium verticillioides
  2ija-assembly1_A  TM=8.432E-01  e=4.676E-17  Homo sapiens
  2pqt-assembly1_A  TM=8.361E-01  e=6.763E-17  Homo sapiens
  1w4t-assembly1_A  TM=8.421E-01  e=2.566E-15  Pseudomonas aeruginosa
  8oom-assembly1_A  TM=7.674E-01  e=1.221E-12  Streptomyces hygroscopicus

Sequence (722 aa):
MSNCTATDFGYLEGALEPPALTDSEVIEYLRFLFGNDEIPGILPPTLGNLTTIMLRHLSCVPCNNIEMHYSPSHMITMSLPHIFDKVVRRERGGWSMELNTLFTALLAALGYTVWMAPARVALSQWYKPSTGAMRGFFGAIHCVNLVEFCDAETGKPQIYLADIGYGHKNILAPIPLVRSAFDGDPYPGVFEESHRLIRISPPQCRRAQLHWLLQYRSKDGEPWQDLYTFQESEMTFGDCEISSWWLNTRQMMVVDNVVSTRIVRVGDEAVGKLILINGSLTHLHESSAAGEYEVVEQVTELVSEKKRVKSLSKKFGIKLSPKEKKAIRGWPTELLESQSDCGGRSGVDAHAGRRLQFTWTMSNCTATDFGYLEGALEPPALTDSEVIEYLRFLFGNDEIPGILPPTLGNLTTIMLRHLSCVPCNNIEMHYSPSHMITMSLPHIFDKVVRRERGGWSMELNTLFTALLAALGYTVWMAPARVALSQWYKPSTGAMRGFFGAIHCVNLVEFCDAETGKPQIYLADIGYGHKNILAPIPLVRSAFDGDPYPGVFEESHRLIRISPPQCRRAQLHWLLQYRSKDGEPWQDLYTFQESEMTFGDCEISSWWLNTRQMMVVDNVVSTRIVRVGDEAVGKLILINGSLTHLHESSAAGEYEVVEQVTELVSEKKRVKSLSKKFGIKLSPKEKKAIRGWPTELLESQSDCGGRSGVDAHAGRRLQFTWT

Solvent-accessible surface area (backbone atoms only — not comparable to full-atom values): 39273 Å² total; per-residue (Å²): 127,78,85,50,48,62,64,70,51,67,46,54,83,64,31,50,34,45,64,75,57,52,72,68,51,46,52,52,47,46,36,70,56,63,33,76,88,48,45,76,76,50,47,61,71,40,72,69,36,50,31,50,52,44,42,36,42,32,44,65,41,28,26,22,52,54,48,46,44,42,25,84,78,39,53,79,71,80,40,67,73,57,39,47,44,37,36,61,73,54,34,59,28,32,38,27,57,53,42,34,48,52,47,51,14,50,42,41,70,47,61,37,54,53,46,38,16,44,18,18,41,24,42,69,74,78,29,69,70,86,62,80,90,72,76,40,47,49,30,54,69,38,49,34,32,39,36,53,41,66,35,86,84,79,64,43,79,43,44,23,45,42,50,72,26,76,40,88,84,40,61,52,50,64,43,72,66,60,86,84,43,71,73,37,66,77,41,74,37,61,81,58,18,31,32,30,49,31,67,41,50,60,59,29,45,75,57,81,57,72,27,42,31,40,30,36,25,72,34,82,88,52,71,77,38,68,48,32,35,32,53,87,58,76,45,38,60,33,36,44,40,41,31,50,50,38,57,60,68,41,74,38,73,68,70,66,39,45,38,37,17,32,38,35,63,58,90,95,38,68,56,29,34,40,39,33,52,63,46,39,36,35,39,38,32,69,40,58,82,86,79,54,83,37,81,39,80,46,74,46,78,34,65,28,52,68,50,44,52,49,43,36,32,74,76,55,55,28,74,73,50,73,69,24,61,53,32,24,64,90,37,91,70,49,54,67,65,78,77,83,82,83,79,79,69,66,79,68,77,69,69,68,70,71,62,82,49,79,48,87,118,127,79,85,51,49,61,63,70,50,68,45,53,84,64,29,49,32,46,65,74,58,53,73,68,51,48,51,54,46,46,37,71,56,64,32,74,87,49,46,76,78,51,47,60,71,41,72,69,35,51,30,49,51,45,40,36,41,33,44,65,42,28,24,23,50,54,49,46,46,41,25,84,79,38,52,78,73,79,40,66,71,56,39,47,43,38,36,61,74,54,35,59,28,33,37,27,59,53,42,35,48,53,45,50,13,50,42,40,68,46,62,37,53,52,44,37,16,43,19,18,40,24,41,68,75,80,28,68,70,85,61,80,88,71,76,39,49,49,29,54,70,37,48,32,32,39,36,53,41,66,35,84,86,79,64,43,79,43,42,24,44,42,53,73,26,76,40,90,83,41,62,50,51,62,43,73,66,58,85,85,43,69,77,28,68,78,40,75,39,62,82,57,17,32,31,30,48,30,66,41,51,58,57,29,45,75,58,80,57,71,26,41,31,39,29,37,26,73,34,84,88,52,71,75,38,69,46,32,36,33,52,89,57,76,47,39,59,33,36,45,39,40,32,50,50,38,58,60,67,42,75,38,73,68,70,65,40,44,38,37,17,32,38,36,64,58,89,95,38,68,58,29,35,40,41,35,50,64,46,39,37,35,39,38,33,72,40,57,83,85,78,53,82,37,83,40,79,46,74,45,77,34,67,29,52,70,50,43,51,49,44,36,32,75,76,54,54,29,72,72,51,72,68,23,61,55,33,24,65,90,36,93,68,48,54,67,65,78,78,84,81,83,78,80,71,68,79,69,77,68,73,66,70,73,64,82,50,79,50,84,116

Radius of gyration: 27.31 Å; Cα contacts (8 Å, |Δi|>4): 1446; chains: 2; bounding box: 73×102×60 Å